Protein AF-A0A7C7D179-F1 (afdb_monomer_lite)

Secondary structure (DSSP, 8-state):
----------------HHHHHHHHHHHHHHHHHHHHHHHHHHHHHHHHHHHHHTTT-HHHHHHHHHTTTHHHHHHHHHHHH-TTS---HHHHHHHHHHHHHHHHHHHHTS-SSPPEEE--GGGS--TTS-S-------EEEHHHHHHHTT-HHHHHHHHHHHHHHHHHHHHHHHHHHHHHHHHHHHHHHHTT-S-HHHHHHHHHHHHHHHHHHHHHHHHHHHHHTHHHHHHHHHTTS-S-HHHHHHHHHHHHHHHHHHHHHHHHHHHHHHHHHHHHHHHSPPTT---------THHHHHHHHHHHHHHHHHHHHHHHHHHHHHHS-HHHHHHHHHTTTTSS------SSS-EEEEEEEEETTT--B-TTEEEEEEEGGGHHHHHHHHHS-SS------------S---EEEEE--TTSEEEEE--SSEEEEEEEESSS---BPPPPPEEEE---SEEEEEEEEEPBP-

Radius of gyration: 38.55 Å; chains: 1; bounding box: 82×62×126 Å

Foldseek 3Di:
DPPPPPDPPPPPPVPPPVVVVCVVVVLVVVLLVLLLLLLVLVLLLLLVVLCCVFVLDLVNLLVLCVVLCVLVVVVVVCCVVPVQWPDDSVLSSVQVSQQSNQLSCCLQLVDVFHGKRADDPVRPPCVVPDPDDPPDCRTDGVCNVCVVVVNCVVVVVSLVSSLVVVVSLVVSLVSLVVSVVSVVVSVVSVPDDPQNLVSVLSSLLSSLVVLLVVLVVLLCCLPPPLLVVLLVVLVPDPDDPVSSVVVSVSVSVSVSVSSNSSSVSSNVSSVVSNVVSVPRDDPPPDDDPDDPPPVVVVVVVVVVVVVSVVSVVVVVVCVVVCVSCVVVVSVVCVVCVVPPDPPVPPPDDFWEKEKEFEAAPVPRAADFQKKKKKAAPVCPVVVVVVVVPPPDDDDDDDDDDDPPDDPRMDIFTQHNRNITMDGDDQGKIWIFIDGNDPDDQWDGDDIDIDGRDDTDYHYHYHYIYGND

Sequence (468 aa):
MNLWLGQLKPFYTKWSKNMQMNVPRIKRTMLLFVSILAGLCLFYIVTNLIVYVTLLNADFHEKLLAGEEMFSYINSITQKIANNLSISPNMVQSNLRSIIRGLINYIKGTENLLPDIRLDNDILNLTALGSSMNNYVDKVNLSTVLLFSKRTYVSDSLTVLRMLFECLKTAFNIITLFFILLIIIMIIIIKKNRNMTKYWQLLICFPGFLCLISALIIFLYSKNRLPEMIYALFLQIDISQDIKVNLAHMLTSYVRKCLNYAAFYIILSGAVLILVSILMPTSSISQINKKPSLSKSSTFLFITVLVTVLLIQKVGNFKEDYKINDFIALTSRIREYGSAAPVILAEDENIYSLQVRVIDENSGQPIQGMKVILIHNSIYEDYIDYNNCTNASSVDSDNSVNNDNPVMIKESITDSNGIANFFIDNEFFYLKTVPSNSNNSHYLPVSFPFNMKTTVNNTITVYMSHIP

pLDDT: mean 70.85, std 18.01, range [27.5, 96.25]

Structure (mmCIF, N/CA/C/O backbone):
data_AF-A0A7C7D179-F1
#
_entry.id   AF-A0A7C7D179-F1
#
loop_
_atom_site.group_PDB
_atom_site.id
_atom_site.type_symbol
_atom_site.label_atom_id
_atom_site.label_alt_id
_atom_site.label_comp_id
_atom_site.label_asym_id
_atom_site.label_entity_id
_atom_site.label_seq_id
_atom_site.pdbx_PDB_ins_code
_atom_site.Cartn_x
_atom_site.Cartn_y
_atom_site.Cartn_z
_atom_site.occupancy
_atom_site.B_iso_or_equiv
_atom_site.auth_seq_id
_atom_site.auth_comp_id
_atom_site.auth_asym_id
_atom_site.auth_atom_id
_atom_site.pdbx_PDB_model_num
ATOM 1 N N . MET A 1 1 ? -46.191 -35.540 26.779 1.00 43.12 1 MET A N 1
ATOM 2 C CA . MET A 1 1 ? -44.723 -35.450 26.599 1.00 43.12 1 MET A CA 1
ATOM 3 C C . MET A 1 1 ? -44.147 -34.260 27.387 1.00 43.12 1 MET A C 1
ATOM 5 O O . MET A 1 1 ? -43.421 -33.454 26.835 1.00 43.12 1 MET A O 1
ATOM 9 N N . ASN A 1 2 ? -44.499 -34.140 28.679 1.00 38.75 2 ASN A N 1
ATOM 10 C CA . ASN A 1 2 ? -44.191 -32.999 29.568 1.00 38.75 2 ASN A CA 1
ATOM 11 C C . ASN A 1 2 ? -43.748 -33.479 30.971 1.00 38.75 2 ASN A C 1
ATOM 13 O O . ASN A 1 2 ? -44.085 -32.877 31.983 1.00 38.75 2 ASN A O 1
ATOM 17 N N . LEU A 1 3 ? -43.035 -34.606 31.054 1.00 41.50 3 LEU A N 1
ATOM 18 C CA . LEU A 1 3 ? -42.747 -35.279 32.334 1.00 41.50 3 LEU A CA 1
ATOM 19 C C . LEU A 1 3 ? -41.265 -35.642 32.547 1.00 41.50 3 LEU A C 1
ATOM 21 O O . LEU A 1 3 ? -40.956 -36.433 33.427 1.00 41.50 3 LEU A O 1
ATOM 25 N N . TRP A 1 4 ? -40.338 -35.050 31.782 1.00 44.25 4 TRP A N 1
ATOM 26 C CA . TRP A 1 4 ? -38.911 -35.424 31.825 1.00 44.25 4 TRP A CA 1
ATOM 27 C C . TRP A 1 4 ? -37.919 -34.253 31.948 1.00 44.25 4 TRP A C 1
ATOM 29 O O . TRP A 1 4 ? -36.752 -34.375 31.599 1.00 44.25 4 TRP A O 1
ATOM 39 N N . LEU A 1 5 ? -38.365 -33.112 32.480 1.00 42.09 5 LEU A N 1
ATOM 40 C CA . LEU A 1 5 ? -37.492 -32.000 32.895 1.00 42.09 5 LEU A CA 1
ATOM 41 C C . LEU A 1 5 ? -37.590 -31.797 34.413 1.00 42.09 5 LEU A C 1
ATOM 43 O O . LEU A 1 5 ? -37.867 -30.714 34.926 1.00 42.09 5 LEU A O 1
ATOM 47 N N . GLY A 1 6 ? -37.385 -32.897 35.138 1.00 41.62 6 GLY A N 1
ATOM 48 C CA . GLY A 1 6 ? -37.211 -32.895 36.581 1.00 41.62 6 GLY A CA 1
ATOM 49 C C . GLY A 1 6 ? -35.917 -32.180 36.966 1.00 41.62 6 GLY A C 1
ATOM 50 O O . GLY A 1 6 ? -34.828 -32.700 36.771 1.00 41.62 6 GLY A O 1
ATOM 51 N N . GLN A 1 7 ? -36.069 -30.981 37.525 1.00 43.28 7 GLN A N 1
ATOM 52 C CA . GLN A 1 7 ? -35.244 -30.442 38.609 1.00 43.28 7 GLN A CA 1
ATOM 53 C C . GLN A 1 7 ? -33.722 -30.657 38.504 1.00 43.28 7 GLN A C 1
ATOM 55 O O . GLN A 1 7 ? -33.104 -31.275 39.372 1.00 43.28 7 GLN A O 1
ATOM 60 N N . LEU A 1 8 ? -33.073 -29.999 37.543 1.00 40.44 8 LEU A N 1
ATOM 61 C CA . LEU A 1 8 ? -31.698 -29.554 37.774 1.00 40.44 8 LEU A CA 1
ATOM 62 C C . LEU A 1 8 ? -31.752 -28.420 38.806 1.00 40.44 8 LEU A C 1
ATOM 64 O O . LEU A 1 8 ? -31.927 -27.251 38.464 1.00 40.44 8 LEU A O 1
ATOM 68 N N . LYS A 1 9 ? -31.655 -28.773 40.096 1.00 42.53 9 LYS A N 1
ATOM 69 C CA . LYS A 1 9 ? -31.364 -27.801 41.158 1.00 42.53 9 LYS A CA 1
ATOM 70 C C . LYS A 1 9 ? -30.107 -27.036 40.728 1.00 42.53 9 LYS A C 1
ATOM 72 O O . LYS A 1 9 ? -29.088 -27.683 40.476 1.00 42.53 9 LYS A O 1
ATOM 77 N N . PRO A 1 10 ? -30.139 -25.696 40.618 1.00 49.72 10 PRO A N 1
ATOM 78 C CA . PRO A 1 10 ? -28.932 -24.952 40.312 1.00 49.72 10 PRO A CA 1
ATOM 79 C C . PRO A 1 10 ? -27.922 -25.258 41.415 1.00 49.72 10 PRO A C 1
ATOM 81 O O . PRO A 1 10 ? -28.232 -25.100 42.598 1.00 49.72 10 PRO A O 1
ATOM 84 N N . PHE A 1 11 ? -26.735 -25.725 41.029 1.00 39.50 11 PHE A N 1
ATOM 85 C CA . PHE A 1 11 ? -25.580 -25.826 41.911 1.00 39.50 11 PHE A CA 1
ATOM 86 C C . PHE A 1 11 ? -25.280 -24.424 42.459 1.00 39.50 11 PHE A C 1
ATOM 88 O O . PHE A 1 11 ? -24.502 -23.656 41.899 1.00 39.50 11 PHE A O 1
ATOM 95 N N . TYR A 1 12 ? -25.928 -24.068 43.567 1.00 43.91 12 TYR A N 1
ATOM 96 C CA . TYR A 1 12 ? -25.587 -22.919 44.389 1.00 43.91 12 TYR A CA 1
ATOM 97 C C . TYR A 1 12 ? -24.336 -23.299 45.181 1.00 43.91 12 TYR A C 1
ATOM 99 O O . TYR A 1 12 ? -24.362 -23.514 46.391 1.00 43.91 12 TYR A O 1
ATOM 107 N N . THR A 1 13 ? -23.205 -23.419 44.484 1.00 53.19 13 THR A N 1
ATOM 108 C CA . THR A 1 13 ? -21.904 -23.405 45.144 1.00 53.19 13 THR A CA 1
ATOM 109 C C . THR A 1 13 ? -21.807 -22.059 45.845 1.00 53.19 13 THR A C 1
ATOM 111 O O . THR A 1 13 ? -21.780 -21.011 45.199 1.00 53.19 13 THR A O 1
ATOM 114 N N . LYS A 1 14 ? -21.844 -22.070 47.177 1.00 49.75 14 LYS A N 1
ATOM 115 C CA . LYS A 1 14 ? -21.707 -20.884 48.020 1.00 49.75 14 LYS A CA 1
ATOM 116 C C . LYS A 1 14 ? -20.302 -20.319 47.799 1.00 49.75 14 LYS A C 1
ATOM 118 O O . LYS A 1 14 ? -19.349 -20.744 48.441 1.00 49.75 14 LYS A O 1
ATOM 123 N N . TRP A 1 15 ? -20.176 -19.409 46.832 1.00 57.19 15 TRP A N 1
ATOM 124 C CA . TRP A 1 15 ? -18.931 -18.709 46.524 1.00 57.19 15 TRP A CA 1
ATOM 125 C C . TRP A 1 15 ? -18.374 -18.107 47.816 1.00 57.19 15 TRP A C 1
ATOM 127 O O . TRP A 1 15 ? -19.120 -17.489 48.582 1.00 57.19 15 TRP A O 1
ATOM 137 N N . SER A 1 16 ? -17.080 -18.307 48.081 1.00 66.94 16 SER A N 1
ATOM 138 C CA . SER A 1 16 ? -16.463 -17.798 49.306 1.00 66.94 16 SER A CA 1
ATOM 139 C C . SER A 1 16 ? -16.640 -16.274 49.384 1.00 66.94 16 SER A C 1
ATOM 141 O O . SER A 1 16 ? -16.626 -15.581 48.360 1.00 66.94 16 SER A O 1
ATOM 143 N N . LYS A 1 17 ? -16.811 -15.726 50.596 1.00 66.06 17 LYS A N 1
ATOM 144 C CA . LYS A 1 17 ? -16.951 -14.269 50.814 1.00 66.06 17 LYS A CA 1
ATOM 145 C C . LYS A 1 17 ? -15.827 -13.469 50.131 1.00 66.06 17 LYS A C 1
ATOM 147 O O . LYS A 1 17 ? -16.077 -12.375 49.629 1.00 66.06 17 LYS A O 1
ATOM 152 N N . ASN A 1 18 ? -14.630 -14.052 50.023 1.00 66.19 18 ASN A N 1
ATOM 153 C CA . ASN A 1 18 ? -13.486 -13.458 49.327 1.00 66.19 18 ASN A CA 1
ATOM 154 C C . ASN A 1 18 ? -13.714 -13.328 47.813 1.00 66.19 18 ASN A C 1
ATOM 156 O O . ASN A 1 18 ? -13.354 -12.311 47.224 1.00 66.19 18 ASN A O 1
ATOM 160 N N . MET A 1 19 ? -14.361 -14.305 47.170 1.00 59.06 19 MET A N 1
ATOM 161 C CA . MET A 1 19 ? -14.705 -14.190 45.751 1.00 59.06 19 MET A CA 1
ATOM 162 C C . MET A 1 19 ? -15.793 -13.140 45.508 1.00 59.06 19 MET A C 1
ATOM 164 O O . MET A 1 19 ? -15.676 -12.376 44.552 1.00 59.06 19 MET A O 1
ATOM 168 N N . GLN A 1 20 ? -16.796 -13.028 46.386 1.00 64.00 20 GLN A N 1
ATOM 169 C CA . GLN A 1 20 ? -17.858 -12.019 46.254 1.00 64.00 20 GLN A CA 1
ATOM 170 C C . GLN A 1 20 ? -17.331 -10.575 46.358 1.00 64.00 20 GLN A C 1
ATOM 172 O O . GLN A 1 20 ? -17.799 -9.709 45.617 1.00 64.00 20 GLN A O 1
ATOM 177 N N . MET A 1 21 ? -16.315 -10.316 47.194 1.00 66.75 21 MET A N 1
ATOM 178 C CA . MET A 1 21 ? -15.668 -8.995 47.276 1.00 66.75 21 MET A CA 1
ATOM 179 C C . MET A 1 21 ? -14.809 -8.648 46.045 1.00 66.75 21 MET A C 1
ATOM 181 O O . MET A 1 21 ? -14.647 -7.469 45.724 1.00 66.75 21 MET A O 1
ATOM 185 N N . ASN A 1 22 ? -14.302 -9.646 45.311 1.00 78.00 22 ASN A N 1
ATOM 186 C CA . ASN A 1 22 ? -13.419 -9.431 44.159 1.00 78.00 22 ASN A CA 1
ATOM 187 C C . ASN A 1 22 ? -14.156 -9.266 42.818 1.00 78.00 22 ASN A C 1
ATOM 189 O O . ASN A 1 22 ? -13.619 -8.626 41.911 1.00 78.00 22 ASN A O 1
ATOM 193 N N . VAL A 1 23 ? -15.402 -9.744 42.690 1.00 76.75 23 VAL A N 1
ATOM 194 C CA . VAL A 1 23 ? -16.225 -9.597 41.468 1.00 76.75 23 VAL A CA 1
ATOM 195 C C . VAL A 1 23 ? -16.256 -8.164 40.898 1.00 76.75 23 VAL A C 1
ATOM 197 O O . VAL A 1 23 ? -16.043 -8.009 39.692 1.00 76.75 23 VAL A O 1
ATOM 200 N N . PRO A 1 24 ? -16.497 -7.088 41.679 1.00 79.38 24 PRO A N 1
ATOM 201 C CA . PRO A 1 24 ? -16.526 -5.733 41.125 1.00 79.38 24 PRO A CA 1
ATOM 202 C C . PRO A 1 24 ? -15.151 -5.245 40.651 1.00 79.38 24 PRO A C 1
ATOM 204 O O . PRO A 1 24 ? -15.090 -4.459 39.705 1.00 79.38 24 PRO A O 1
ATOM 207 N N . ARG A 1 25 ? -14.052 -5.707 41.265 1.00 81.62 25 ARG A N 1
ATOM 208 C CA . ARG A 1 25 ? -12.687 -5.377 40.827 1.00 81.62 25 ARG A CA 1
ATOM 209 C C . ARG A 1 25 ? -12.363 -6.061 39.500 1.00 81.62 25 ARG A C 1
ATOM 211 O O . ARG A 1 25 ? -11.949 -5.377 38.572 1.00 81.62 25 ARG A O 1
ATOM 218 N N . ILE A 1 26 ? -12.667 -7.355 39.381 1.00 83.62 26 ILE A N 1
ATOM 219 C CA . ILE A 1 26 ? -12.459 -8.144 38.154 1.00 83.62 26 ILE A CA 1
ATOM 220 C C . ILE A 1 26 ? -13.262 -7.566 36.981 1.00 83.62 26 ILE A C 1
ATOM 222 O O . ILE A 1 26 ? -12.751 -7.420 35.876 1.00 83.62 26 ILE A O 1
ATOM 226 N N . LYS A 1 27 ? -14.515 -7.154 37.212 1.00 83.50 27 LYS A N 1
ATOM 227 C CA . LYS A 1 27 ? -15.321 -6.509 36.164 1.00 83.50 27 LYS A CA 1
ATOM 228 C C . LYS A 1 27 ? -14.712 -5.193 35.681 1.00 83.50 27 LYS A C 1
ATOM 230 O O . LYS A 1 27 ? -14.757 -4.907 34.490 1.00 83.50 27 LYS A O 1
ATOM 235 N N . ARG A 1 28 ? -14.150 -4.384 36.587 1.00 85.38 28 ARG A N 1
ATOM 236 C CA . ARG A 1 28 ? -13.497 -3.115 36.223 1.00 85.38 28 ARG A CA 1
ATOM 237 C C . ARG A 1 28 ? -12.223 -3.342 35.415 1.00 85.38 28 ARG A C 1
ATOM 239 O O . ARG A 1 28 ? -12.009 -2.605 34.459 1.00 85.38 28 ARG A O 1
ATOM 246 N N . THR A 1 29 ? -11.408 -4.332 35.780 1.00 87.12 29 THR A N 1
ATOM 247 C CA . THR A 1 29 ? -10.177 -4.656 35.043 1.00 87.12 29 THR A CA 1
ATOM 248 C C . THR A 1 29 ? -10.488 -5.244 33.671 1.00 87.12 29 THR A C 1
ATOM 250 O O . THR A 1 29 ? -9.907 -4.794 32.689 1.00 87.12 29 THR A O 1
ATOM 253 N N . MET A 1 30 ? -11.463 -6.154 33.572 1.00 88.38 30 MET A N 1
ATOM 254 C CA . MET A 1 30 ? -11.931 -6.680 32.284 1.00 88.38 30 MET A CA 1
ATOM 255 C C . MET A 1 30 ? -12.435 -5.567 31.367 1.00 88.38 30 MET A C 1
ATOM 257 O O . MET A 1 30 ? -12.082 -5.528 30.196 1.00 88.38 30 MET A O 1
ATOM 261 N N . LEU A 1 31 ? -13.234 -4.639 31.894 1.00 87.56 31 LEU A N 1
ATOM 262 C CA . LEU A 1 31 ? -13.811 -3.578 31.076 1.00 87.56 31 LEU A CA 1
ATOM 263 C C . LEU A 1 31 ? -12.754 -2.548 30.642 1.00 87.56 31 LEU A C 1
ATOM 265 O O . LEU A 1 31 ? -12.792 -2.095 29.505 1.00 87.56 31 LEU A O 1
ATOM 269 N N . LEU A 1 32 ? -11.762 -2.255 31.491 1.00 90.69 32 LEU A N 1
ATOM 270 C CA . LEU A 1 32 ? -10.588 -1.462 31.108 1.00 90.69 32 LEU A CA 1
ATOM 271 C C . LEU A 1 32 ? -9.794 -2.145 29.986 1.00 90.69 32 LEU A C 1
ATOM 273 O O . LEU A 1 32 ? -9.466 -1.500 28.995 1.00 90.69 32 LEU A O 1
ATOM 277 N N . PHE A 1 33 ? -9.527 -3.446 30.116 1.00 91.88 33 PHE A N 1
ATOM 278 C CA . PHE A 1 33 ? -8.806 -4.218 29.106 1.00 91.88 33 PHE A CA 1
ATOM 279 C C . PHE A 1 33 ? -9.549 -4.237 27.762 1.00 91.88 33 PHE A C 1
ATOM 281 O O . PHE A 1 33 ? -8.962 -3.920 26.730 1.00 91.88 33 PHE A O 1
ATOM 288 N N . VAL A 1 34 ? -10.856 -4.521 27.781 1.00 92.12 34 VAL A N 1
ATOM 289 C CA . VAL A 1 34 ? -11.706 -4.516 26.579 1.00 92.12 34 VAL A CA 1
ATOM 290 C C . VAL A 1 34 ? -11.756 -3.124 25.940 1.00 92.12 34 VAL A C 1
ATOM 292 O O . VAL A 1 34 ? -11.646 -3.027 24.721 1.00 92.12 34 VAL A O 1
ATOM 295 N N . SER A 1 35 ? -11.853 -2.043 26.727 1.00 90.69 35 SER A N 1
ATOM 296 C CA . SER A 1 35 ? -11.792 -0.664 26.215 1.00 90.69 35 SER A CA 1
ATOM 297 C C . SER A 1 35 ? -10.481 -0.361 25.489 1.00 90.69 35 SER A C 1
ATOM 299 O O . SER A 1 35 ? -10.516 0.215 24.406 1.00 90.69 35 SER A O 1
ATOM 301 N N . ILE A 1 36 ? -9.335 -0.729 26.074 1.00 93.00 36 ILE A N 1
ATOM 302 C CA . ILE A 1 36 ? -8.017 -0.481 25.468 1.00 93.00 36 ILE A CA 1
ATOM 303 C C . ILE A 1 36 ? -7.869 -1.288 24.179 1.00 93.00 36 ILE A C 1
ATOM 305 O O . ILE A 1 36 ? -7.465 -0.741 23.156 1.00 93.00 36 ILE A O 1
ATOM 309 N N . LEU A 1 37 ? -8.243 -2.568 24.207 1.00 93.81 37 LEU A N 1
ATOM 310 C CA . LEU A 1 37 ? -8.135 -3.444 23.045 1.00 93.81 37 LEU A CA 1
ATOM 311 C C . LEU A 1 37 ? -9.047 -2.985 21.898 1.00 93.81 37 LEU A C 1
ATOM 313 O O . LEU A 1 37 ? -8.618 -2.944 20.746 1.00 93.81 37 LEU A O 1
ATOM 317 N N . ALA A 1 38 ? -10.278 -2.567 22.208 1.00 90.81 38 ALA A N 1
ATOM 318 C CA . ALA A 1 38 ? -11.183 -1.980 21.224 1.00 90.81 38 ALA A CA 1
ATOM 319 C C . ALA A 1 38 ? -10.636 -0.651 20.677 1.00 90.81 38 ALA A C 1
ATOM 321 O O . ALA A 1 38 ? -10.721 -0.404 19.476 1.00 90.81 38 ALA A O 1
ATOM 322 N N . GLY A 1 39 ? -10.015 0.169 21.531 1.00 91.56 39 GLY A N 1
ATOM 323 C CA . GLY A 1 39 ? -9.316 1.385 21.120 1.00 91.56 39 GLY A CA 1
ATOM 324 C C . GLY A 1 39 ? -8.164 1.107 20.147 1.00 91.56 39 GLY A C 1
ATOM 325 O O . GLY A 1 39 ? -8.065 1.779 19.126 1.00 91.56 39 GLY A O 1
ATOM 326 N N . LEU A 1 40 ? -7.339 0.081 20.393 1.00 93.81 40 LEU A N 1
ATOM 327 C CA . LEU A 1 40 ? -6.285 -0.345 19.456 1.00 93.81 40 LEU A CA 1
ATOM 328 C C . LEU A 1 40 ? -6.857 -0.776 18.101 1.00 93.81 40 LEU A C 1
ATOM 330 O O . LEU A 1 40 ? -6.324 -0.397 17.058 1.00 93.81 40 LEU A O 1
ATOM 334 N N . CYS A 1 41 ? -7.962 -1.525 18.106 1.00 92.44 41 CYS A N 1
ATOM 335 C CA . CYS A 1 41 ? -8.630 -1.928 16.870 1.00 92.44 41 CYS A CA 1
ATOM 336 C C . CYS A 1 41 ? -9.155 -0.709 16.101 1.00 92.44 41 CYS A C 1
ATOM 338 O O . CYS A 1 41 ? -8.955 -0.613 14.893 1.00 92.44 41 CYS A O 1
ATOM 340 N N . LEU A 1 42 ? -9.770 0.255 16.797 1.00 88.81 42 LEU A N 1
ATOM 341 C CA . LEU A 1 42 ? -10.254 1.492 16.185 1.00 88.81 42 LEU A CA 1
ATOM 342 C C . LEU A 1 42 ? -9.107 2.316 15.580 1.00 88.81 42 LEU A C 1
ATOM 344 O O . LEU A 1 42 ? -9.234 2.789 14.454 1.00 88.81 42 LEU A O 1
ATOM 348 N N . PHE A 1 43 ? -7.977 2.440 16.284 1.00 93.06 43 PHE A N 1
ATOM 349 C CA . PHE A 1 43 ? -6.769 3.088 15.762 1.00 93.06 43 PHE A CA 1
ATOM 350 C C . PHE A 1 43 ? -6.284 2.425 14.463 1.00 93.06 43 PHE A C 1
ATOM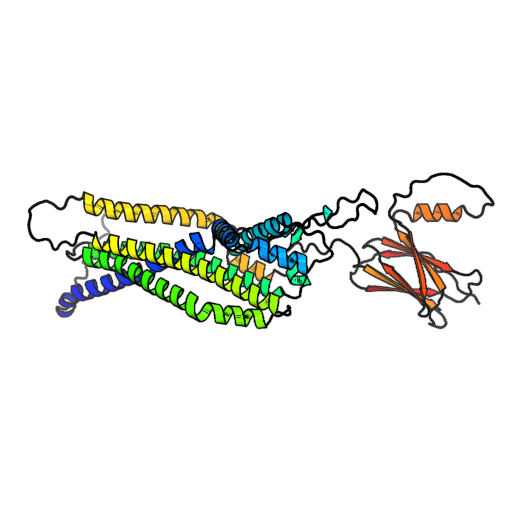 352 O O . PHE A 1 43 ? -6.005 3.114 13.478 1.00 93.06 43 PHE A O 1
ATOM 359 N N . TYR A 1 44 ? -6.236 1.090 14.433 1.00 92.44 44 TYR A N 1
ATOM 360 C CA . TYR A 1 44 ? -5.830 0.341 13.245 1.00 92.44 44 TYR A CA 1
ATOM 361 C C . TYR A 1 44 ? -6.795 0.555 12.070 1.00 92.44 44 TYR A C 1
ATOM 363 O O . TYR A 1 44 ? -6.351 0.804 10.949 1.00 92.44 44 TYR A O 1
ATOM 371 N N . ILE A 1 45 ? -8.108 0.513 12.320 1.00 87.88 45 ILE A N 1
ATOM 372 C CA . ILE A 1 45 ? -9.147 0.742 11.302 1.00 87.88 45 ILE A CA 1
ATOM 373 C C . ILE A 1 45 ? -9.008 2.147 10.700 1.00 87.88 45 ILE A C 1
ATOM 375 O O . ILE A 1 45 ? -8.964 2.294 9.479 1.00 87.88 45 ILE A O 1
ATOM 379 N N . VAL A 1 46 ? -8.885 3.174 11.545 1.00 86.81 46 VAL A N 1
ATOM 380 C CA . VAL A 1 46 ? -8.716 4.570 11.112 1.00 86.81 46 VAL A CA 1
ATOM 381 C C . VAL A 1 46 ? -7.444 4.741 10.281 1.00 86.81 46 VAL A C 1
ATOM 383 O O . VAL A 1 46 ? -7.494 5.316 9.195 1.00 86.81 46 VAL A O 1
ATOM 386 N N . THR A 1 47 ? -6.316 4.200 10.746 1.00 87.50 47 THR A N 1
ATOM 387 C CA . THR A 1 47 ? -5.030 4.319 10.043 1.00 87.50 47 THR A CA 1
ATOM 388 C C . THR A 1 47 ? -5.081 3.656 8.666 1.00 87.50 47 THR A C 1
ATOM 390 O O . THR A 1 47 ? -4.661 4.260 7.681 1.00 87.50 47 THR A O 1
ATOM 393 N N . ASN A 1 48 ? -5.661 2.456 8.558 1.00 87.19 48 ASN A N 1
ATOM 394 C CA . ASN A 1 48 ? -5.824 1.777 7.269 1.00 87.19 48 ASN A CA 1
ATOM 395 C C . ASN A 1 48 ? -6.737 2.544 6.314 1.00 87.19 48 ASN A C 1
ATOM 397 O O . ASN A 1 48 ? -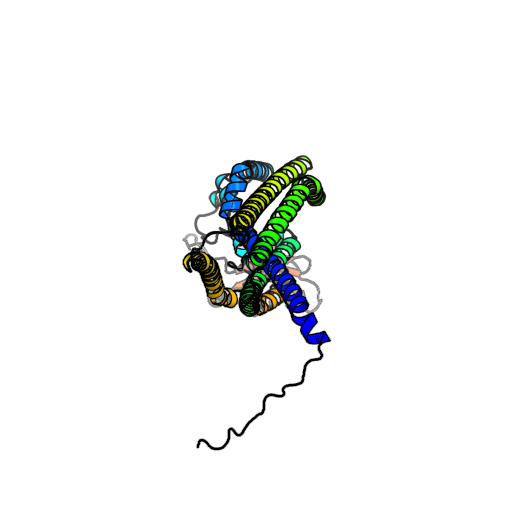6.451 2.617 5.120 1.00 87.19 48 ASN A O 1
ATOM 401 N N . LEU A 1 49 ? -7.819 3.140 6.822 1.00 83.44 49 LEU A N 1
ATOM 402 C CA . LEU A 1 49 ? -8.705 3.962 6.004 1.00 83.44 49 LEU A CA 1
ATOM 403 C C . LEU A 1 49 ? -7.967 5.188 5.450 1.00 83.44 49 LEU A C 1
ATOM 405 O O . LEU A 1 49 ? -8.110 5.500 4.270 1.00 83.44 49 LEU A O 1
ATOM 409 N N . ILE A 1 50 ? -7.132 5.840 6.264 1.00 82.69 50 ILE A N 1
ATOM 410 C CA . ILE A 1 50 ? -6.310 6.971 5.819 1.00 82.69 50 ILE A CA 1
ATOM 411 C C . ILE A 1 50 ? -5.316 6.526 4.744 1.00 82.69 50 ILE A C 1
ATOM 413 O O . ILE A 1 50 ? -5.257 7.155 3.688 1.00 82.69 50 ILE A O 1
ATOM 417 N N . VAL A 1 51 ? -4.581 5.431 4.963 1.00 84.69 51 VAL A N 1
ATOM 418 C CA . VAL A 1 51 ? -3.652 4.863 3.967 1.00 84.69 51 VAL A CA 1
ATOM 419 C C . VAL A 1 51 ? -4.380 4.563 2.654 1.00 84.69 51 VAL A C 1
ATOM 421 O O . VAL A 1 51 ? -3.899 4.931 1.586 1.00 84.69 51 VAL A O 1
ATOM 424 N N . TYR A 1 52 ? -5.574 3.973 2.726 1.00 81.69 52 TYR A N 1
ATOM 425 C CA . TYR A 1 52 ? -6.377 3.641 1.550 1.00 81.69 52 TYR A CA 1
ATOM 426 C C . TYR A 1 52 ? -6.833 4.882 0.766 1.00 81.69 52 TYR A C 1
ATOM 428 O O . TYR A 1 52 ? -6.779 4.893 -0.461 1.00 81.69 52 TYR A O 1
ATOM 436 N N . VAL A 1 53 ? -7.282 5.932 1.463 1.00 74.75 53 VAL A N 1
ATOM 437 C CA . VAL A 1 53 ? -7.776 7.176 0.842 1.00 74.75 53 VAL A CA 1
ATOM 438 C C . VAL A 1 53 ? -6.640 8.055 0.306 1.00 74.75 53 VAL A C 1
ATOM 440 O O . VAL A 1 53 ? -6.850 8.795 -0.655 1.00 74.75 53 VAL A O 1
ATOM 443 N N . THR A 1 54 ? -5.451 7.982 0.910 1.00 79.00 54 THR A N 1
ATOM 444 C CA . THR A 1 54 ? -4.303 8.839 0.570 1.00 79.00 54 THR A CA 1
ATOM 445 C C . THR A 1 54 ? -3.270 8.094 -0.278 1.00 79.00 54 THR A C 1
ATOM 447 O O . THR A 1 54 ? -3.244 8.267 -1.492 1.00 79.00 54 THR A O 1
ATOM 450 N N . LEU A 1 55 ? -2.462 7.228 0.340 1.00 81.81 55 LEU A N 1
ATOM 451 C CA . LEU A 1 55 ? -1.310 6.538 -0.262 1.00 81.81 55 LEU A CA 1
ATOM 452 C C . LEU A 1 55 ? -1.667 5.538 -1.366 1.00 81.81 55 LEU A C 1
ATOM 454 O O . LEU A 1 55 ? -0.794 5.084 -2.095 1.00 81.81 55 LEU A O 1
ATOM 458 N N . LEU A 1 56 ? -2.931 5.138 -1.464 1.00 81.94 56 LEU A N 1
ATOM 459 C CA . LEU A 1 56 ? -3.406 4.210 -2.489 1.00 81.94 56 LEU A CA 1
ATOM 460 C C . LEU A 1 56 ? -4.418 4.870 -3.415 1.00 81.94 56 LEU A C 1
ATOM 462 O O . LEU A 1 56 ? -5.228 4.198 -4.047 1.00 81.94 56 LEU A O 1
ATOM 466 N N . ASN A 1 57 ? -4.402 6.192 -3.523 1.00 80.56 57 ASN A N 1
ATOM 467 C CA . ASN A 1 57 ? -5.267 6.906 -4.443 1.00 80.56 57 ASN A CA 1
ATOM 468 C C . ASN A 1 57 ? -4.447 7.478 -5.601 1.00 80.56 57 ASN A C 1
ATOM 470 O O . ASN A 1 57 ? -3.668 8.409 -5.420 1.00 80.56 57 ASN A O 1
ATOM 474 N N . ALA A 1 58 ? -4.638 6.938 -6.806 1.00 83.88 58 ALA A N 1
ATOM 475 C CA . ALA A 1 58 ? -3.895 7.384 -7.980 1.00 83.88 58 ALA A CA 1
ATOM 476 C C . ALA A 1 58 ? -4.104 8.870 -8.274 1.00 83.88 58 ALA A C 1
ATOM 478 O O . ALA A 1 58 ? -3.134 9.576 -8.536 1.00 83.88 58 ALA A O 1
ATOM 479 N N . ASP A 1 59 ? -5.324 9.379 -8.097 1.00 78.31 59 ASP A N 1
ATOM 480 C CA . ASP A 1 59 ? -5.625 10.793 -8.319 1.00 78.31 59 ASP A CA 1
ATOM 481 C C . ASP A 1 59 ? -4.900 11.695 -7.306 1.00 78.31 59 ASP A C 1
ATOM 483 O O . ASP A 1 59 ? -4.546 12.834 -7.617 1.00 78.31 59 ASP A O 1
ATOM 487 N N . PHE A 1 60 ? -4.655 11.197 -6.087 1.00 81.94 60 PHE A N 1
ATOM 488 C CA . PHE A 1 60 ? -3.848 11.903 -5.091 1.00 81.94 60 PHE A CA 1
ATOM 489 C C . PHE A 1 60 ? -2.387 12.007 -5.546 1.00 81.94 60 PHE A C 1
ATOM 491 O O . PHE A 1 60 ? -1.822 13.102 -5.528 1.00 81.94 60 PHE A O 1
ATOM 498 N N . HIS A 1 61 ? -1.792 10.905 -6.013 1.00 85.50 61 HIS A N 1
ATOM 499 C CA . HIS A 1 61 ? -0.412 10.905 -6.505 1.00 85.50 61 HIS A CA 1
ATOM 500 C C . HIS A 1 61 ? -0.251 11.731 -7.786 1.00 85.50 61 HIS A C 1
ATOM 502 O O . HIS A 1 61 ? 0.706 12.495 -7.883 1.00 85.50 61 HIS A O 1
ATOM 508 N N . GLU A 1 62 ? -1.195 11.657 -8.728 1.00 83.00 62 GLU A N 1
ATOM 509 C CA . GLU A 1 62 ? -1.188 12.474 -9.948 1.00 83.00 62 GLU A CA 1
ATOM 510 C C . GLU A 1 62 ? -1.203 13.977 -9.624 1.00 83.00 62 GLU A C 1
ATOM 512 O O . GLU A 1 62 ? -0.382 14.730 -10.151 1.00 83.00 62 GLU A O 1
ATOM 517 N N . LYS A 1 63 ? -2.082 14.418 -8.711 1.00 83.06 63 LYS A N 1
ATOM 518 C CA . LYS A 1 63 ? -2.145 15.823 -8.267 1.00 83.06 63 LYS A CA 1
ATOM 519 C C . LYS A 1 63 ? -0.869 16.260 -7.555 1.00 83.06 63 LYS A C 1
ATOM 521 O O . LYS A 1 63 ? -0.397 17.375 -7.772 1.00 83.06 63 LYS A O 1
ATOM 526 N N . LEU A 1 64 ? -0.307 15.390 -6.717 1.00 81.81 64 LEU A N 1
ATOM 527 C CA . LEU A 1 64 ? 0.911 15.693 -5.972 1.00 81.81 64 LEU A CA 1
ATOM 528 C C . LEU A 1 64 ? 2.120 15.858 -6.902 1.00 81.81 64 LEU A C 1
ATOM 530 O O . LEU A 1 64 ? 2.921 16.768 -6.712 1.00 81.81 64 LEU A O 1
ATOM 534 N N . LEU A 1 65 ? 2.218 15.007 -7.923 1.00 80.88 65 LEU A N 1
ATOM 535 C CA . LEU A 1 65 ? 3.282 15.044 -8.927 1.00 80.88 65 LEU A CA 1
ATOM 536 C C . LEU A 1 65 ? 3.136 16.227 -9.885 1.00 80.88 65 LEU A C 1
ATOM 538 O O . LEU A 1 65 ? 4.139 16.814 -10.290 1.00 80.88 65 LEU A O 1
ATOM 542 N N . ALA A 1 66 ? 1.898 16.616 -10.204 1.00 76.50 66 ALA A N 1
ATOM 543 C CA . ALA A 1 66 ? 1.622 17.801 -11.010 1.00 76.50 66 ALA A CA 1
ATOM 544 C C . ALA A 1 66 ? 2.077 19.088 -10.306 1.00 76.50 66 ALA A C 1
ATOM 546 O O . ALA A 1 66 ? 2.606 19.982 -10.958 1.00 76.50 66 ALA A O 1
ATOM 547 N N . GLY A 1 67 ? 1.923 19.160 -8.980 1.00 69.69 67 GLY A N 1
ATOM 548 C CA . GLY A 1 67 ? 2.333 20.316 -8.178 1.00 69.69 67 GLY A CA 1
ATOM 549 C C . GLY A 1 67 ? 3.833 20.418 -7.869 1.00 69.69 67 GLY A C 1
ATOM 550 O O . GLY A 1 67 ? 4.235 21.406 -7.266 1.00 69.69 67 GLY A O 1
ATOM 551 N N . GLU A 1 68 ? 4.650 19.420 -8.223 1.00 66.19 68 GLU A N 1
ATOM 552 C CA . GLU A 1 68 ? 6.107 19.400 -7.966 1.00 66.19 68 GLU A CA 1
ATOM 553 C C . GLU A 1 68 ? 6.947 19.654 -9.224 1.00 66.19 68 GLU A C 1
ATOM 555 O O . GLU A 1 68 ? 8.145 19.380 -9.218 1.00 66.19 68 GLU A O 1
ATOM 560 N N . GLU A 1 69 ? 6.327 20.085 -10.331 1.00 70.62 69 GLU A N 1
ATOM 561 C CA . GLU A 1 69 ? 6.995 20.190 -11.640 1.00 70.62 69 GLU A CA 1
ATOM 562 C C . GLU A 1 69 ? 7.699 18.877 -12.051 1.00 70.62 69 GLU A C 1
ATOM 564 O O . GLU A 1 69 ? 8.577 18.842 -12.910 1.00 70.62 69 GLU A O 1
ATOM 569 N N . MET A 1 70 ? 7.290 17.745 -11.462 1.00 74.12 70 MET A N 1
ATOM 570 C CA . MET A 1 70 ? 8.000 16.482 -11.644 1.00 74.12 70 MET A CA 1
ATOM 571 C C . MET A 1 70 ? 7.946 16.039 -13.105 1.00 74.12 70 MET A C 1
ATOM 573 O O . MET A 1 70 ? 8.921 15.535 -13.657 1.00 74.12 70 MET A O 1
ATOM 577 N N . PHE A 1 71 ? 6.812 16.313 -13.748 1.00 75.06 71 PHE A N 1
ATOM 578 C CA . PHE A 1 71 ? 6.606 16.067 -15.166 1.00 75.06 71 PHE A CA 1
ATOM 579 C C . PHE A 1 71 ? 7.550 16.888 -16.053 1.00 75.06 71 PHE A C 1
ATOM 581 O O . PHE A 1 71 ? 8.083 16.333 -17.009 1.00 75.06 71 PHE A O 1
ATOM 588 N N . SER A 1 72 ? 7.795 18.171 -15.752 1.00 76.38 72 SER A N 1
ATOM 589 C CA . SER A 1 72 ? 8.680 19.009 -16.577 1.00 76.38 72 SER A CA 1
ATOM 590 C C . SER A 1 72 ? 10.141 18.599 -16.408 1.00 76.38 72 SER A C 1
ATOM 592 O O . SER A 1 72 ? 10.883 18.530 -17.387 1.00 76.38 72 SER A O 1
ATOM 594 N N . TYR A 1 73 ? 10.545 18.242 -15.190 1.00 78.56 73 TYR A N 1
ATOM 595 C CA . TYR A 1 73 ? 11.907 17.807 -14.919 1.00 78.56 73 TYR A CA 1
ATOM 596 C C . TYR A 1 73 ? 12.205 16.412 -15.479 1.00 78.56 73 TYR A C 1
ATOM 598 O O . TYR A 1 73 ? 13.235 16.247 -16.134 1.00 78.56 73 TYR A O 1
ATOM 606 N N . ILE A 1 74 ? 11.310 15.429 -15.298 1.00 80.12 74 ILE A N 1
ATOM 607 C CA . ILE A 1 74 ? 11.465 14.110 -15.936 1.00 80.12 74 ILE A CA 1
ATOM 608 C C . ILE A 1 74 ? 11.517 14.290 -17.450 1.00 80.12 74 ILE A C 1
ATOM 610 O O . ILE A 1 74 ? 12.421 13.755 -18.078 1.00 80.12 74 ILE A O 1
ATOM 614 N N . ASN A 1 75 ? 10.647 15.127 -18.022 1.00 78.00 75 ASN A N 1
ATOM 615 C CA . ASN A 1 75 ? 10.710 15.456 -19.441 1.00 78.00 75 ASN A CA 1
ATOM 616 C C . ASN A 1 75 ? 12.068 16.063 -19.846 1.00 78.00 75 ASN A C 1
ATOM 618 O O . ASN A 1 75 ? 12.640 15.651 -20.849 1.00 78.00 75 ASN A O 1
ATOM 622 N N . SER A 1 76 ? 12.638 16.973 -19.049 1.00 78.69 76 SER A N 1
ATOM 623 C CA . SER A 1 76 ? 13.962 17.552 -19.324 1.00 78.69 76 SER A CA 1
ATOM 624 C C . SER A 1 76 ? 15.094 16.517 -19.275 1.00 78.69 76 SER A C 1
ATOM 626 O O . SER A 1 76 ? 16.022 16.584 -20.079 1.00 78.69 76 SER A O 1
ATOM 628 N N . ILE A 1 77 ? 15.023 15.539 -18.364 1.00 77.12 77 ILE A N 1
ATOM 629 C CA . ILE A 1 77 ? 15.973 14.422 -18.314 1.00 77.12 77 ILE A CA 1
ATOM 630 C C . ILE A 1 77 ? 15.782 13.532 -19.533 1.00 77.12 77 ILE A C 1
ATOM 632 O O . ILE A 1 77 ? 16.760 13.194 -20.192 1.00 77.12 77 ILE A O 1
ATOM 636 N N . THR A 1 78 ? 14.540 13.156 -19.835 1.00 76.56 78 THR A N 1
ATOM 637 C CA . THR A 1 78 ? 14.217 12.302 -20.975 1.00 76.56 78 THR A CA 1
ATOM 638 C C . THR A 1 78 ? 14.729 12.926 -22.265 1.00 76.56 78 THR A C 1
ATOM 640 O O . THR A 1 78 ? 15.407 12.240 -23.016 1.00 76.56 78 THR A O 1
ATOM 643 N N . GLN A 1 79 ? 14.523 14.228 -22.473 1.00 74.44 79 GLN A N 1
ATOM 644 C CA . GLN A 1 79 ? 15.060 14.952 -23.627 1.00 74.44 79 GLN A CA 1
ATOM 645 C C . GLN A 1 79 ? 16.594 14.956 -23.658 1.00 74.44 79 GLN A C 1
ATOM 647 O O . GLN A 1 79 ? 17.169 14.695 -24.706 1.00 74.44 79 GLN A O 1
ATOM 652 N N . LYS A 1 80 ? 17.262 15.179 -22.515 1.00 74.25 80 LYS A N 1
ATOM 653 C CA . LYS A 1 80 ? 18.737 15.164 -22.413 1.00 74.25 80 LYS A CA 1
ATOM 654 C C . LYS A 1 80 ? 19.366 13.789 -22.646 1.00 74.25 80 LYS A C 1
ATOM 656 O O . LYS A 1 80 ? 20.505 13.713 -23.097 1.00 74.25 80 LYS A O 1
ATOM 661 N N . ILE A 1 81 ? 18.684 12.714 -22.252 1.00 71.00 81 ILE A N 1
ATOM 662 C CA . ILE A 1 81 ? 19.168 11.336 -22.425 1.00 71.00 81 ILE A CA 1
ATOM 663 C C . ILE A 1 81 ? 18.862 10.856 -23.842 1.00 71.00 81 ILE A C 1
ATOM 665 O O . ILE A 1 81 ? 19.701 10.241 -24.493 1.00 71.00 81 ILE A O 1
ATOM 669 N N . ALA A 1 82 ? 17.668 11.163 -24.333 1.00 68.31 82 ALA A N 1
ATOM 670 C CA . ALA A 1 82 ? 17.160 10.709 -25.611 1.00 68.31 82 ALA A CA 1
ATOM 671 C C . ALA A 1 82 ? 17.405 11.741 -26.719 1.00 68.31 82 ALA A C 1
ATOM 673 O O . ALA A 1 82 ? 16.531 11.935 -27.553 1.00 68.31 82 ALA A O 1
ATOM 674 N N . ASN A 1 83 ? 18.585 12.379 -26.749 1.00 57.22 83 ASN A N 1
ATOM 675 C CA . ASN A 1 83 ? 18.941 13.485 -27.660 1.00 57.22 83 ASN A CA 1
ATOM 676 C C . ASN A 1 83 ? 18.669 13.222 -29.166 1.00 57.22 83 ASN A C 1
ATOM 678 O O . ASN A 1 83 ? 18.724 14.162 -29.951 1.00 57.22 83 ASN A O 1
ATOM 682 N N . ASN A 1 84 ? 18.350 11.981 -29.564 1.00 52.50 84 ASN A N 1
ATOM 683 C CA . ASN A 1 84 ? 18.050 11.555 -30.936 1.00 52.50 84 ASN A CA 1
ATOM 684 C C . ASN A 1 84 ? 16.623 10.993 -31.144 1.00 52.50 84 ASN A C 1
ATOM 686 O O . ASN A 1 84 ? 16.310 10.549 -32.244 1.00 52.50 84 ASN A O 1
ATOM 690 N N . LEU A 1 85 ? 15.763 10.973 -30.120 1.00 59.53 85 LEU A N 1
ATOM 691 C CA . LEU A 1 85 ? 14.380 10.488 -30.205 1.00 59.53 85 LEU A CA 1
ATOM 692 C C . LEU A 1 85 ? 13.429 11.666 -29.963 1.00 59.53 85 LEU A C 1
ATOM 694 O O . LEU A 1 85 ? 13.539 12.357 -28.951 1.00 59.53 85 LEU A O 1
ATOM 698 N N . SER A 1 86 ? 12.472 11.889 -30.865 1.00 60.09 86 SER A N 1
ATOM 699 C CA . SER A 1 86 ? 11.420 12.917 -30.776 1.00 60.09 86 SER A CA 1
ATOM 700 C C . SER A 1 86 ? 10.371 12.609 -29.693 1.00 60.09 86 SER A C 1
ATOM 702 O O . SER A 1 86 ? 9.168 12.597 -29.928 1.00 60.09 86 SER A O 1
ATOM 704 N N . ILE A 1 87 ? 10.813 12.384 -28.455 1.00 68.81 87 ILE A N 1
ATOM 705 C CA . ILE A 1 87 ? 9.939 12.144 -27.307 1.00 68.81 87 ILE A CA 1
ATOM 706 C C . ILE A 1 87 ? 9.169 13.428 -26.972 1.00 68.81 87 ILE A C 1
ATOM 708 O O . ILE A 1 87 ? 9.734 14.403 -26.470 1.00 68.81 87 ILE A O 1
ATOM 712 N N . SER A 1 88 ? 7.857 13.423 -27.233 1.00 73.00 88 SER A N 1
ATOM 713 C CA . SER A 1 88 ? 6.992 14.562 -26.925 1.00 73.00 88 SER A CA 1
ATOM 714 C C . SER A 1 88 ? 6.758 14.702 -25.404 1.00 73.00 88 SER A C 1
ATOM 716 O O . SER A 1 88 ? 6.585 13.698 -24.703 1.00 73.00 88 SER A O 1
ATOM 718 N N . PRO A 1 89 ? 6.673 15.934 -24.857 1.00 74.38 89 PRO A N 1
ATOM 719 C CA . PRO A 1 89 ? 6.348 16.148 -23.441 1.00 74.38 89 PRO A CA 1
ATOM 720 C C . PRO A 1 89 ? 5.003 15.539 -23.027 1.00 74.38 89 PRO A C 1
ATOM 722 O O . PRO A 1 89 ? 4.845 15.042 -21.908 1.00 74.38 89 PRO A O 1
ATOM 725 N N . ASN A 1 90 ? 4.041 15.533 -23.953 1.00 77.25 90 ASN A N 1
ATOM 726 C CA . ASN A 1 90 ? 2.725 14.937 -23.749 1.00 77.25 90 ASN A CA 1
ATOM 727 C C . ASN A 1 90 ? 2.818 13.411 -23.595 1.00 77.25 90 ASN A C 1
ATOM 729 O O . ASN A 1 90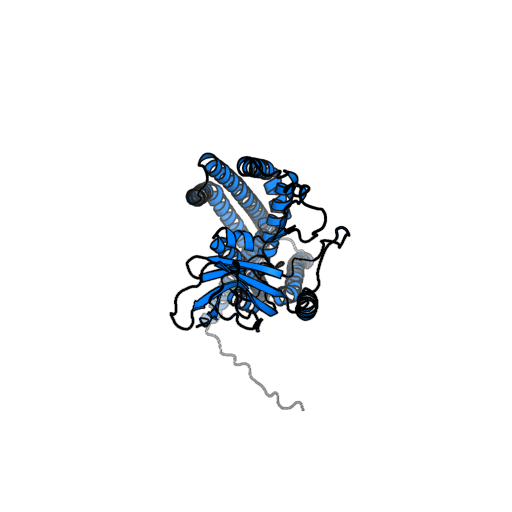 ? 2.128 12.846 -22.744 1.00 77.25 90 ASN A O 1
ATOM 733 N N . MET A 1 91 ? 3.711 12.750 -24.343 1.00 76.44 91 MET A N 1
ATOM 734 C CA . MET A 1 91 ? 3.967 11.315 -24.200 1.00 76.44 91 MET A CA 1
ATOM 735 C C . MET A 1 91 ? 4.554 10.993 -22.824 1.00 76.44 91 MET A C 1
ATOM 737 O O . MET A 1 91 ? 4.049 10.104 -22.137 1.00 76.44 91 MET A O 1
ATOM 741 N N . VAL A 1 92 ? 5.566 11.744 -22.375 1.00 78.94 92 VAL A N 1
ATOM 742 C CA . VAL A 1 92 ? 6.166 11.558 -21.040 1.00 78.94 92 VAL A CA 1
ATOM 743 C C . VAL A 1 92 ? 5.107 11.708 -19.949 1.00 78.94 92 VAL A C 1
ATOM 745 O O . VAL A 1 92 ? 5.009 10.871 -19.051 1.00 78.94 92 VAL A O 1
ATOM 748 N N . GLN A 1 93 ? 4.258 12.732 -20.046 1.00 81.56 93 GLN A N 1
ATOM 749 C CA . GLN A 1 93 ? 3.195 12.964 -19.073 1.00 81.56 93 GLN A CA 1
ATOM 750 C C . GLN A 1 93 ? 2.133 11.855 -19.076 1.00 81.56 93 GLN A C 1
ATOM 752 O O . GLN A 1 93 ? 1.737 11.388 -18.005 1.00 81.56 93 GLN A O 1
ATOM 757 N N . SER A 1 94 ? 1.673 11.425 -20.254 1.00 82.12 94 SER A N 1
ATOM 758 C CA . SER A 1 94 ? 0.685 10.350 -20.392 1.00 82.12 94 SER A CA 1
ATOM 759 C C . SER A 1 94 ? 1.225 9.019 -19.862 1.00 82.12 94 SER A C 1
ATOM 761 O O . SER A 1 94 ? 0.540 8.340 -19.096 1.00 82.12 94 SER A O 1
ATOM 763 N N . ASN A 1 95 ? 2.475 8.678 -20.189 1.00 83.62 95 ASN A N 1
ATOM 764 C CA . ASN A 1 95 ? 3.127 7.465 -19.700 1.00 83.62 95 ASN A CA 1
ATOM 765 C C . ASN A 1 95 ? 3.324 7.490 -18.190 1.00 83.62 95 ASN A C 1
ATOM 767 O O . ASN A 1 95 ? 2.989 6.517 -17.524 1.00 83.62 95 ASN A O 1
ATOM 771 N N . LEU A 1 96 ? 3.781 8.606 -17.620 1.00 83.50 96 LEU A N 1
ATOM 772 C CA . LEU A 1 96 ? 3.912 8.728 -16.169 1.00 83.50 96 LEU A CA 1
ATOM 773 C C . LEU A 1 96 ? 2.564 8.542 -15.463 1.00 83.50 96 LEU A C 1
ATOM 775 O O . LEU A 1 96 ? 2.493 7.787 -14.498 1.00 83.50 96 LEU A O 1
ATOM 779 N N . ARG A 1 97 ? 1.483 9.159 -15.960 1.00 85.69 97 ARG A N 1
ATOM 780 C CA . ARG A 1 97 ? 0.130 8.953 -15.409 1.00 85.69 97 ARG A CA 1
ATOM 781 C C . ARG A 1 97 ? -0.315 7.494 -15.513 1.00 85.69 97 ARG A C 1
ATOM 783 O O . ARG A 1 97 ? -0.780 6.939 -14.521 1.00 85.69 97 ARG A O 1
ATOM 790 N N . SER A 1 98 ? -0.124 6.869 -16.677 1.00 85.88 98 SER A N 1
ATOM 791 C CA . SER A 1 98 ? -0.421 5.446 -16.901 1.00 85.88 98 SER A CA 1
ATOM 792 C C . SER A 1 98 ? 0.331 4.552 -15.910 1.00 85.88 98 SER A C 1
ATOM 794 O O . SER A 1 98 ? -0.276 3.712 -15.251 1.00 85.88 98 SER A O 1
ATOM 796 N N . ILE A 1 99 ? 1.631 4.801 -15.719 1.00 88.25 99 ILE A N 1
ATOM 797 C CA . ILE A 1 99 ? 2.480 4.066 -14.777 1.00 88.25 99 ILE A CA 1
ATOM 798 C C . ILE A 1 99 ? 1.990 4.249 -13.339 1.00 88.25 99 ILE A C 1
ATOM 800 O O . ILE A 1 99 ? 1.856 3.266 -12.619 1.00 88.25 99 ILE A O 1
ATOM 804 N N . ILE A 1 100 ? 1.687 5.478 -12.907 1.00 87.12 100 ILE A N 1
ATOM 805 C CA . ILE A 1 100 ? 1.192 5.746 -11.546 1.00 87.12 100 ILE A CA 1
ATOM 806 C C . ILE A 1 100 ? -0.119 4.998 -11.297 1.00 87.12 100 ILE A C 1
ATOM 808 O O . ILE A 1 100 ? -0.253 4.312 -10.281 1.00 87.12 100 ILE A O 1
ATOM 812 N N . ARG A 1 101 ? -1.082 5.111 -12.222 1.00 87.69 101 ARG A N 1
ATOM 813 C CA . ARG A 1 101 ? -2.381 4.441 -12.095 1.00 87.69 101 ARG A CA 1
ATOM 814 C C . ARG A 1 101 ? -2.227 2.928 -12.086 1.00 87.69 101 ARG A C 1
ATOM 816 O O . ARG A 1 101 ? -2.725 2.293 -11.161 1.00 87.69 101 ARG A O 1
ATOM 823 N N . GLY A 1 102 ? -1.513 2.372 -13.061 1.00 85.69 102 GLY A N 1
ATOM 824 C CA . GLY A 1 102 ? -1.341 0.928 -13.176 1.00 85.69 102 GLY A CA 1
ATOM 825 C C . GLY A 1 102 ? -0.519 0.339 -12.031 1.00 85.69 102 GLY A C 1
ATOM 826 O O . GLY A 1 102 ? -0.878 -0.713 -11.522 1.00 85.69 102 GLY A O 1
ATOM 827 N N . LEU A 1 103 ? 0.503 1.032 -11.508 1.00 89.19 103 LEU A N 1
ATOM 828 C CA . LEU A 1 103 ? 1.215 0.577 -10.304 1.00 89.19 103 LEU A CA 1
ATOM 829 C C . LEU A 1 103 ? 0.298 0.542 -9.078 1.00 89.19 103 LEU A C 1
ATOM 831 O O . LEU A 1 103 ? 0.334 -0.417 -8.312 1.00 89.19 103 LEU A O 1
ATOM 835 N N . ILE A 1 104 ? -0.542 1.560 -8.883 1.00 87.12 104 ILE A N 1
ATOM 836 C CA . ILE A 1 104 ? -1.483 1.589 -7.754 1.00 87.12 104 ILE A CA 1
ATOM 837 C C . ILE A 1 104 ? -2.559 0.513 -7.913 1.00 87.12 104 ILE A C 1
ATOM 839 O O . ILE A 1 104 ? -2.914 -0.142 -6.932 1.00 87.12 104 ILE A O 1
ATOM 843 N N . ASN A 1 105 ? -3.056 0.298 -9.129 1.00 84.06 105 ASN A N 1
ATOM 844 C CA . ASN A 1 105 ? -4.016 -0.757 -9.439 1.00 84.06 105 ASN A CA 1
ATOM 845 C C . ASN A 1 105 ? -3.406 -2.155 -9.246 1.00 84.06 105 ASN A C 1
ATOM 847 O O . ASN A 1 105 ? -4.033 -3.024 -8.638 1.00 84.06 105 ASN A O 1
ATOM 851 N N . TYR A 1 106 ? -2.157 -2.348 -9.664 1.00 85.44 106 TYR A N 1
ATOM 852 C CA . TYR A 1 106 ? -1.392 -3.567 -9.422 1.00 85.44 106 TYR A CA 1
ATOM 853 C C . TYR A 1 106 ? -1.207 -3.832 -7.922 1.00 85.44 106 TYR A C 1
ATOM 855 O O . TYR A 1 106 ? -1.527 -4.917 -7.443 1.00 85.44 106 TYR A O 1
ATOM 863 N N . ILE A 1 107 ? -0.773 -2.829 -7.144 1.00 85.06 107 ILE A N 1
ATOM 864 C CA . ILE A 1 107 ? -0.592 -2.956 -5.685 1.00 85.06 107 ILE A CA 1
ATOM 865 C C . ILE A 1 107 ? -1.920 -3.266 -4.984 1.00 85.06 107 ILE A C 1
ATOM 867 O O . ILE A 1 107 ? -1.945 -4.044 -4.034 1.00 85.06 107 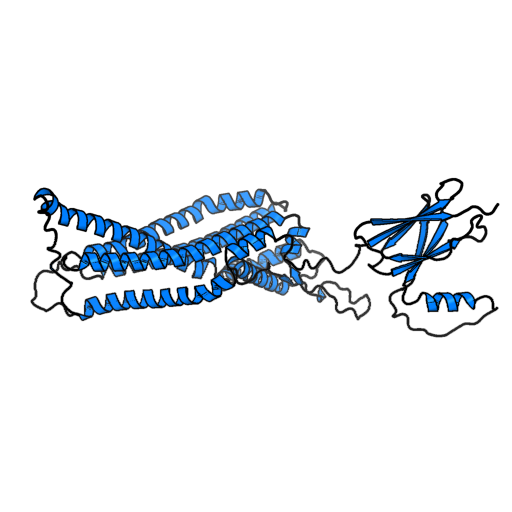ILE A O 1
ATOM 871 N N . LYS A 1 108 ? -3.037 -2.694 -5.451 1.00 79.19 108 LYS A N 1
ATOM 872 C CA . LYS A 1 108 ? -4.381 -3.004 -4.936 1.00 79.19 108 LYS A CA 1
ATOM 873 C C . LYS A 1 108 ? -4.880 -4.403 -5.299 1.00 79.19 108 LYS A C 1
ATOM 875 O O . LYS A 1 108 ? -5.891 -4.828 -4.734 1.00 79.19 108 LYS A O 1
ATOM 880 N N . GLY A 1 109 ? -4.231 -5.066 -6.254 1.00 71.94 109 GLY A N 1
ATOM 881 C CA . GLY A 1 109 ? -4.690 -6.313 -6.850 1.00 71.94 109 GLY A CA 1
ATOM 882 C C . GLY A 1 109 ? -5.907 -6.143 -7.762 1.00 71.94 109 GLY A C 1
ATOM 883 O O . GLY A 1 109 ? -6.638 -7.102 -7.975 1.00 71.94 109 GLY A O 1
ATOM 884 N N . THR A 1 110 ? -6.189 -4.939 -8.274 1.00 73.75 110 THR A N 1
ATOM 885 C CA . THR A 1 110 ? -7.245 -4.763 -9.290 1.00 73.75 110 THR A CA 1
ATOM 886 C C . THR A 1 110 ? -6.755 -5.148 -10.683 1.00 73.75 110 THR A C 1
ATOM 888 O O . THR A 1 110 ? -7.554 -5.545 -11.523 1.00 73.75 110 THR A O 1
ATOM 891 N N . GLU A 1 111 ? -5.446 -5.051 -10.920 1.00 74.31 111 GLU A N 1
ATOM 892 C CA . GLU A 1 111 ? -4.784 -5.475 -12.154 1.00 74.31 111 GLU A CA 1
ATOM 893 C C . GLU A 1 111 ? -3.720 -6.535 -11.840 1.00 74.31 111 GLU A C 1
ATOM 895 O O . GLU A 1 111 ? -3.047 -6.487 -10.808 1.00 74.31 111 GLU A O 1
ATOM 900 N N . ASN A 1 112 ? -3.576 -7.520 -12.729 1.00 68.69 112 ASN A N 1
ATOM 901 C CA . ASN A 1 112 ? -2.622 -8.619 -12.547 1.00 68.69 112 ASN A CA 1
ATOM 902 C C . ASN A 1 112 ? -1.255 -8.351 -13.172 1.00 68.69 112 ASN A C 1
ATOM 904 O O . ASN A 1 112 ? -0.292 -9.017 -12.810 1.00 68.69 112 ASN A O 1
ATOM 908 N N . LEU A 1 113 ? -1.178 -7.387 -14.085 1.00 74.69 113 LEU A N 1
ATOM 909 C CA . LEU A 1 113 ? 0.026 -7.057 -14.831 1.00 74.69 113 LEU A CA 1
ATOM 910 C C . LEU A 1 113 ? 0.554 -5.693 -14.391 1.00 74.69 113 LEU A C 1
ATOM 912 O O . LEU A 1 113 ? -0.201 -4.841 -13.920 1.00 74.69 113 LEU A O 1
ATOM 916 N N . LEU A 1 114 ? 1.862 -5.498 -14.545 1.00 81.56 114 LEU A N 1
ATOM 917 C CA . LEU A 1 114 ? 2.465 -4.176 -14.416 1.00 81.56 114 LEU A CA 1
ATOM 918 C C . LEU A 1 114 ? 1.992 -3.271 -15.570 1.00 81.56 114 LEU A C 1
ATOM 920 O O . LEU A 1 114 ? 1.654 -3.788 -16.636 1.00 81.56 114 LEU A O 1
ATOM 924 N N . PRO A 1 115 ? 1.961 -1.940 -15.374 1.00 84.50 115 PRO A N 1
ATOM 925 C CA . PRO A 1 115 ? 1.468 -1.008 -16.384 1.00 84.50 115 PRO A CA 1
ATOM 926 C C . PRO A 1 115 ? 2.236 -1.080 -17.698 1.00 84.50 115 PRO A C 1
ATOM 928 O O . PRO A 1 115 ? 3.449 -1.298 -17.718 1.00 84.50 115 PRO A O 1
ATOM 931 N N . ASP A 1 116 ? 1.535 -0.769 -18.782 1.00 80.12 116 ASP A N 1
ATOM 932 C CA . ASP A 1 116 ? 2.139 -0.588 -20.094 1.00 80.12 116 ASP A CA 1
ATOM 933 C C . ASP A 1 116 ? 2.671 0.841 -20.281 1.00 80.12 116 ASP A C 1
ATOM 935 O O . ASP A 1 116 ? 2.063 1.830 -19.848 1.00 80.12 116 ASP A O 1
ATOM 939 N N . ILE A 1 117 ? 3.797 0.938 -20.983 1.00 78.75 117 ILE A N 1
ATOM 940 C CA . ILE A 1 117 ? 4.418 2.173 -21.456 1.00 78.75 117 ILE A CA 1
ATOM 941 C C . ILE A 1 117 ? 4.073 2.314 -22.935 1.00 78.75 117 ILE A C 1
ATOM 943 O O . ILE A 1 117 ? 4.386 1.428 -23.725 1.00 78.75 117 ILE A O 1
ATOM 947 N N . ARG A 1 118 ? 3.423 3.417 -23.315 1.00 73.62 118 ARG A N 1
ATOM 948 C CA . ARG A 1 118 ? 3.072 3.695 -24.711 1.00 73.62 118 ARG A CA 1
ATOM 949 C C . ARG A 1 118 ? 4.272 4.263 -25.455 1.00 73.62 118 ARG A C 1
ATOM 951 O O . ARG A 1 118 ? 4.944 5.156 -24.932 1.00 73.62 118 ARG A O 1
ATOM 958 N N . LEU A 1 119 ? 4.501 3.778 -26.665 1.00 68.38 119 LEU A N 1
ATOM 959 C CA . LEU A 1 119 ? 5.462 4.344 -27.604 1.00 68.38 119 LEU A CA 1
ATOM 960 C C . LEU A 1 119 ? 4.655 5.022 -28.713 1.00 68.38 119 LEU A C 1
ATOM 962 O O . LEU A 1 119 ? 3.711 4.432 -29.225 1.00 68.38 119 LEU A O 1
ATOM 966 N N . ASP A 1 120 ? 4.955 6.286 -29.005 1.00 59.38 120 ASP A N 1
ATOM 967 C CA . ASP A 1 120 ? 4.282 7.014 -30.083 1.00 59.38 120 ASP A CA 1
ATOM 968 C C . ASP A 1 120 ? 4.988 6.702 -31.408 1.00 59.38 120 ASP A C 1
ATOM 970 O O . ASP A 1 120 ? 6.214 6.829 -31.507 1.00 59.38 120 ASP A O 1
ATOM 974 N N . ASN A 1 121 ? 4.225 6.282 -32.416 1.00 52.34 121 ASN A N 1
ATOM 975 C CA . ASN A 1 121 ? 4.767 5.769 -33.680 1.00 52.34 121 ASN A CA 1
ATOM 976 C C . ASN A 1 121 ? 5.356 6.870 -34.576 1.00 52.34 121 ASN A C 1
ATOM 978 O O . ASN A 1 121 ? 6.196 6.578 -35.422 1.00 52.34 121 ASN A O 1
ATOM 982 N N . ASP A 1 122 ? 5.015 8.138 -34.329 1.00 50.03 122 ASP A N 1
ATOM 983 C CA . ASP A 1 122 ? 5.561 9.293 -35.061 1.00 50.03 122 ASP A CA 1
ATOM 984 C C . ASP A 1 122 ? 7.058 9.554 -34.766 1.00 50.03 122 ASP A C 1
ATOM 986 O O . ASP A 1 122 ? 7.681 10.429 -35.370 1.00 50.03 122 ASP A O 1
ATOM 990 N N . ILE A 1 123 ? 7.652 8.824 -33.812 1.00 46.84 123 ILE A N 1
ATOM 991 C CA . ILE A 1 123 ? 9.022 9.043 -33.318 1.00 46.84 123 ILE A CA 1
ATOM 992 C C . ILE A 1 123 ? 10.062 8.235 -34.097 1.00 46.84 123 ILE A C 1
ATOM 994 O O . ILE A 1 123 ? 11.203 8.671 -34.274 1.00 46.84 123 ILE A O 1
ATOM 998 N N . LEU A 1 124 ? 9.671 7.068 -34.599 1.00 44.47 124 LEU A N 1
ATOM 999 C CA . LEU A 1 124 ? 10.457 6.326 -35.569 1.00 44.47 124 LEU A CA 1
ATOM 1000 C C . LEU A 1 124 ? 10.044 6.861 -36.938 1.00 44.47 124 LEU A C 1
ATOM 1002 O O . LEU A 1 124 ? 9.010 6.461 -37.456 1.00 44.47 124 LEU A O 1
ATOM 1006 N N . ASN A 1 125 ? 10.833 7.758 -37.534 1.00 37.91 125 ASN A N 1
ATOM 1007 C CA . ASN A 1 125 ? 10.734 8.110 -38.959 1.00 37.91 125 ASN A CA 1
ATOM 1008 C C . ASN A 1 125 ? 11.021 6.867 -39.839 1.00 37.91 125 ASN A C 1
ATOM 1010 O O . ASN A 1 125 ? 11.994 6.818 -40.585 1.00 37.91 125 ASN A O 1
ATOM 1014 N N . LEU A 1 126 ? 10.186 5.834 -39.741 1.00 42.34 126 LEU A N 1
ATOM 1015 C CA . LEU A 1 126 ? 10.137 4.676 -40.624 1.00 42.34 126 LEU A CA 1
ATOM 1016 C C . LEU A 1 126 ? 9.125 4.889 -41.755 1.00 42.34 126 LEU A C 1
ATOM 1018 O O . LEU A 1 126 ? 8.857 3.985 -42.534 1.00 42.34 126 LEU A O 1
ATOM 1022 N N . THR A 1 127 ? 8.627 6.113 -41.926 1.00 37.75 127 THR A N 1
ATOM 1023 C CA . THR A 1 127 ? 7.875 6.543 -43.112 1.00 37.75 127 THR A CA 1
ATOM 1024 C C . THR A 1 127 ? 8.723 6.561 -44.394 1.00 37.75 127 THR A C 1
ATOM 1026 O O . THR A 1 127 ? 8.182 6.779 -45.473 1.00 37.75 127 THR A O 1
ATOM 1029 N N . ALA A 1 128 ? 10.032 6.284 -44.309 1.00 40.84 128 ALA A N 1
ATOM 1030 C CA . ALA A 1 128 ? 10.912 6.083 -45.463 1.00 40.84 128 ALA A CA 1
ATOM 1031 C C . ALA A 1 128 ? 10.970 4.626 -45.975 1.00 40.84 128 ALA A C 1
ATOM 1033 O O . ALA A 1 128 ? 11.526 4.397 -47.047 1.00 40.84 128 ALA A O 1
ATOM 1034 N N . LEU A 1 129 ? 10.396 3.650 -45.258 1.00 35.94 129 LEU A N 1
ATOM 1035 C CA . LEU A 1 129 ? 10.310 2.254 -45.701 1.00 35.94 129 LEU A CA 1
ATOM 1036 C C . LEU A 1 129 ? 8.838 1.830 -45.759 1.00 35.94 129 LEU A C 1
ATOM 1038 O O . LEU A 1 129 ? 8.280 1.381 -44.769 1.00 35.94 129 LEU A O 1
ATOM 1042 N N . GLY A 1 130 ? 8.224 2.008 -46.930 1.00 34.25 130 GLY A N 1
ATOM 1043 C CA . GLY A 1 130 ? 7.065 1.235 -47.392 1.00 34.25 130 GLY A CA 1
ATOM 1044 C C . GLY A 1 130 ? 5.888 1.096 -46.422 1.00 34.25 130 GLY A C 1
ATOM 1045 O O . GLY A 1 130 ? 5.834 0.210 -45.577 1.00 34.25 130 GLY A O 1
ATOM 1046 N N . SER A 1 131 ? 4.874 1.924 -46.630 1.00 41.19 131 SER A N 1
ATOM 1047 C CA . SER A 1 131 ? 3.540 1.779 -46.054 1.00 41.19 131 SER A CA 1
ATOM 1048 C C . SER A 1 131 ? 2.926 0.387 -46.302 1.00 41.19 131 SER A C 1
ATOM 1050 O O . SER A 1 131 ? 2.421 0.166 -47.397 1.00 41.19 131 SER A O 1
ATOM 1052 N N . SER A 1 132 ? 2.925 -0.500 -45.295 1.00 38.53 132 SER A N 1
ATOM 1053 C CA . SER A 1 132 ? 1.800 -1.386 -44.903 1.00 38.53 132 SER A CA 1
ATOM 1054 C C . SER A 1 132 ? 2.237 -2.563 -44.007 1.00 38.53 132 SER A C 1
ATOM 1056 O O . SER A 1 132 ? 2.175 -3.721 -44.415 1.00 38.53 132 SER A O 1
ATOM 1058 N N . MET A 1 133 ? 2.617 -2.319 -42.751 1.00 35.34 133 MET A N 1
ATOM 1059 C CA . MET A 1 133 ? 2.678 -3.407 -41.763 1.00 35.34 133 MET A CA 1
ATOM 1060 C C . MET A 1 133 ? 2.165 -2.929 -40.405 1.00 35.34 133 MET A C 1
ATOM 1062 O O . MET A 1 133 ? 2.901 -2.394 -39.593 1.00 35.34 133 MET A O 1
ATOM 1066 N N . ASN A 1 134 ? 0.867 -3.124 -40.163 1.00 34.78 134 ASN A N 1
ATOM 1067 C CA . ASN A 1 134 ? 0.151 -2.766 -38.931 1.00 34.78 134 ASN A CA 1
ATOM 1068 C C . ASN A 1 134 ? 0.460 -3.694 -37.732 1.00 34.78 134 ASN A C 1
ATOM 1070 O O . ASN A 1 134 ? -0.433 -3.988 -36.944 1.00 34.78 134 ASN A O 1
ATOM 1074 N N . ASN A 1 135 ? 1.709 -4.125 -37.561 1.00 38.91 135 ASN A N 1
ATOM 1075 C CA . ASN A 1 135 ? 2.168 -4.793 -36.339 1.00 38.91 135 ASN A CA 1
ATOM 1076 C C . ASN A 1 135 ? 3.217 -3.908 -35.655 1.00 38.91 135 ASN A C 1
ATOM 1078 O O . ASN A 1 135 ? 4.385 -4.267 -35.538 1.00 38.91 135 ASN A O 1
ATOM 1082 N N . TYR A 1 136 ? 2.804 -2.711 -35.237 1.00 45.50 136 TYR A N 1
ATOM 1083 C CA . TYR A 1 136 ? 3.657 -1.813 -34.463 1.00 45.50 136 TYR A CA 1
ATOM 1084 C C . TYR A 1 136 ? 3.411 -2.033 -32.967 1.00 45.50 136 TYR A C 1
ATOM 1086 O O . TYR A 1 136 ? 2.272 -2.110 -32.505 1.00 45.50 136 TYR A O 1
ATOM 1094 N N . VAL A 1 137 ? 4.493 -2.181 -32.197 1.00 50.06 137 VAL A N 1
ATOM 1095 C CA . VAL A 1 137 ? 4.445 -2.363 -30.740 1.00 50.06 137 VAL A CA 1
ATOM 1096 C C . VAL A 1 137 ? 4.085 -1.025 -30.087 1.00 50.06 137 VAL A C 1
ATOM 1098 O O . VAL A 1 137 ? 4.942 -0.298 -29.591 1.00 50.06 137 VAL A O 1
ATOM 1101 N N . ASP A 1 138 ? 2.793 -0.702 -30.065 1.00 59.47 138 ASP A N 1
ATOM 1102 C CA . ASP A 1 138 ? 2.270 0.549 -29.490 1.00 59.47 138 ASP A CA 1
ATOM 1103 C C . ASP A 1 138 ? 2.493 0.645 -27.969 1.00 59.47 138 ASP A C 1
ATOM 1105 O O . ASP A 1 138 ? 2.367 1.711 -27.351 1.00 59.47 138 ASP A O 1
ATOM 1109 N N . LYS A 1 139 ? 2.757 -0.495 -27.320 1.00 68.12 139 LYS A N 1
ATOM 1110 C CA . LYS A 1 139 ? 2.846 -0.633 -25.868 1.00 68.12 139 LYS A CA 1
ATOM 1111 C C . LYS A 1 139 ? 3.889 -1.665 -25.482 1.00 68.12 139 LYS A C 1
ATOM 1113 O O . LYS A 1 139 ? 3.856 -2.793 -25.960 1.00 68.12 139 LYS A O 1
ATOM 1118 N N . VAL A 1 140 ? 4.748 -1.303 -24.537 1.00 75.12 140 VAL A N 1
ATOM 1119 C CA . VAL A 1 140 ? 5.690 -2.228 -23.904 1.00 75.12 140 VAL A CA 1
ATOM 1120 C C . VAL A 1 140 ? 5.331 -2.362 -22.436 1.00 75.12 140 VAL A C 1
ATOM 1122 O O . VAL A 1 140 ? 5.236 -1.365 -21.717 1.00 75.12 140 VAL A O 1
ATOM 1125 N N . ASN A 1 141 ? 5.149 -3.594 -21.971 1.00 80.75 141 ASN A N 1
ATOM 1126 C CA . ASN A 1 141 ? 4.845 -3.830 -20.569 1.00 80.75 141 ASN A CA 1
ATOM 1127 C C . ASN A 1 141 ? 6.053 -3.486 -19.675 1.00 80.75 141 ASN A C 1
ATOM 1129 O O . ASN A 1 141 ? 7.193 -3.853 -19.975 1.00 80.75 141 ASN A O 1
ATOM 1133 N N . LEU A 1 142 ? 5.821 -2.822 -18.537 1.00 81.56 142 LEU A N 1
ATOM 1134 C CA . LEU A 1 142 ? 6.892 -2.456 -17.603 1.00 81.56 142 LEU A CA 1
ATOM 1135 C C . LEU A 1 142 ? 7.665 -3.679 -17.077 1.00 81.56 142 LEU A C 1
ATOM 1137 O O . LEU A 1 142 ? 8.871 -3.581 -16.859 1.00 81.56 142 LEU A O 1
ATOM 1141 N N . SER A 1 143 ? 7.015 -4.836 -16.912 1.00 75.75 143 SER A N 1
ATOM 1142 C CA . SER A 1 143 ? 7.693 -6.094 -16.551 1.00 75.75 143 SER A CA 1
ATOM 1143 C C . SER A 1 143 ? 8.774 -6.488 -17.561 1.00 75.75 143 SER A C 1
ATOM 1145 O O . SER A 1 143 ? 9.872 -6.883 -17.169 1.00 75.75 143 SER A O 1
ATOM 1147 N N . THR A 1 144 ? 8.501 -6.299 -18.851 1.00 74.75 144 THR A N 1
ATOM 1148 C CA . THR A 1 144 ? 9.427 -6.576 -19.953 1.00 74.75 144 THR A CA 1
ATOM 1149 C C . THR A 1 144 ? 10.601 -5.606 -19.930 1.00 74.75 144 THR A C 1
ATOM 1151 O O . THR A 1 144 ? 11.750 -6.027 -20.051 1.00 74.75 144 THR A O 1
ATOM 1154 N N . VAL A 1 145 ? 10.340 -4.319 -19.673 1.00 78.50 145 VAL A N 1
ATOM 1155 C CA . VAL A 1 145 ? 11.399 -3.308 -19.512 1.00 78.50 145 VAL A CA 1
ATOM 1156 C C . VAL A 1 145 ? 12.305 -3.639 -18.324 1.00 78.50 145 VAL A C 1
ATOM 1158 O O . VAL A 1 145 ? 13.529 -3.567 -18.435 1.00 78.50 145 VAL A O 1
ATOM 1161 N N . LEU A 1 146 ? 11.728 -4.037 -17.186 1.00 79.44 146 LEU A N 1
ATOM 1162 C CA . LEU A 1 146 ? 12.493 -4.422 -15.998 1.00 79.44 146 LEU A CA 1
ATOM 1163 C C . LEU A 1 146 ? 13.329 -5.685 -16.234 1.00 79.44 146 LEU A C 1
ATOM 1165 O O . LEU A 1 146 ? 14.475 -5.742 -15.781 1.00 79.44 146 LEU A O 1
ATOM 1169 N N . LEU A 1 147 ? 12.785 -6.667 -16.957 1.00 76.81 147 LEU A N 1
ATOM 1170 C CA . LEU A 1 147 ? 13.503 -7.877 -17.353 1.00 76.81 147 LEU A CA 1
ATOM 1171 C C . LEU A 1 147 ? 14.692 -7.535 -18.258 1.00 76.81 147 LEU A C 1
ATOM 1173 O O . LEU A 1 147 ? 15.822 -7.917 -17.955 1.00 76.81 147 LEU A O 1
ATOM 1177 N N . PHE A 1 148 ? 14.456 -6.747 -19.310 1.00 75.12 148 PHE A N 1
ATOM 1178 C CA . PHE A 1 148 ? 15.491 -6.327 -20.255 1.00 75.12 148 PHE A CA 1
ATOM 1179 C C . PHE A 1 148 ? 16.586 -5.493 -19.575 1.00 75.12 148 PHE A C 1
ATOM 1181 O O . PHE A 1 148 ? 17.776 -5.683 -19.820 1.00 75.12 148 PHE A O 1
ATOM 1188 N N . SER A 1 149 ? 16.202 -4.626 -18.635 1.00 74.75 149 SER A N 1
ATOM 1189 C CA . SER A 1 149 ? 17.137 -3.820 -17.847 1.00 74.75 149 SER A CA 1
ATOM 1190 C C . SER A 1 149 ? 17.885 -4.620 -16.764 1.00 74.75 149 SER A C 1
ATOM 1192 O O . SER A 1 149 ? 18.669 -4.024 -16.020 1.00 74.75 149 SER A O 1
ATOM 1194 N N . LYS A 1 150 ? 17.650 -5.934 -16.621 1.00 74.75 150 LYS A N 1
ATOM 1195 C CA . LYS A 1 150 ? 18.178 -6.779 -15.528 1.00 74.75 150 LYS A CA 1
ATOM 1196 C C . LYS A 1 150 ? 17.831 -6.240 -14.127 1.00 74.75 150 LYS A C 1
ATOM 1198 O O . LYS A 1 150 ? 18.592 -6.392 -13.175 1.00 74.75 150 LYS A O 1
ATOM 1203 N N . ARG A 1 151 ? 16.668 -5.593 -13.989 1.00 75.38 151 ARG A N 1
ATOM 1204 C CA . ARG A 1 151 ? 16.133 -5.005 -12.744 1.00 75.38 151 ARG A CA 1
ATOM 1205 C C . ARG A 1 151 ? 14.932 -5.802 -12.217 1.00 75.38 151 ARG A C 1
ATOM 1207 O O . ARG A 1 151 ? 14.003 -5.233 -11.648 1.00 75.38 151 ARG A O 1
ATOM 1214 N N . THR A 1 152 ? 14.950 -7.124 -12.380 1.00 74.25 152 THR A N 1
ATOM 1215 C CA . THR A 1 152 ? 13.866 -8.030 -11.953 1.00 74.25 152 THR A CA 1
ATOM 1216 C C . THR A 1 152 ? 13.556 -7.932 -10.458 1.00 74.25 152 THR A C 1
ATOM 1218 O O . THR A 1 152 ? 12.389 -7.997 -10.083 1.00 74.25 152 THR A O 1
ATOM 1221 N N . TYR A 1 153 ? 14.550 -7.609 -9.620 1.00 78.56 153 TYR A N 1
ATOM 1222 C CA . TYR A 1 153 ? 14.353 -7.366 -8.184 1.00 78.56 153 TYR A CA 1
ATOM 1223 C C . TYR A 1 153 ? 13.315 -6.267 -7.874 1.00 78.56 153 TYR A C 1
ATOM 1225 O O . TYR A 1 153 ? 12.713 -6.266 -6.799 1.00 78.56 153 TYR A O 1
ATOM 1233 N N . VAL A 1 154 ? 13.095 -5.311 -8.789 1.00 80.38 154 VAL A N 1
ATOM 1234 C CA . VAL A 1 154 ? 12.065 -4.269 -8.639 1.00 80.38 154 VAL A CA 1
ATOM 1235 C C . VAL A 1 154 ? 10.676 -4.880 -8.793 1.00 80.38 154 VAL A C 1
ATOM 1237 O O . VAL A 1 154 ? 9.785 -4.573 -8.005 1.00 80.38 154 VAL A O 1
ATOM 1240 N N . SER A 1 155 ? 10.503 -5.781 -9.764 1.00 78.06 155 SER A N 1
ATOM 1241 C CA . SER A 1 155 ? 9.262 -6.539 -9.949 1.00 78.06 155 SER A CA 1
ATOM 1242 C C . SER A 1 155 ? 8.973 -7.420 -8.731 1.00 78.06 155 SER A C 1
ATOM 1244 O O . SER A 1 155 ? 7.848 -7.433 -8.225 1.00 78.06 155 SER A O 1
ATOM 1246 N N . ASP A 1 156 ? 9.999 -8.079 -8.188 1.00 78.00 156 ASP A N 1
ATOM 1247 C CA . ASP A 1 156 ? 9.872 -8.877 -6.964 1.00 78.00 156 ASP A CA 1
ATOM 1248 C C . ASP A 1 156 ? 9.461 -8.000 -5.774 1.00 78.00 156 ASP A C 1
ATOM 1250 O O . ASP A 1 156 ? 8.524 -8.324 -5.046 1.00 78.00 156 ASP A O 1
ATOM 1254 N N . SER A 1 157 ? 10.089 -6.829 -5.623 1.00 82.81 157 SER A N 1
ATOM 1255 C CA . SER A 1 157 ? 9.759 -5.859 -4.570 1.00 82.81 157 SER A CA 1
ATOM 1256 C C . SER A 1 157 ? 8.320 -5.343 -4.682 1.00 82.81 157 SER A C 1
ATOM 1258 O O . SER A 1 157 ? 7.629 -5.224 -3.671 1.00 82.81 157 SER A O 1
ATOM 1260 N N . LEU A 1 158 ? 7.837 -5.071 -5.899 1.00 83.94 158 LEU A N 1
ATOM 1261 C CA . LEU A 1 158 ? 6.445 -4.678 -6.147 1.00 83.94 158 LEU A CA 1
ATOM 1262 C C . LEU A 1 158 ? 5.466 -5.809 -5.814 1.00 83.94 158 LEU A C 1
ATOM 1264 O O . LEU A 1 158 ? 4.387 -5.556 -5.282 1.00 83.94 158 LEU A O 1
ATOM 1268 N N . THR A 1 159 ? 5.850 -7.055 -6.077 1.00 80.50 159 THR A N 1
ATOM 1269 C CA . THR A 1 159 ? 5.039 -8.236 -5.754 1.00 80.50 159 THR A CA 1
ATOM 1270 C C . THR A 1 159 ? 4.971 -8.465 -4.243 1.00 80.50 159 THR A C 1
ATOM 1272 O O . THR A 1 159 ? 3.893 -8.709 -3.703 1.00 80.50 159 THR A O 1
ATOM 1275 N N . VAL A 1 160 ? 6.085 -8.285 -3.525 1.00 83.56 160 VAL A N 1
ATOM 1276 C CA . VAL A 1 160 ? 6.109 -8.279 -2.052 1.00 83.56 160 VAL A CA 1
ATOM 1277 C C . VAL A 1 160 ? 5.242 -7.151 -1.494 1.00 83.56 160 VAL A C 1
ATOM 1279 O O . VAL A 1 160 ? 4.477 -7.372 -0.555 1.00 83.56 160 VAL A O 1
ATOM 1282 N N . LEU A 1 161 ? 5.309 -5.954 -2.085 1.00 84.31 161 LEU A N 1
ATOM 1283 C CA . LEU A 1 161 ? 4.479 -4.821 -1.680 1.00 84.31 161 LEU A CA 1
ATOM 1284 C C . LEU A 1 161 ? 2.982 -5.110 -1.875 1.00 84.31 161 LEU A C 1
ATOM 1286 O O . LEU A 1 161 ? 2.188 -4.824 -0.978 1.00 84.31 161 LEU A O 1
ATOM 1290 N N . ARG A 1 162 ? 2.603 -5.723 -3.004 1.00 84.50 162 ARG A N 1
ATOM 1291 C CA . ARG A 1 162 ? 1.234 -6.195 -3.260 1.00 84.50 162 ARG A CA 1
ATOM 1292 C C . ARG A 1 162 ? 0.789 -7.213 -2.209 1.00 84.50 162 ARG A C 1
ATOM 1294 O O . ARG A 1 162 ? -0.261 -7.027 -1.601 1.00 84.50 162 ARG A O 1
ATOM 1301 N N . MET A 1 163 ? 1.602 -8.235 -1.927 1.00 81.12 163 MET A N 1
ATOM 1302 C CA . MET A 1 163 ? 1.299 -9.236 -0.892 1.00 81.12 163 MET A CA 1
ATOM 1303 C C . MET A 1 163 ? 1.092 -8.604 0.487 1.00 81.12 163 MET A C 1
ATOM 1305 O O . MET A 1 163 ? 0.155 -8.949 1.209 1.00 81.12 163 MET A O 1
ATOM 1309 N N . LEU A 1 164 ? 1.949 -7.649 0.857 1.00 83.50 164 LEU A N 1
ATOM 1310 C CA . LEU A 1 164 ? 1.834 -6.927 2.120 1.00 83.50 164 LEU A CA 1
ATOM 1311 C C . LEU A 1 164 ? 0.516 -6.148 2.179 1.00 83.50 164 LEU A C 1
ATOM 1313 O O . LEU A 1 164 ? -0.168 -6.171 3.204 1.00 83.50 164 LEU A O 1
ATOM 1317 N N . PHE A 1 165 ? 0.120 -5.507 1.079 1.00 83.25 165 PHE A N 1
ATOM 1318 C CA . PHE A 1 165 ? -1.143 -4.786 1.013 1.00 83.25 165 PHE A CA 1
ATOM 1319 C C . PHE A 1 165 ? -2.369 -5.708 1.080 1.00 83.25 165 PHE A C 1
ATOM 1321 O O . PHE A 1 165 ? -3.311 -5.416 1.816 1.00 83.25 165 PHE A O 1
ATOM 1328 N N . GLU A 1 166 ? -2.364 -6.840 0.381 1.00 80.12 166 GLU A N 1
ATOM 1329 C CA . GLU A 1 166 ? -3.451 -7.823 0.458 1.00 80.12 166 GLU A CA 1
ATOM 1330 C C . GLU A 1 166 ? -3.584 -8.419 1.872 1.00 80.12 166 GLU A C 1
ATOM 1332 O O . GLU A 1 166 ? -4.698 -8.588 2.386 1.00 80.12 166 GLU A O 1
ATOM 1337 N N . CYS A 1 167 ? -2.456 -8.634 2.559 1.00 79.44 167 CYS A N 1
ATOM 1338 C CA . CYS A 1 167 ? -2.430 -9.012 3.970 1.00 79.44 167 CYS A CA 1
ATOM 1339 C C . CYS A 1 167 ? -3.039 -7.917 4.861 1.00 79.44 167 CYS A C 1
ATOM 1341 O O . CYS A 1 167 ? -3.915 -8.209 5.677 1.00 79.44 167 CYS A O 1
ATOM 1343 N N . LEU A 1 168 ? -2.664 -6.645 4.665 1.00 80.12 168 LEU A N 1
ATOM 1344 C CA . LEU A 1 168 ? -3.253 -5.507 5.386 1.00 80.12 168 LEU A CA 1
ATOM 1345 C C . LEU A 1 168 ? -4.761 -5.379 5.136 1.00 80.12 168 LEU A C 1
ATOM 1347 O O . LEU A 1 168 ? -5.526 -5.173 6.079 1.00 80.12 168 LEU A O 1
ATOM 1351 N N . LYS A 1 169 ? -5.213 -5.550 3.889 1.00 80.12 169 LYS A N 1
ATOM 1352 C CA . LYS A 1 169 ? -6.635 -5.528 3.515 1.00 80.12 169 LYS A CA 1
ATOM 1353 C C . LYS A 1 169 ? -7.414 -6.631 4.233 1.00 80.12 169 LYS A C 1
ATOM 1355 O O . LYS A 1 169 ? -8.496 -6.384 4.765 1.00 80.12 169 LYS A O 1
ATOM 1360 N N . THR A 1 170 ? -6.857 -7.837 4.286 1.00 79.00 170 THR A N 1
ATOM 1361 C CA . THR A 1 170 ? -7.470 -8.975 4.983 1.00 79.00 170 THR A CA 1
ATOM 1362 C C . THR A 1 170 ? -7.489 -8.752 6.497 1.00 79.00 170 THR A C 1
ATOM 1364 O O . THR A 1 170 ? -8.529 -8.918 7.139 1.00 79.00 170 THR A O 1
ATOM 1367 N N . ALA A 1 171 ? -6.373 -8.290 7.066 1.00 79.44 171 ALA A N 1
ATOM 1368 C CA . ALA A 1 171 ? -6.258 -7.953 8.480 1.00 79.44 171 ALA A CA 1
ATOM 1369 C C . ALA A 1 171 ? -7.259 -6.864 8.891 1.00 79.44 171 ALA A C 1
ATOM 1371 O O . ALA A 1 171 ? -7.906 -6.998 9.927 1.00 79.44 171 ALA A O 1
ATOM 1372 N N . PHE A 1 172 ? -7.463 -5.835 8.063 1.00 84.00 172 PHE A N 1
ATOM 1373 C CA . PHE A 1 172 ? -8.478 -4.801 8.277 1.00 84.00 172 PHE A CA 1
ATOM 1374 C C . PHE A 1 172 ? -9.879 -5.388 8.467 1.00 84.00 172 PHE A C 1
ATOM 1376 O O . PHE A 1 172 ? -10.575 -5.017 9.415 1.00 84.00 172 PHE A O 1
ATOM 1383 N N . ASN A 1 173 ? -10.281 -6.347 7.633 1.00 79.88 173 ASN A N 1
ATOM 1384 C CA . ASN A 1 173 ? -11.597 -6.978 7.745 1.00 79.88 173 ASN A CA 1
ATOM 1385 C C . ASN A 1 173 ? -11.725 -7.833 9.014 1.00 79.88 173 ASN A C 1
ATOM 1387 O O . ASN A 1 173 ? -12.721 -7.726 9.732 1.00 79.88 173 ASN A O 1
ATOM 1391 N N . ILE A 1 174 ? -10.701 -8.630 9.335 1.00 80.19 174 ILE A N 1
ATOM 1392 C CA . ILE A 1 174 ? -10.682 -9.466 10.547 1.00 80.19 174 ILE A CA 1
ATOM 1393 C C . ILE A 1 174 ? -10.723 -8.592 11.807 1.00 80.19 174 ILE A C 1
ATOM 1395 O O . ILE A 1 174 ? -11.523 -8.836 12.712 1.00 80.19 174 ILE A O 1
ATOM 1399 N N . ILE A 1 175 ? -9.904 -7.540 11.856 1.00 86.00 175 ILE A N 1
ATOM 1400 C CA . ILE A 1 175 ? -9.842 -6.601 12.983 1.00 86.00 175 ILE A CA 1
ATOM 1401 C C . ILE A 1 175 ? -11.162 -5.844 13.131 1.00 86.00 175 ILE A C 1
ATOM 1403 O O . ILE A 1 175 ? -11.602 -5.600 14.252 1.00 86.00 175 ILE A O 1
ATOM 1407 N N . THR A 1 176 ? -11.840 -5.534 12.026 1.00 82.62 176 THR A N 1
ATOM 1408 C CA . THR A 1 176 ? -13.178 -4.930 12.056 1.00 82.62 176 THR A CA 1
ATOM 1409 C C . THR A 1 176 ? -14.203 -5.858 12.710 1.00 82.62 176 THR A C 1
ATOM 1411 O O . THR A 1 176 ? -14.951 -5.426 13.589 1.00 82.62 176 THR A O 1
ATOM 1414 N N . LEU A 1 177 ? -14.215 -7.146 12.355 1.00 82.44 177 LEU A N 1
ATOM 1415 C CA . LEU A 1 177 ? -15.096 -8.133 12.988 1.00 82.44 177 LEU A CA 1
ATOM 1416 C C . LEU A 1 177 ? -14.776 -8.291 14.481 1.00 82.44 177 LEU A C 1
ATOM 1418 O O . LEU A 1 177 ? -15.680 -8.306 15.322 1.00 82.44 177 LEU A O 1
ATOM 1422 N N . PHE A 1 178 ? -13.489 -8.340 14.823 1.00 85.00 178 PHE A N 1
ATOM 1423 C CA . PHE A 1 178 ? -13.032 -8.417 16.206 1.00 85.00 178 PHE A CA 1
ATOM 1424 C C . PHE A 1 178 ? -13.427 -7.175 17.023 1.00 85.00 178 PHE A C 1
ATOM 1426 O O . PHE A 1 178 ? -13.889 -7.299 18.156 1.00 85.00 178 PHE A O 1
ATOM 1433 N N . PHE A 1 179 ? -13.345 -5.978 16.439 1.00 87.88 179 PHE A N 1
ATOM 1434 C CA . PHE A 1 179 ? -13.793 -4.734 17.065 1.00 87.88 179 PHE A CA 1
ATOM 1435 C C . PHE A 1 179 ? -15.290 -4.759 17.407 1.00 87.88 179 PHE A C 1
ATOM 1437 O O . PHE A 1 179 ? -15.674 -4.400 18.521 1.00 87.88 179 PHE A O 1
ATOM 1444 N N . ILE A 1 180 ? -16.135 -5.244 16.490 1.00 84.06 180 ILE A N 1
ATOM 1445 C CA . ILE A 1 180 ? -17.581 -5.389 16.726 1.00 84.06 180 ILE A CA 1
ATOM 1446 C C . ILE A 1 180 ? -17.843 -6.360 17.885 1.00 84.06 180 ILE A C 1
ATOM 1448 O O . ILE A 1 180 ? -18.644 -6.061 18.775 1.00 84.06 180 ILE A O 1
ATOM 1452 N N . LEU A 1 181 ? -17.133 -7.491 17.922 1.00 84.81 181 LEU A N 1
ATOM 1453 C CA . LEU A 1 181 ? -17.234 -8.456 19.017 1.00 84.81 181 LEU A CA 1
ATOM 1454 C C . LEU A 1 181 ? -16.870 -7.820 20.369 1.00 84.81 181 LEU A C 1
ATOM 1456 O O . LEU A 1 181 ? -17.591 -8.009 21.352 1.00 84.81 181 LEU A O 1
ATOM 1460 N N . LEU A 1 182 ? -15.797 -7.025 20.424 1.00 88.31 182 LEU A N 1
ATOM 1461 C CA . LEU A 1 182 ? -15.391 -6.316 21.641 1.00 88.31 182 LEU A CA 1
ATOM 1462 C C . LEU A 1 182 ? -16.448 -5.310 22.104 1.00 88.31 182 LEU A C 1
ATOM 1464 O O . LEU A 1 182 ? -16.713 -5.234 23.305 1.00 88.31 182 LEU A O 1
ATOM 1468 N N . ILE A 1 183 ? -17.101 -4.593 21.183 1.00 85.62 183 ILE A N 1
ATOM 1469 C CA . ILE A 1 183 ? -18.223 -3.701 21.514 1.00 85.62 183 ILE A CA 1
ATOM 1470 C C . ILE A 1 183 ? -19.383 -4.492 22.132 1.00 85.62 183 ILE A C 1
ATOM 1472 O O . ILE A 1 183 ? -19.928 -4.075 23.155 1.00 85.62 183 ILE A O 1
ATOM 1476 N N . ILE A 1 184 ? -19.747 -5.646 21.565 1.00 83.69 184 ILE A N 1
ATOM 1477 C CA . ILE A 1 184 ? -20.828 -6.494 22.095 1.00 83.69 184 ILE A CA 1
ATOM 1478 C C . ILE A 1 184 ? -20.488 -6.983 23.509 1.00 83.69 184 ILE A C 1
ATOM 1480 O O . ILE A 1 184 ? -21.311 -6.857 24.420 1.00 83.69 184 ILE A O 1
ATOM 1484 N N . ILE A 1 185 ? -19.265 -7.483 23.720 1.00 84.25 185 ILE A N 1
ATOM 1485 C CA . ILE A 1 185 ? -18.778 -7.907 25.042 1.00 84.25 185 ILE A CA 1
ATOM 1486 C C . ILE A 1 185 ? -18.858 -6.743 26.029 1.00 84.25 185 ILE A C 1
ATOM 1488 O O . ILE A 1 185 ? -19.342 -6.913 27.152 1.00 84.25 185 ILE A O 1
ATOM 1492 N N . MET A 1 186 ? -18.442 -5.549 25.601 1.00 84.38 186 MET A N 1
ATOM 1493 C CA . MET A 1 186 ? -18.549 -4.340 26.403 1.00 84.38 186 MET A CA 1
ATOM 1494 C C . MET A 1 186 ? -20.010 -4.118 26.818 1.00 84.38 186 MET A C 1
ATOM 1496 O O . MET A 1 186 ? -20.295 -4.098 28.011 1.00 84.38 186 MET A O 1
ATOM 1500 N N . ILE A 1 187 ? -20.957 -4.067 25.874 1.00 82.06 187 ILE A N 1
ATOM 1501 C CA . ILE A 1 187 ? -22.393 -3.849 26.140 1.00 82.06 187 ILE A CA 1
ATOM 1502 C C . ILE A 1 187 ? -22.968 -4.884 27.128 1.00 82.06 187 ILE A C 1
ATOM 1504 O O . ILE A 1 187 ? -23.740 -4.522 28.021 1.00 82.06 187 ILE A O 1
ATOM 1508 N N . ILE A 1 188 ? -22.567 -6.156 27.030 1.00 81.56 188 ILE A N 1
ATOM 1509 C CA . ILE A 1 188 ? -23.024 -7.223 27.937 1.00 81.56 188 ILE A CA 1
ATOM 1510 C C . ILE A 1 188 ? -22.535 -6.981 29.373 1.00 81.56 188 ILE A C 1
ATOM 1512 O O . ILE A 1 188 ? -23.326 -7.056 30.319 1.00 81.56 188 ILE A O 1
ATOM 1516 N N . ILE A 1 189 ? -21.252 -6.652 29.557 1.00 80.31 189 ILE A N 1
ATOM 1517 C CA . ILE A 1 189 ? -20.668 -6.390 30.887 1.00 80.31 189 ILE A CA 1
ATOM 1518 C C . ILE A 1 189 ? -21.267 -5.108 31.503 1.00 80.31 189 ILE A C 1
ATOM 1520 O O . ILE A 1 189 ? -21.420 -4.995 32.724 1.00 80.31 189 ILE A O 1
ATOM 1524 N N . ILE A 1 190 ? -21.648 -4.156 30.649 1.00 71.25 190 ILE A N 1
ATOM 1525 C CA . ILE A 1 190 ? -22.117 -2.803 30.974 1.00 71.25 190 ILE A CA 1
ATOM 1526 C C . ILE A 1 190 ? -23.487 -2.769 31.674 1.00 71.25 190 ILE A C 1
ATOM 1528 O O . ILE A 1 190 ? -23.735 -1.824 32.417 1.00 71.25 190 ILE A O 1
ATOM 1532 N N . LYS A 1 191 ? -24.349 -3.790 31.538 1.00 64.44 191 LYS A N 1
ATOM 1533 C CA . LYS A 1 191 ? -25.802 -3.774 31.860 1.00 64.44 191 LYS A CA 1
ATOM 1534 C C . LYS A 1 191 ? -26.242 -3.250 33.255 1.00 64.44 191 LYS A C 1
ATOM 1536 O O . LYS A 1 191 ? -27.439 -3.142 33.502 1.00 64.44 191 LYS A O 1
ATOM 1541 N N . LYS A 1 192 ? -25.338 -2.930 34.192 1.00 58.59 192 LYS A N 1
ATOM 1542 C CA . LYS A 1 192 ? -25.670 -2.482 35.562 1.00 58.59 192 LYS A CA 1
ATOM 1543 C C . LYS A 1 192 ? -24.760 -1.393 36.166 1.00 58.59 192 LYS A C 1
ATOM 1545 O O . LYS A 1 192 ? -24.906 -1.088 37.347 1.00 58.59 192 LYS A O 1
ATOM 1550 N N . ASN A 1 193 ? -23.799 -0.820 35.436 1.00 60.97 193 ASN A N 1
ATOM 1551 C CA . ASN A 1 193 ? -22.798 0.076 36.041 1.00 60.97 193 ASN A CA 1
ATOM 1552 C C . ASN A 1 193 ? -23.129 1.569 35.805 1.00 60.97 193 ASN A C 1
ATOM 1554 O O . ASN A 1 193 ? -23.604 1.943 34.748 1.00 60.97 193 ASN A O 1
ATOM 1558 N N . ARG A 1 194 ? -22.894 2.453 36.783 1.00 60.28 194 ARG A N 1
ATOM 1559 C CA . ARG A 1 194 ? -23.120 3.912 36.633 1.00 60.28 194 ARG A CA 1
ATOM 1560 C C . ARG A 1 194 ? -21.938 4.633 35.971 1.00 60.28 194 ARG A C 1
ATOM 1562 O O . ARG A 1 194 ? -22.112 5.707 35.416 1.00 60.28 194 ARG A O 1
ATOM 1569 N N . ASN A 1 195 ? -20.750 4.024 35.967 1.00 66.44 195 ASN A N 1
ATOM 1570 C CA . ASN A 1 195 ? -19.516 4.620 35.435 1.00 66.44 195 ASN A CA 1
ATOM 1571 C C . ASN A 1 195 ? -19.292 4.371 33.928 1.00 66.44 195 ASN A C 1
ATOM 1573 O O . ASN A 1 195 ? -18.149 4.310 33.483 1.00 66.44 195 ASN A O 1
ATOM 1577 N N . MET A 1 196 ? -20.355 4.195 33.136 1.00 71.12 196 MET A N 1
ATOM 1578 C CA . MET A 1 196 ? -20.259 3.747 31.733 1.00 71.12 196 MET A CA 1
ATOM 1579 C C . MET A 1 196 ? -19.520 4.725 30.833 1.00 71.12 196 MET A C 1
ATOM 1581 O O . MET A 1 196 ? -18.719 4.316 29.997 1.00 71.12 196 MET A O 1
ATOM 1585 N N . THR A 1 197 ? -19.775 6.016 31.025 1.00 75.00 197 THR A N 1
ATOM 1586 C CA . THR A 1 197 ? -19.272 7.078 30.152 1.00 75.00 197 THR A CA 1
ATOM 1587 C C . THR A 1 197 ? -17.747 7.123 30.156 1.00 75.00 197 THR A C 1
ATOM 1589 O O . THR A 1 197 ? -17.153 7.299 29.103 1.00 75.00 197 THR A O 1
ATOM 1592 N N . LYS A 1 198 ? -17.105 6.841 31.299 1.00 83.44 198 LYS A N 1
ATOM 1593 C CA . LYS A 1 198 ? -15.639 6.840 31.439 1.00 83.44 198 LYS A CA 1
ATOM 1594 C C . LYS A 1 198 ? -14.953 5.822 30.528 1.00 83.44 198 LYS A C 1
ATOM 1596 O O . LYS A 1 198 ? -13.885 6.093 29.996 1.00 83.44 198 LYS A O 1
ATOM 1601 N N . TYR A 1 199 ? -15.555 4.650 30.348 1.00 85.75 199 TYR A N 1
ATOM 1602 C CA . TYR A 1 199 ? -14.951 3.569 29.565 1.00 85.75 199 TYR A CA 1
ATOM 1603 C C . TYR A 1 199 ? -15.200 3.702 28.063 1.00 85.75 199 TYR A C 1
ATOM 1605 O O . TYR A 1 199 ? -14.356 3.289 27.269 1.00 85.75 199 TYR A O 1
ATOM 1613 N N . TRP A 1 200 ? -16.326 4.308 27.685 1.00 83.75 200 TRP A N 1
ATOM 1614 C CA . TRP A 1 200 ? -16.580 4.741 26.311 1.00 83.75 200 TRP A CA 1
ATOM 1615 C C . TRP A 1 200 ? -15.671 5.903 25.911 1.00 83.75 200 TRP A C 1
ATOM 1617 O O . TRP A 1 200 ? -15.070 5.866 24.844 1.00 83.75 200 TRP A O 1
ATOM 1627 N N . GLN A 1 201 ? -15.491 6.880 26.803 1.00 86.56 201 GLN A N 1
ATOM 1628 C CA . GLN A 1 201 ? -14.508 7.947 26.626 1.00 86.56 201 GLN A CA 1
ATOM 1629 C C . GLN A 1 201 ? -13.101 7.372 26.471 1.00 86.56 201 GLN A C 1
ATOM 1631 O O . GLN A 1 201 ? -12.394 7.748 25.548 1.00 86.56 201 GLN A O 1
ATOM 1636 N N . LEU A 1 202 ? -12.709 6.403 27.305 1.00 88.44 202 LEU A N 1
ATOM 1637 C CA . LEU A 1 202 ? -11.412 5.738 27.168 1.00 88.44 202 LEU A CA 1
ATOM 1638 C C . LEU A 1 202 ? -11.251 5.054 25.799 1.00 88.44 202 LEU A C 1
ATOM 1640 O O . LEU A 1 202 ? -10.216 5.229 25.165 1.00 88.44 202 LEU A O 1
ATOM 1644 N N . LEU A 1 203 ? -12.273 4.324 25.334 1.00 89.50 203 LEU A N 1
ATOM 1645 C CA . LEU A 1 203 ? -12.264 3.625 24.042 1.00 89.50 203 LEU A CA 1
ATOM 1646 C C . LEU A 1 203 ? -12.034 4.573 22.856 1.00 89.50 203 LEU A C 1
ATOM 1648 O O . LEU A 1 203 ? -11.388 4.174 21.895 1.00 89.50 203 LEU A O 1
ATOM 1652 N N . ILE A 1 204 ? -12.544 5.808 22.919 1.00 87.69 204 ILE A N 1
ATOM 1653 C CA . ILE A 1 204 ? -12.452 6.798 21.831 1.00 87.69 204 ILE A CA 1
ATOM 1654 C C . ILE A 1 204 ? -11.222 7.704 21.990 1.00 87.69 204 ILE A C 1
ATOM 1656 O O . ILE A 1 204 ? -10.547 8.028 21.016 1.00 87.69 204 ILE A O 1
ATOM 1660 N N . CYS A 1 205 ? -10.898 8.103 23.217 1.00 89.94 205 CYS A N 1
ATOM 1661 C CA . CYS A 1 205 ? -9.792 9.010 23.505 1.00 89.94 205 CYS A CA 1
ATOM 1662 C C . CYS A 1 205 ? -8.429 8.338 23.296 1.00 89.94 205 CYS A C 1
ATOM 1664 O O . CYS A 1 205 ? -7.522 8.934 22.719 1.00 89.94 205 CYS A O 1
ATOM 1666 N N . PHE A 1 206 ? -8.295 7.074 23.713 1.00 92.69 206 PHE A N 1
ATOM 1667 C CA . PHE A 1 206 ? -7.062 6.302 23.567 1.00 92.69 206 PHE A CA 1
ATOM 1668 C C . PHE A 1 206 ? -6.556 6.210 22.108 1.00 92.69 206 PHE A C 1
ATOM 1670 O O . PHE A 1 206 ? -5.405 6.582 21.871 1.00 92.69 206 PHE A O 1
ATOM 1677 N N . PRO A 1 207 ? -7.369 5.811 21.106 1.00 92.75 207 PRO A N 1
ATOM 1678 C CA . PRO A 1 207 ? -6.941 5.836 19.707 1.00 92.75 207 PRO A CA 1
ATOM 1679 C C . PRO A 1 207 ? -6.649 7.247 19.197 1.00 92.75 207 PRO A C 1
ATOM 1681 O O . PRO A 1 207 ? -5.736 7.411 18.395 1.00 92.75 207 PRO A O 1
ATOM 1684 N N . GLY A 1 208 ? -7.361 8.271 19.681 1.00 89.81 208 GLY A N 1
ATOM 1685 C CA . GLY A 1 208 ? -7.070 9.665 19.338 1.00 89.81 208 GLY A CA 1
ATOM 1686 C C . GLY A 1 208 ? -5.649 10.085 19.730 1.00 89.81 208 GLY A C 1
ATOM 1687 O O . GLY A 1 208 ? -4.929 10.664 18.917 1.00 89.81 208 GLY A O 1
ATOM 1688 N N . PHE A 1 209 ? -5.202 9.719 20.937 1.00 94.88 209 PHE A N 1
ATOM 1689 C CA . PHE A 1 209 ? -3.818 9.937 21.369 1.00 94.88 209 PHE A CA 1
ATOM 1690 C C . PHE A 1 209 ? -2.806 9.138 20.542 1.00 94.88 209 PHE A C 1
ATOM 1692 O O . PHE A 1 209 ? -1.769 9.685 20.166 1.00 94.88 209 PHE A O 1
ATOM 1699 N N . LEU A 1 210 ? -3.101 7.875 20.219 1.00 95.75 210 LEU A N 1
ATOM 1700 C CA . LEU A 1 210 ? -2.232 7.068 19.356 1.00 95.75 210 LEU A CA 1
ATOM 1701 C C . LEU A 1 210 ? -2.085 7.680 17.958 1.00 95.75 210 LEU A C 1
ATOM 1703 O O . LEU A 1 210 ? -0.971 7.720 17.438 1.00 95.75 210 LEU A O 1
ATOM 1707 N N . CYS A 1 211 ? -3.161 8.231 17.385 1.00 92.69 211 CYS A N 1
ATOM 1708 C CA . CYS A 1 211 ? -3.096 8.989 16.136 1.00 92.69 211 CYS A CA 1
ATOM 1709 C C . CYS A 1 211 ? -2.113 10.160 16.254 1.00 92.69 211 CYS A C 1
ATOM 1711 O O . CYS A 1 211 ? -1.198 10.264 15.440 1.00 92.69 211 CYS A O 1
ATOM 1713 N N . LEU A 1 212 ? -2.221 10.992 17.294 1.00 94.50 212 LEU A N 1
ATOM 1714 C CA . LEU A 1 212 ? -1.308 12.127 17.483 1.00 94.50 212 LEU A CA 1
ATOM 1715 C C . LEU A 1 212 ? 0.157 11.691 17.639 1.00 94.50 212 LEU A C 1
ATOM 1717 O O . LEU A 1 212 ? 1.038 12.283 17.015 1.00 94.50 212 LEU A O 1
ATOM 1721 N N . ILE A 1 213 ? 0.417 10.631 18.411 1.00 96.25 213 ILE A N 1
ATOM 1722 C CA . ILE A 1 213 ? 1.766 10.066 18.567 1.00 96.25 213 ILE A CA 1
ATOM 1723 C C . ILE A 1 213 ? 2.289 9.561 17.217 1.00 96.25 213 ILE A C 1
ATOM 1725 O O . ILE A 1 213 ? 3.410 9.884 16.831 1.00 96.25 213 ILE A O 1
ATOM 1729 N N . SER A 1 214 ? 1.476 8.813 16.466 1.00 95.06 214 SER A N 1
ATOM 1730 C CA . SER A 1 214 ? 1.870 8.282 15.157 1.00 95.06 214 SER A CA 1
ATOM 1731 C C . SER A 1 214 ? 2.148 9.388 14.135 1.00 95.06 214 SER A C 1
ATOM 1733 O O . SER A 1 214 ? 3.139 9.314 13.413 1.00 95.06 214 SER A O 1
ATOM 1735 N N . ALA A 1 215 ? 1.352 10.461 14.123 1.00 93.81 215 ALA A N 1
ATOM 1736 C CA . ALA A 1 215 ? 1.584 11.605 13.252 1.00 93.81 215 ALA A CA 1
ATOM 1737 C C . ALA A 1 215 ? 2.889 12.333 13.592 1.00 93.81 215 ALA A C 1
ATOM 1739 O O . ALA A 1 215 ? 3.629 12.721 12.690 1.00 93.81 215 ALA A O 1
ATOM 1740 N N . LEU A 1 216 ? 3.202 12.476 14.883 1.00 94.31 216 LEU A N 1
ATOM 1741 C CA . LEU A 1 216 ? 4.466 13.053 15.333 1.00 94.31 216 LEU A CA 1
ATOM 1742 C C . LEU A 1 216 ? 5.657 12.188 14.896 1.00 94.31 216 LEU A C 1
ATOM 1744 O O . LEU A 1 216 ? 6.647 12.725 14.402 1.00 94.31 216 LEU A O 1
ATOM 1748 N N . ILE A 1 217 ? 5.546 10.860 15.004 1.00 95.31 217 ILE A N 1
ATOM 1749 C CA . ILE A 1 217 ? 6.570 9.923 14.513 1.00 95.31 217 ILE A CA 1
ATOM 1750 C C . ILE A 1 217 ? 6.765 10.075 12.999 1.00 95.31 217 ILE A C 1
ATOM 1752 O O . ILE A 1 217 ? 7.902 10.207 12.548 1.00 95.31 217 ILE A O 1
ATOM 1756 N N . ILE A 1 218 ? 5.679 10.112 12.218 1.00 93.31 218 ILE A N 1
ATOM 1757 C CA . ILE A 1 218 ? 5.736 10.293 10.758 1.00 93.31 218 ILE A CA 1
ATOM 1758 C C . ILE A 1 218 ? 6.403 11.625 10.404 1.00 93.31 218 ILE A C 1
ATOM 1760 O O . ILE A 1 218 ? 7.268 11.670 9.531 1.00 93.31 218 ILE A O 1
ATOM 1764 N N . PHE A 1 219 ? 6.049 12.703 11.104 1.00 91.62 219 PHE A N 1
ATOM 1765 C CA . PHE A 1 219 ? 6.630 14.024 10.885 1.00 91.62 219 PHE A CA 1
ATOM 1766 C C . PHE A 1 219 ? 8.137 14.054 11.185 1.00 91.62 219 PHE A C 1
ATOM 1768 O O . PHE A 1 219 ? 8.923 14.543 10.371 1.00 91.62 219 PHE A O 1
ATOM 1775 N N . LEU A 1 220 ? 8.562 13.486 12.320 1.00 92.31 220 LEU A N 1
ATOM 1776 C CA . LEU A 1 220 ? 9.980 13.390 12.679 1.00 92.31 220 LEU A CA 1
ATOM 1777 C C . LEU A 1 220 ? 10.765 12.521 11.691 1.00 92.31 220 LEU A C 1
ATOM 1779 O O . LEU A 1 220 ? 11.871 12.888 11.295 1.00 92.31 220 LEU A O 1
ATOM 1783 N N . TYR A 1 221 ? 10.190 11.398 11.260 1.00 93.38 221 TYR A N 1
ATOM 1784 C CA . TYR A 1 221 ? 10.794 10.521 10.261 1.00 93.38 221 TYR A CA 1
ATOM 1785 C C . TYR A 1 221 ? 10.986 11.241 8.919 1.00 93.38 221 TYR A C 1
ATOM 1787 O O . TYR A 1 221 ? 12.088 11.247 8.366 1.00 93.38 221 TYR A O 1
ATOM 1795 N N . SER A 1 222 ? 9.930 11.907 8.442 1.00 91.75 222 SER A N 1
ATOM 1796 C CA . SER A 1 222 ? 9.897 12.669 7.190 1.00 91.75 222 SER A CA 1
ATOM 1797 C C . SER A 1 222 ? 10.945 13.789 7.159 1.00 91.75 222 SER A C 1
ATOM 1799 O O . SER A 1 222 ? 11.565 14.041 6.126 1.00 91.75 222 SER A O 1
ATOM 1801 N N . LYS A 1 223 ? 11.192 14.441 8.304 1.00 89.12 223 LYS A N 1
ATOM 1802 C CA . LYS A 1 223 ? 12.180 15.520 8.415 1.00 89.12 223 LYS A CA 1
ATOM 1803 C C . LYS A 1 223 ? 13.616 15.011 8.549 1.00 89.12 223 LYS A C 1
ATOM 1805 O O . LYS A 1 223 ? 14.504 15.575 7.918 1.00 89.12 223 LYS A O 1
ATOM 1810 N N . ASN A 1 224 ? 13.843 13.986 9.372 1.00 89.81 224 ASN A N 1
ATOM 1811 C CA . ASN A 1 224 ? 15.195 13.637 9.814 1.00 89.81 224 ASN A CA 1
ATOM 1812 C C . ASN A 1 224 ? 15.797 12.439 9.069 1.00 89.81 224 ASN A C 1
ATOM 1814 O O . ASN A 1 224 ? 16.988 12.442 8.797 1.00 89.81 224 ASN A O 1
ATOM 1818 N N . ARG A 1 225 ? 15.007 11.400 8.764 1.00 89.12 225 ARG A N 1
ATOM 1819 C CA . ARG A 1 225 ? 15.525 10.121 8.235 1.00 89.12 225 ARG A CA 1
ATOM 1820 C C . ARG A 1 225 ? 15.292 9.928 6.746 1.00 89.12 225 ARG A C 1
ATOM 1822 O O . ARG A 1 225 ? 16.101 9.286 6.082 1.00 89.12 225 ARG A O 1
ATOM 1829 N N . LEU A 1 226 ? 14.201 10.480 6.223 1.00 89.44 226 LEU A N 1
ATOM 1830 C CA . LEU A 1 226 ? 13.828 10.318 4.822 1.00 89.44 226 LEU A CA 1
ATOM 1831 C C . LEU A 1 226 ? 14.911 10.815 3.835 1.00 89.44 226 LEU A C 1
ATOM 1833 O O . LEU A 1 226 ? 15.228 10.059 2.915 1.00 89.44 226 LEU A O 1
ATOM 1837 N N . PRO A 1 227 ? 15.514 12.014 4.004 1.00 85.94 227 PRO A N 1
ATOM 1838 C CA . PRO A 1 227 ? 16.514 12.504 3.052 1.00 85.94 227 PRO A CA 1
ATOM 1839 C C . PRO A 1 227 ? 17.765 11.617 3.004 1.00 85.94 227 PRO A C 1
ATOM 1841 O O . PRO A 1 227 ? 18.274 11.336 1.922 1.00 85.94 227 PRO A O 1
ATOM 1844 N N . GLU A 1 228 ? 18.225 11.132 4.165 1.00 84.81 228 GLU A N 1
ATOM 1845 C CA . GLU A 1 228 ? 19.388 10.240 4.275 1.00 84.81 228 GLU A CA 1
ATOM 1846 C C . GLU A 1 228 ? 19.156 8.923 3.523 1.00 84.81 228 GLU A C 1
ATOM 1848 O O . GLU A 1 228 ? 20.012 8.491 2.751 1.00 84.81 228 GLU A O 1
ATOM 1853 N N . MET A 1 229 ? 17.985 8.297 3.702 1.00 85.12 229 MET A N 1
ATOM 1854 C CA . MET A 1 229 ? 17.667 7.031 3.030 1.00 85.12 229 MET A CA 1
ATOM 1855 C C . MET A 1 229 ? 17.553 7.188 1.517 1.00 85.12 229 MET A C 1
ATOM 1857 O O . MET A 1 229 ? 18.068 6.354 0.775 1.00 85.12 229 MET A O 1
ATOM 1861 N N . ILE A 1 230 ? 16.886 8.245 1.049 1.00 84.19 230 ILE A N 1
ATOM 1862 C CA . ILE A 1 230 ? 16.726 8.476 -0.389 1.00 84.19 230 ILE A CA 1
ATOM 1863 C C . ILE A 1 230 ? 18.087 8.743 -1.029 1.00 84.19 230 ILE A C 1
ATOM 1865 O O . ILE A 1 230 ? 18.403 8.150 -2.057 1.00 84.19 230 ILE A O 1
ATOM 1869 N N . TYR A 1 231 ? 18.929 9.562 -0.398 1.00 80.06 231 TYR A N 1
ATOM 1870 C CA . TYR A 1 231 ? 20.284 9.797 -0.885 1.00 80.06 231 TYR A CA 1
ATOM 1871 C C . TYR A 1 231 ? 21.105 8.499 -0.964 1.00 80.06 231 TYR A C 1
ATOM 1873 O O . TYR A 1 231 ? 21.750 8.237 -1.980 1.00 80.06 231 TYR A O 1
ATOM 1881 N N . ALA A 1 232 ? 21.015 7.640 0.057 1.00 81.69 232 ALA A N 1
ATOM 1882 C CA . ALA A 1 232 ? 21.680 6.338 0.064 1.00 81.69 232 ALA A CA 1
ATOM 1883 C C . ALA A 1 232 ? 21.212 5.411 -1.074 1.00 81.69 232 ALA A C 1
ATOM 1885 O O . ALA A 1 232 ? 22.032 4.707 -1.661 1.00 81.69 232 ALA A O 1
ATOM 1886 N N . LEU A 1 233 ? 19.921 5.438 -1.428 1.00 77.69 233 LEU A N 1
ATOM 1887 C CA . LEU A 1 233 ? 19.384 4.679 -2.564 1.00 77.69 233 LEU A CA 1
ATOM 1888 C C . LEU A 1 233 ? 19.934 5.185 -3.907 1.00 77.69 233 LEU A C 1
ATOM 1890 O O . LEU A 1 233 ? 20.261 4.383 -4.780 1.00 77.69 233 LEU A O 1
ATOM 1894 N N . PHE A 1 234 ? 20.083 6.502 -4.072 1.00 75.44 234 PHE A N 1
ATOM 1895 C CA . PHE A 1 234 ? 20.583 7.091 -5.321 1.00 75.44 234 PHE A CA 1
ATOM 1896 C C . PHE A 1 234 ? 22.091 6.946 -5.532 1.00 75.44 234 PHE A C 1
ATOM 1898 O O . PHE A 1 234 ? 22.543 6.975 -6.679 1.00 75.44 234 PHE A O 1
ATOM 1905 N N . LEU A 1 235 ? 22.865 6.715 -4.468 1.00 71.50 235 LEU A N 1
ATOM 1906 C CA . LEU A 1 235 ? 24.292 6.395 -4.583 1.00 71.50 235 LEU A CA 1
ATOM 1907 C C . LEU A 1 235 ? 24.551 5.102 -5.375 1.00 71.50 235 LEU A C 1
ATOM 1909 O O . LEU A 1 235 ? 25.616 4.969 -5.969 1.00 71.50 235 LEU A O 1
ATOM 1913 N N . GLN A 1 236 ? 23.586 4.178 -5.422 1.00 69.88 236 GLN A N 1
ATOM 1914 C CA . GLN A 1 236 ? 23.728 2.862 -6.062 1.00 69.88 236 GLN A CA 1
ATOM 1915 C C . GLN A 1 236 ? 23.362 2.840 -7.556 1.00 69.88 236 GLN A C 1
ATOM 1917 O O . GLN A 1 236 ? 23.464 1.801 -8.205 1.00 69.88 236 GLN A O 1
ATOM 1922 N N . ILE A 1 237 ? 22.872 3.952 -8.105 1.00 70.75 237 ILE A N 1
ATOM 1923 C CA . ILE A 1 237 ? 22.420 4.028 -9.498 1.00 70.75 237 ILE A CA 1
ATOM 1924 C C . ILE A 1 237 ? 23.575 4.530 -10.374 1.00 70.75 237 ILE A C 1
ATOM 1926 O O . ILE A 1 237 ? 24.228 5.494 -10.008 1.00 70.75 237 ILE A O 1
ATOM 1930 N N . ASP A 1 238 ? 23.828 3.948 -11.546 1.00 67.44 238 ASP A N 1
ATOM 1931 C CA . ASP A 1 238 ? 24.875 4.419 -12.472 1.00 67.44 238 ASP A CA 1
ATOM 1932 C C . ASP A 1 238 ? 24.351 5.519 -13.408 1.00 67.44 238 ASP A C 1
ATOM 1934 O O . ASP A 1 238 ? 24.055 5.298 -14.577 1.00 67.44 238 ASP A O 1
ATOM 1938 N N . ILE A 1 239 ? 24.187 6.726 -12.864 1.00 70.38 239 ILE A N 1
ATOM 1939 C CA . ILE A 1 239 ? 23.806 7.947 -13.600 1.00 70.38 239 ILE A CA 1
ATOM 1940 C C . ILE A 1 239 ? 24.804 9.078 -13.270 1.00 70.38 239 ILE A C 1
ATOM 1942 O O . ILE A 1 239 ? 25.515 9.011 -12.261 1.00 70.38 239 ILE A O 1
ATOM 1946 N N . SER A 1 240 ? 24.882 10.117 -14.109 1.00 76.06 240 SER A N 1
ATOM 1947 C CA . SER A 1 240 ? 25.680 11.319 -13.832 1.00 76.06 240 SER A CA 1
ATOM 1948 C C . SER A 1 240 ? 25.306 11.966 -12.488 1.00 76.06 240 SER A C 1
ATOM 1950 O O . SER A 1 240 ? 24.142 11.979 -12.078 1.00 76.06 240 SER A O 1
ATOM 1952 N N . GLN A 1 241 ? 26.308 12.499 -11.781 1.00 77.50 241 GLN A N 1
ATOM 1953 C CA . GLN A 1 241 ? 26.149 13.036 -10.421 1.00 77.50 241 GLN A CA 1
ATOM 1954 C C . GLN A 1 241 ? 25.124 14.178 -10.350 1.00 77.50 241 GLN A C 1
ATOM 1956 O O . GLN A 1 241 ? 24.295 14.207 -9.441 1.00 77.50 241 GLN A O 1
ATOM 1961 N N . ASP A 1 242 ? 25.090 15.049 -11.357 1.00 76.31 242 ASP A N 1
ATOM 1962 C CA . ASP A 1 242 ? 24.153 16.177 -11.394 1.00 76.31 242 ASP A CA 1
ATOM 1963 C C . ASP A 1 242 ? 22.692 15.727 -11.541 1.00 76.31 242 ASP A C 1
ATOM 1965 O O . ASP A 1 242 ? 21.782 16.334 -10.973 1.00 76.31 242 ASP A O 1
ATOM 1969 N N . ILE A 1 243 ? 22.441 14.638 -12.274 1.00 75.31 243 ILE A N 1
ATOM 1970 C CA . ILE A 1 243 ? 21.093 14.073 -12.411 1.00 75.31 243 ILE A CA 1
ATOM 1971 C C . ILE A 1 243 ? 20.703 13.341 -11.120 1.00 75.31 243 ILE A C 1
ATOM 1973 O O . ILE A 1 243 ? 19.570 13.475 -10.658 1.00 75.31 243 ILE A O 1
ATOM 1977 N N . LYS A 1 244 ? 21.646 12.632 -10.485 1.00 79.06 244 LYS A N 1
ATOM 1978 C CA . LYS A 1 244 ? 21.420 11.921 -9.215 1.00 79.06 244 LYS A CA 1
ATOM 1979 C C . LYS A 1 244 ? 20.954 12.840 -8.095 1.00 79.06 244 LYS A C 1
ATOM 1981 O O . LYS A 1 244 ? 19.936 12.561 -7.467 1.00 79.06 244 LYS A O 1
ATOM 1986 N N . VAL A 1 245 ? 21.688 13.925 -7.841 1.00 80.50 245 VAL A N 1
ATOM 1987 C CA . VAL A 1 245 ? 21.400 14.839 -6.723 1.00 80.50 245 VAL A CA 1
ATOM 1988 C C . VAL A 1 245 ? 20.026 15.483 -6.890 1.00 80.50 245 VAL A C 1
ATOM 1990 O O . VAL A 1 245 ? 19.226 15.514 -5.953 1.00 80.50 245 VAL A O 1
ATOM 1993 N N . ASN A 1 246 ? 19.720 15.940 -8.101 1.00 80.56 246 ASN A N 1
ATOM 1994 C CA . ASN A 1 246 ? 18.455 16.597 -8.398 1.00 80.56 246 ASN A CA 1
ATOM 1995 C C . ASN A 1 246 ? 17.260 15.630 -8.316 1.00 80.56 246 ASN A C 1
ATOM 1997 O O . ASN A 1 246 ? 16.226 15.976 -7.741 1.00 80.56 246 ASN A O 1
ATOM 2001 N N . LEU A 1 247 ? 17.406 14.398 -8.814 1.00 80.12 247 LEU A N 1
ATOM 2002 C CA . LEU A 1 247 ? 16.346 13.392 -8.748 1.00 80.12 247 LEU A CA 1
ATOM 2003 C C . LEU A 1 247 ? 16.131 12.878 -7.311 1.00 80.12 247 LEU A C 1
ATOM 2005 O O . LEU A 1 247 ? 14.989 12.684 -6.890 1.00 80.12 247 LEU A O 1
ATOM 2009 N N . ALA A 1 248 ? 17.198 12.769 -6.512 1.00 83.81 248 ALA A N 1
ATOM 2010 C CA . ALA A 1 248 ? 17.107 12.470 -5.083 1.00 83.81 248 ALA A CA 1
ATOM 2011 C C . ALA A 1 248 ? 16.384 13.582 -4.304 1.00 83.81 248 ALA A C 1
ATOM 2013 O O . ALA A 1 248 ? 15.500 13.294 -3.491 1.00 83.81 248 ALA A O 1
ATOM 2014 N N . HIS A 1 249 ? 16.714 14.852 -4.563 1.00 84.62 249 HIS A N 1
ATOM 2015 C CA . HIS A 1 249 ? 16.048 15.998 -3.936 1.00 84.62 249 HIS A CA 1
ATOM 2016 C C . HIS A 1 249 ? 14.551 16.028 -4.269 1.00 84.62 249 HIS A C 1
ATOM 2018 O O . HIS A 1 249 ? 13.705 16.179 -3.384 1.00 84.62 249 HIS A O 1
ATOM 2024 N N . MET A 1 250 ? 14.216 15.814 -5.538 1.00 83.12 250 MET A N 1
ATOM 2025 C CA . MET A 1 250 ? 12.841 15.744 -6.008 1.00 83.12 250 MET A CA 1
ATOM 2026 C C . MET A 1 250 ? 12.061 14.602 -5.346 1.00 83.12 250 MET A C 1
ATOM 2028 O O . MET A 1 250 ? 10.978 14.838 -4.807 1.00 83.12 250 MET A O 1
ATOM 2032 N N . LEU A 1 251 ? 12.596 13.375 -5.362 1.00 84.69 251 LEU A N 1
ATOM 2033 C CA . LEU A 1 251 ? 11.928 12.231 -4.742 1.00 84.69 251 LEU A CA 1
ATOM 2034 C C . LEU A 1 251 ? 11.737 12.472 -3.241 1.00 84.69 251 LEU A C 1
ATOM 2036 O O . LEU A 1 251 ? 10.671 12.186 -2.697 1.00 84.69 251 LEU A O 1
ATOM 2040 N N . THR A 1 252 ? 12.730 13.076 -2.585 1.00 88.06 252 THR A N 1
ATOM 2041 C CA . THR A 1 252 ? 12.631 13.477 -1.178 1.00 88.06 252 THR A CA 1
ATOM 2042 C C . THR A 1 252 ? 11.498 14.469 -0.957 1.00 88.06 252 THR A C 1
ATOM 2044 O O . THR A 1 252 ? 10.713 14.285 -0.028 1.00 88.06 252 THR A O 1
ATOM 2047 N N . SER A 1 253 ? 11.357 15.491 -1.807 1.00 87.06 253 SER A N 1
ATOM 2048 C CA . SER A 1 253 ? 10.254 16.452 -1.699 1.00 87.06 253 SER A CA 1
ATOM 2049 C C . SER A 1 253 ? 8.893 15.778 -1.879 1.00 87.06 253 SER A C 1
ATOM 2051 O O . SER A 1 253 ? 8.002 15.959 -1.045 1.00 87.06 253 SER A O 1
ATOM 2053 N N . TYR A 1 254 ? 8.768 14.926 -2.896 1.00 87.31 254 TYR A N 1
ATOM 2054 C CA . TYR A 1 254 ? 7.552 14.175 -3.182 1.00 87.31 254 TYR A CA 1
ATOM 2055 C C . TYR A 1 254 ? 7.132 13.270 -2.018 1.00 87.31 254 TYR A C 1
ATOM 2057 O O . TYR A 1 254 ? 6.013 13.389 -1.509 1.00 87.31 254 TYR A O 1
ATOM 2065 N N . VAL A 1 255 ? 8.033 12.398 -1.548 1.00 88.50 255 VAL A N 1
ATOM 2066 C CA . VAL A 1 255 ? 7.732 11.466 -0.452 1.00 88.50 255 VAL A CA 1
ATOM 2067 C C . VAL A 1 255 ? 7.451 12.236 0.839 1.00 88.50 255 VAL A C 1
ATOM 2069 O O . VAL A 1 255 ? 6.510 11.905 1.560 1.00 88.50 255 VAL A O 1
ATOM 2072 N N . ARG A 1 256 ? 8.182 13.325 1.104 1.00 89.12 256 ARG A N 1
ATOM 2073 C CA . ARG A 1 256 ? 7.934 14.201 2.257 1.00 89.12 256 ARG A CA 1
ATOM 2074 C C . ARG A 1 256 ? 6.540 14.816 2.219 1.00 89.12 256 ARG A C 1
ATOM 2076 O O . ARG A 1 256 ? 5.848 14.782 3.234 1.00 89.12 256 ARG A O 1
ATOM 2083 N N . LYS A 1 257 ? 6.097 15.362 1.079 1.00 87.50 257 LYS A N 1
ATOM 2084 C CA . LYS A 1 257 ? 4.731 15.896 0.957 1.00 87.50 257 LYS A CA 1
ATOM 2085 C C . LYS A 1 257 ? 3.696 14.789 1.162 1.00 87.50 257 LYS A C 1
ATOM 2087 O O . LYS A 1 257 ? 2.746 14.998 1.910 1.00 87.50 257 LYS A O 1
ATOM 2092 N N . CYS A 1 258 ? 3.910 13.613 0.576 1.00 87.31 258 CYS A N 1
ATOM 2093 C CA . CYS A 1 258 ? 3.040 12.449 0.741 1.00 87.31 258 CYS A CA 1
ATOM 2094 C C . CYS A 1 258 ? 2.859 12.070 2.226 1.00 87.31 258 CYS A C 1
ATOM 2096 O O . CYS A 1 258 ? 1.733 11.999 2.726 1.00 87.31 258 CYS A O 1
ATOM 2098 N N . LEU A 1 259 ? 3.967 11.946 2.965 1.00 89.38 259 LEU A N 1
ATOM 2099 C CA . LEU A 1 259 ? 3.963 11.669 4.404 1.00 89.38 259 LEU A CA 1
ATOM 2100 C C . LEU A 1 259 ? 3.327 12.799 5.222 1.00 89.38 259 LEU A C 1
ATOM 2102 O O . LEU A 1 259 ? 2.599 12.524 6.173 1.00 89.38 259 LEU A O 1
ATOM 2106 N N . ASN A 1 260 ? 3.554 14.061 4.853 1.00 87.31 260 ASN A N 1
ATOM 2107 C CA . ASN A 1 260 ? 2.959 15.206 5.542 1.00 87.31 260 ASN A CA 1
ATOM 2108 C C . ASN A 1 260 ? 1.434 15.254 5.368 1.00 87.31 260 ASN A C 1
ATOM 2110 O O . ASN A 1 260 ? 0.725 15.539 6.331 1.00 87.31 260 ASN A O 1
ATOM 2114 N N . TYR A 1 261 ? 0.916 14.934 4.177 1.00 87.44 261 TYR A N 1
ATOM 2115 C CA . TYR A 1 261 ? -0.526 14.796 3.957 1.00 87.44 261 TYR A CA 1
ATOM 2116 C C . TYR A 1 261 ? -1.108 13.654 4.792 1.00 87.44 261 TYR A C 1
ATOM 2118 O O . TYR A 1 261 ? -2.117 13.853 5.469 1.00 87.44 261 TYR A O 1
ATOM 2126 N N . ALA A 1 262 ? -0.461 12.485 4.810 1.00 83.88 262 ALA A N 1
ATOM 2127 C CA . ALA A 1 262 ? -0.888 11.372 5.657 1.00 83.88 262 ALA A CA 1
ATOM 2128 C C . ALA A 1 262 ? -0.900 11.770 7.147 1.00 83.88 262 ALA A C 1
ATOM 2130 O O . ALA A 1 262 ? -1.898 11.557 7.835 1.00 83.88 262 ALA A O 1
ATOM 2131 N N . ALA A 1 263 ? 0.159 12.430 7.629 1.00 88.88 263 ALA A N 1
ATOM 2132 C CA . ALA A 1 263 ? 0.241 12.939 8.996 1.00 88.88 263 ALA A CA 1
ATOM 2133 C C . ALA A 1 263 ? -0.874 13.951 9.306 1.00 88.88 263 ALA A C 1
ATOM 2135 O O . ALA A 1 263 ? -1.482 13.873 10.371 1.00 88.88 263 ALA A O 1
ATOM 2136 N N . PHE A 1 264 ? -1.197 14.855 8.377 1.00 86.25 264 PHE A N 1
ATOM 2137 C CA . PHE A 1 264 ? -2.292 15.813 8.537 1.00 86.25 264 PHE A CA 1
ATOM 2138 C C . PHE A 1 264 ? -3.648 15.117 8.720 1.00 86.25 264 PHE A C 1
ATOM 2140 O O . PHE A 1 264 ? -4.372 15.432 9.665 1.00 86.25 264 PHE A O 1
ATOM 2147 N N . TYR A 1 265 ? -3.977 14.130 7.879 1.00 85.19 265 TYR A N 1
ATOM 2148 C CA . TYR A 1 265 ? -5.219 13.361 8.025 1.00 85.19 265 TYR A CA 1
ATOM 2149 C C . TYR A 1 265 ? -5.264 12.566 9.337 1.00 85.19 265 TYR A C 1
ATOM 2151 O O . TYR A 1 265 ? -6.320 12.483 9.967 1.00 85.19 265 TYR A O 1
ATOM 2159 N N . ILE A 1 266 ? -4.126 12.030 9.790 1.00 86.56 266 ILE A N 1
ATOM 2160 C CA . ILE A 1 266 ? -4.022 11.340 11.083 1.00 86.56 266 ILE A CA 1
ATOM 2161 C C . ILE A 1 266 ? -4.252 12.316 12.246 1.00 86.56 266 ILE A C 1
ATOM 2163 O O . ILE A 1 266 ? -5.007 11.991 13.165 1.00 86.56 266 ILE A O 1
ATOM 2167 N N . ILE A 1 267 ? -3.667 13.520 12.204 1.00 87.81 267 ILE A N 1
ATOM 2168 C CA . ILE A 1 267 ? -3.888 14.569 13.216 1.00 87.81 267 ILE A CA 1
ATOM 2169 C C . ILE A 1 267 ? -5.360 14.968 13.248 1.00 87.81 267 ILE A C 1
ATOM 2171 O O . ILE A 1 267 ? -5.955 14.998 14.324 1.00 87.81 267 ILE A O 1
ATOM 2175 N N . LEU A 1 268 ? -5.955 15.231 12.082 1.00 83.50 268 LEU A N 1
ATOM 2176 C CA . LEU A 1 268 ? -7.360 15.611 11.971 1.00 83.50 268 LEU A CA 1
ATOM 2177 C C . LEU A 1 268 ? -8.267 14.523 12.556 1.00 83.50 268 LEU A C 1
ATOM 2179 O O . LEU A 1 268 ? -9.129 14.818 13.383 1.00 83.50 268 LEU A O 1
ATOM 2183 N N . SER A 1 269 ? -8.037 13.257 12.198 1.00 84.50 269 SER A N 1
ATOM 2184 C CA . SER A 1 269 ? -8.804 12.141 12.750 1.00 84.50 269 SER A CA 1
ATOM 2185 C C . SER A 1 269 ? -8.605 11.989 14.260 1.00 84.50 269 SER A C 1
ATOM 2187 O O . SER A 1 269 ? -9.571 11.722 14.974 1.00 84.50 269 SER A O 1
ATOM 2189 N N . GLY A 1 270 ? -7.380 12.157 14.764 1.00 85.44 270 GLY A N 1
ATOM 2190 C CA . GLY A 1 270 ? -7.085 12.106 16.195 1.00 85.44 270 GLY A CA 1
ATOM 2191 C C . GLY A 1 270 ? -7.790 13.219 16.973 1.00 85.44 270 GLY A C 1
ATOM 2192 O O . GLY A 1 270 ? -8.424 12.954 17.994 1.00 85.44 270 GLY A O 1
ATOM 2193 N N . ALA A 1 271 ? -7.757 14.447 16.450 1.00 85.44 271 ALA A N 1
ATOM 2194 C CA . ALA A 1 271 ? -8.434 15.602 17.030 1.00 85.44 271 ALA A CA 1
ATOM 2195 C C . ALA A 1 271 ? -9.957 15.413 17.071 1.00 85.44 271 ALA A C 1
ATOM 2197 O O . ALA A 1 271 ? -10.577 15.681 18.100 1.00 85.44 271 ALA A O 1
ATOM 2198 N N . VAL A 1 272 ? -10.557 14.890 15.994 1.00 83.75 272 VAL A N 1
ATOM 2199 C CA . VAL A 1 272 ? -11.994 14.574 15.948 1.00 83.75 272 VAL A CA 1
ATOM 2200 C C . VAL A 1 272 ? -12.359 13.516 16.992 1.00 83.75 272 VAL A C 1
ATOM 2202 O O . VAL A 1 272 ? -13.334 13.701 17.716 1.00 83.75 272 VAL A O 1
ATOM 2205 N N . LEU A 1 273 ? -11.573 12.443 17.136 1.00 86.38 273 LEU A N 1
ATOM 2206 C CA . LEU A 1 273 ? -11.819 11.416 18.158 1.00 86.38 273 LEU A CA 1
ATOM 2207 C C . LEU A 1 273 ? -11.752 11.996 19.579 1.00 86.38 273 LEU A C 1
ATOM 2209 O O . LEU A 1 273 ? -12.644 11.751 20.394 1.00 86.38 273 LEU A O 1
ATOM 2213 N N . ILE A 1 274 ? -10.740 12.815 19.875 1.00 88.44 274 ILE A N 1
ATOM 2214 C CA . ILE A 1 274 ? -10.604 13.473 21.183 1.00 88.44 274 ILE A CA 1
ATOM 2215 C C . ILE A 1 274 ? -11.783 14.420 21.436 1.00 88.44 274 ILE A C 1
ATOM 2217 O O . ILE A 1 274 ? -12.378 14.380 22.515 1.00 88.44 274 ILE A O 1
ATOM 2221 N N . LEU A 1 275 ? -12.178 15.218 20.440 1.00 83.00 275 LEU A N 1
ATOM 2222 C CA . LEU A 1 275 ? -13.323 16.123 20.536 1.00 83.00 275 LEU A CA 1
ATOM 2223 C C . LEU A 1 275 ? -14.623 15.358 20.818 1.00 83.00 275 LEU A C 1
ATOM 2225 O O . LEU A 1 275 ? -15.362 15.717 21.735 1.00 83.00 275 LEU A O 1
ATOM 2229 N N . VAL A 1 276 ? -14.877 14.266 20.089 1.00 82.25 276 VAL A N 1
ATOM 2230 C CA . VAL A 1 276 ? -16.034 13.385 20.317 1.00 82.25 276 VAL A CA 1
ATOM 2231 C C . VAL A 1 276 ? -16.009 12.812 21.735 1.00 82.25 276 VAL A C 1
ATOM 2233 O O . VAL A 1 276 ? -17.045 12.782 22.397 1.00 82.25 276 VAL A O 1
ATOM 2236 N N . SER A 1 277 ? -14.838 12.416 22.240 1.00 85.31 277 SER A N 1
ATOM 2237 C CA . SER A 1 277 ? -14.697 11.924 23.613 1.00 85.31 277 SER A CA 1
ATOM 2238 C C . SER A 1 277 ? -15.014 12.997 24.664 1.00 85.31 277 SER A C 1
ATOM 2240 O O . SER A 1 277 ? -15.642 12.685 25.677 1.00 85.31 277 SER A O 1
ATOM 2242 N N . ILE A 1 278 ? -14.599 14.250 24.453 1.00 83.06 278 ILE A N 1
ATOM 2243 C CA . ILE A 1 278 ? -14.881 15.366 25.376 1.00 83.06 278 ILE A CA 1
ATOM 2244 C C . ILE A 1 278 ? -16.377 15.699 25.383 1.00 83.06 278 ILE A C 1
ATOM 2246 O O . ILE A 1 278 ? -16.952 15.936 26.443 1.00 83.06 278 ILE A O 1
ATOM 2250 N N . LEU A 1 279 ? -17.019 15.674 24.211 1.00 79.62 279 LEU A N 1
ATOM 2251 C CA . LEU A 1 279 ? -18.446 15.963 24.057 1.00 79.62 279 LEU A CA 1
ATOM 2252 C C . LEU A 1 279 ? -19.357 14.862 24.624 1.00 79.62 279 LEU A C 1
ATOM 2254 O O . LEU A 1 279 ? -20.553 15.101 24.816 1.00 79.62 279 LEU A O 1
ATOM 2258 N N . MET A 1 280 ? -18.831 13.664 24.916 1.00 75.56 280 MET A N 1
ATOM 2259 C CA . MET A 1 280 ? -19.621 12.631 25.585 1.00 75.56 280 MET A CA 1
ATOM 2260 C C . MET A 1 280 ? -20.024 13.102 26.991 1.00 75.56 280 MET A C 1
ATOM 2262 O O . MET A 1 280 ? -19.153 13.417 27.805 1.00 75.56 280 MET A O 1
ATOM 2266 N N . PRO A 1 281 ? -21.329 13.105 27.324 1.00 65.62 281 PRO A N 1
ATOM 2267 C CA . PRO A 1 281 ? -21.805 13.613 28.602 1.00 65.62 281 PRO A CA 1
ATOM 2268 C C . PRO A 1 281 ? -21.220 12.790 29.750 1.00 65.62 281 PRO A C 1
ATOM 2270 O O . PRO A 1 281 ? -21.496 11.598 29.889 1.00 65.62 281 PRO A O 1
ATOM 2273 N N . THR A 1 282 ? -20.424 13.432 30.602 1.00 60.12 282 THR A N 1
ATOM 2274 C CA . THR A 1 282 ? -19.988 12.855 31.869 1.00 60.12 282 THR A CA 1
ATOM 2275 C C . THR A 1 282 ? -21.157 12.943 32.840 1.00 60.12 282 THR A C 1
ATOM 2277 O O . THR A 1 282 ? -21.687 14.012 33.133 1.00 60.12 282 THR A O 1
ATOM 2280 N N . SER A 1 283 ? -21.617 11.802 33.346 1.00 52.38 283 SER A N 1
ATOM 2281 C CA . SER A 1 283 ? -22.766 11.714 34.256 1.00 52.38 283 SER A CA 1
ATOM 2282 C C . SER A 1 283 ? -22.493 12.283 35.662 1.00 52.38 283 SER A C 1
ATOM 2284 O O . SER A 1 283 ? -23.084 11.820 36.634 1.00 52.38 283 SER A O 1
ATOM 2286 N N . SER A 1 284 ? -21.564 13.232 35.797 1.00 43.09 284 SER A N 1
ATOM 2287 C CA . SER A 1 284 ? -21.143 13.840 37.061 1.00 43.09 284 SER A CA 1
ATOM 2288 C C . SER A 1 284 ? -21.704 15.240 37.299 1.00 43.09 284 SER A C 1
ATOM 2290 O O . SER A 1 284 ? -21.420 15.806 38.348 1.00 43.09 284 SER A O 1
ATOM 2292 N N . ILE A 1 285 ? -22.518 15.797 36.395 1.00 41.22 285 ILE A N 1
ATOM 2293 C CA . ILE A 1 285 ? -23.256 17.028 36.703 1.00 41.22 285 ILE A CA 1
ATOM 2294 C C . ILE A 1 285 ? -24.416 16.655 37.629 1.00 41.22 285 ILE A C 1
ATOM 2296 O O . ILE A 1 285 ? -25.443 16.108 37.224 1.00 41.22 285 ILE A O 1
ATOM 2300 N N . SER A 1 286 ? -24.166 16.878 38.912 1.00 43.72 286 SER A N 1
ATOM 2301 C CA . SER A 1 286 ? -25.115 16.831 40.009 1.00 43.72 286 SER A CA 1
ATOM 2302 C C . SER A 1 286 ? -26.367 17.652 39.703 1.00 43.72 286 SER A C 1
ATOM 2304 O O . SER A 1 286 ? -26.259 18.784 39.249 1.00 43.72 286 SER A O 1
ATOM 2306 N N . GLN A 1 287 ? -27.521 17.085 40.066 1.00 48.53 287 GLN A N 1
ATOM 2307 C CA . GLN A 1 287 ? -28.823 17.745 40.201 1.00 48.53 287 GLN A CA 1
ATOM 2308 C C . GLN A 1 287 ? -29.447 18.273 38.899 1.00 48.53 287 GLN A C 1
ATOM 2310 O O . GLN A 1 287 ? -29.072 19.300 38.360 1.00 48.53 287 GLN A O 1
ATOM 2315 N N . ILE A 1 288 ? -30.480 17.571 38.431 1.00 42.19 288 ILE A N 1
ATOM 2316 C CA . ILE A 1 288 ? -31.856 18.076 38.287 1.00 42.19 288 ILE A CA 1
ATOM 2317 C C . ILE A 1 288 ? -32.692 16.887 37.801 1.00 42.19 288 ILE A C 1
ATOM 2319 O O . ILE A 1 288 ? -32.321 16.189 36.859 1.00 42.19 288 ILE A O 1
ATOM 2323 N N . ASN A 1 289 ? -33.810 16.643 38.481 1.00 41.81 289 ASN A N 1
ATOM 2324 C CA . ASN A 1 289 ? -34.805 15.610 38.200 1.00 41.81 289 ASN A CA 1
ATOM 2325 C C . ASN A 1 289 ? -35.370 15.692 36.770 1.00 41.81 289 ASN A C 1
ATOM 2327 O O . ASN A 1 289 ? -36.495 16.134 36.552 1.00 41.81 289 ASN A O 1
ATOM 2331 N N . LYS A 1 290 ? -34.624 15.219 35.776 1.00 48.56 290 LYS A N 1
ATOM 2332 C CA . LYS A 1 290 ? -35.164 14.880 34.462 1.00 48.56 290 LYS A CA 1
ATOM 2333 C C . LYS A 1 290 ? -34.749 13.453 34.154 1.00 48.56 290 LYS A C 1
ATOM 2335 O O . LYS A 1 290 ? -33.561 13.135 34.159 1.00 48.56 290 LYS A O 1
ATOM 2340 N N . LYS A 1 291 ? -35.748 12.587 33.926 1.00 43.16 291 LYS A N 1
ATOM 2341 C CA . LYS A 1 291 ? -35.554 11.242 33.365 1.00 43.16 291 LYS A CA 1
ATOM 2342 C C . LYS A 1 291 ? -34.498 11.357 32.256 1.00 43.16 291 LYS A C 1
ATOM 2344 O O . LYS A 1 291 ? -34.699 12.194 31.373 1.00 43.16 291 LYS A O 1
ATOM 2349 N N . PRO A 1 292 ? -33.392 10.591 32.289 1.00 44.28 292 PRO A N 1
ATOM 2350 C CA . PRO A 1 292 ? -32.436 10.606 31.193 1.00 44.28 292 PRO A CA 1
ATOM 2351 C C . PRO A 1 292 ? -33.209 10.193 29.943 1.00 44.28 292 PRO A C 1
ATOM 2353 O O . PRO A 1 292 ? -33.683 9.063 29.839 1.00 44.28 292 PRO A O 1
ATOM 2356 N N . SER A 1 293 ? -33.444 11.150 29.046 1.00 42.12 293 SER A N 1
ATOM 2357 C CA . SER A 1 293 ? -34.212 10.906 27.837 1.00 42.12 293 SER A CA 1
ATOM 2358 C C . SER A 1 293 ? -33.436 9.891 27.013 1.00 42.12 293 SER A C 1
ATOM 2360 O O . SER A 1 293 ? -32.292 10.140 26.622 1.00 42.12 293 SER A O 1
ATOM 2362 N N . LEU A 1 294 ? -34.080 8.756 26.754 1.00 43.72 294 LEU A N 1
ATOM 2363 C CA . LEU A 1 294 ? -33.597 7.626 25.963 1.00 43.72 294 LEU A CA 1
ATOM 2364 C C . LEU A 1 294 ? -32.949 8.051 24.619 1.00 43.72 294 LEU A C 1
ATOM 2366 O O . LEU A 1 294 ? -32.126 7.321 24.071 1.00 43.72 294 LEU A O 1
ATOM 2370 N N . SER A 1 295 ? -33.245 9.260 24.118 1.00 43.06 295 SER A N 1
ATOM 2371 C CA . SER A 1 295 ? -32.742 9.788 22.845 1.00 43.06 295 SER A CA 1
ATOM 2372 C C . SER A 1 295 ? -31.229 10.061 22.789 1.00 43.06 295 SER A C 1
ATOM 2374 O O . SER A 1 295 ? -30.645 9.881 21.726 1.00 43.06 295 SER A O 1
ATOM 2376 N N . LYS A 1 296 ? -30.547 10.416 23.893 1.00 50.28 296 LYS A N 1
ATOM 2377 C CA . LYS A 1 296 ? -29.094 10.725 23.852 1.00 50.28 296 LYS A CA 1
ATOM 2378 C C . LYS A 1 296 ? -28.197 9.481 23.809 1.00 50.28 296 LYS A C 1
ATOM 2380 O O . LYS A 1 296 ? -27.100 9.535 23.268 1.00 50.28 296 LYS A O 1
ATOM 2385 N N . SER A 1 297 ? -28.663 8.353 24.351 1.00 51.88 297 SER A N 1
ATOM 2386 C CA . SER A 1 297 ? -27.998 7.049 24.178 1.00 51.88 297 SER A CA 1
ATOM 2387 C C . SER A 1 297 ? -28.344 6.420 22.826 1.00 51.88 297 SER A C 1
ATOM 2389 O O . SER A 1 297 ? -27.538 5.672 22.280 1.00 51.88 297 SER A O 1
ATOM 2391 N N . SER A 1 298 ? -29.528 6.733 22.289 1.00 46.75 298 SER A N 1
ATOM 2392 C CA . SER A 1 298 ? -30.009 6.254 20.993 1.00 46.75 298 SER A CA 1
ATOM 2393 C C . SER A 1 298 ? -29.203 6.813 19.826 1.00 46.75 298 SER A C 1
ATOM 2395 O O . SER A 1 298 ? -28.932 6.071 18.895 1.00 46.75 298 SER A O 1
ATOM 2397 N N . THR A 1 299 ? -28.793 8.084 19.856 1.00 50.38 299 THR A N 1
ATOM 2398 C CA . THR A 1 299 ? -27.969 8.674 18.785 1.00 50.38 299 THR A CA 1
ATOM 2399 C C . THR A 1 299 ? -26.561 8.084 18.751 1.00 50.38 299 THR A C 1
ATOM 2401 O O . THR A 1 299 ? -26.009 7.876 17.678 1.00 50.38 299 THR A O 1
ATOM 2404 N N . PHE A 1 300 ? -25.996 7.734 19.907 1.00 55.00 300 PHE A N 1
ATOM 2405 C CA . PHE A 1 300 ? -24.686 7.086 19.986 1.00 55.00 300 PHE A CA 1
ATOM 2406 C C . PHE A 1 300 ? -24.727 5.628 19.510 1.00 55.00 300 PHE A C 1
ATOM 2408 O O . PHE A 1 300 ? -23.844 5.182 18.776 1.00 55.00 300 PHE A O 1
ATOM 2415 N N . LEU A 1 301 ? -25.793 4.905 19.872 1.00 54.16 301 LEU A N 1
ATOM 2416 C CA . LEU A 1 301 ? -26.110 3.594 19.301 1.00 54.16 301 LEU A CA 1
ATOM 2417 C C . LEU A 1 301 ? -26.346 3.696 17.794 1.00 54.16 301 LEU A C 1
ATOM 2419 O O . LEU A 1 301 ? -25.857 2.865 17.051 1.00 54.16 301 LEU A O 1
ATOM 2423 N N . PHE A 1 302 ? -27.020 4.744 17.326 1.00 49.44 302 PHE A N 1
ATOM 2424 C CA . PHE A 1 302 ? -27.260 4.968 15.906 1.00 49.44 302 PHE A CA 1
ATOM 2425 C C . PHE A 1 302 ? -25.967 5.253 15.137 1.00 49.44 302 PHE A C 1
ATOM 2427 O O . PHE A 1 302 ? -25.779 4.684 14.076 1.00 49.44 302 PHE A O 1
ATOM 2434 N N . ILE A 1 303 ? -25.039 6.054 15.674 1.00 57.47 303 ILE A N 1
ATOM 2435 C CA . ILE A 1 303 ? -23.734 6.313 15.038 1.00 57.47 303 ILE A CA 1
ATOM 2436 C C . ILE A 1 303 ? -22.870 5.047 15.030 1.00 57.47 303 ILE A C 1
ATOM 2438 O O . ILE A 1 303 ? -22.257 4.735 14.016 1.00 57.47 303 ILE A O 1
ATOM 2442 N N . THR A 1 304 ? -22.848 4.278 16.120 1.00 57.59 304 THR A N 1
ATOM 2443 C CA . THR A 1 304 ? -22.126 2.993 16.153 1.00 57.59 304 THR A CA 1
ATOM 2444 C C . THR A 1 304 ? -22.766 1.948 15.236 1.00 57.59 304 THR A C 1
ATOM 2446 O O . THR A 1 304 ? -22.045 1.220 14.559 1.00 57.59 304 THR A O 1
ATOM 2449 N N . VAL A 1 305 ? -24.096 1.916 15.122 1.00 52.62 305 VAL A N 1
ATOM 2450 C CA . VAL A 1 305 ? -24.833 1.086 14.153 1.00 52.62 305 VAL A CA 1
ATOM 2451 C C . VAL A 1 305 ? -24.585 1.554 12.715 1.00 52.62 305 VAL A C 1
ATOM 2453 O O . VAL A 1 305 ? -24.339 0.731 11.848 1.00 52.62 305 VAL A O 1
ATOM 2456 N N . LEU A 1 306 ? -24.552 2.858 12.442 1.00 50.88 306 LEU A N 1
ATOM 2457 C CA . LEU A 1 306 ? -24.270 3.410 11.114 1.00 50.88 306 LEU A CA 1
ATOM 2458 C C . LEU A 1 306 ? -22.831 3.101 10.682 1.00 50.88 306 LEU A C 1
ATOM 2460 O O . LEU A 1 306 ? -22.608 2.638 9.569 1.00 50.88 306 LEU A O 1
ATOM 2464 N N . VAL A 1 307 ? -21.860 3.295 11.580 1.00 59.53 307 VAL A N 1
ATOM 2465 C CA . VAL A 1 307 ? -20.453 2.943 11.345 1.00 59.53 307 VAL A CA 1
ATOM 2466 C C . VAL A 1 307 ? -20.315 1.437 11.133 1.00 59.53 307 VAL A C 1
ATOM 2468 O O . VAL A 1 307 ? -19.629 1.024 10.207 1.00 59.53 307 VAL A O 1
ATOM 2471 N N . THR A 1 308 ? -21.008 0.601 11.911 1.00 55.50 308 THR A N 1
ATOM 2472 C CA . THR A 1 308 ? -20.981 -0.854 11.691 1.00 55.50 308 THR A CA 1
ATOM 2473 C C . THR A 1 308 ? -21.682 -1.276 10.401 1.00 55.50 308 THR A C 1
ATOM 2475 O O . THR A 1 308 ? -21.157 -2.148 9.727 1.00 55.50 308 THR A O 1
ATOM 2478 N N . VAL A 1 309 ? -22.777 -0.637 9.980 1.00 52.16 309 VAL A N 1
ATOM 2479 C CA . VAL A 1 309 ? -23.442 -0.897 8.687 1.00 52.16 309 VAL A CA 1
ATOM 2480 C C . VAL A 1 309 ? -22.555 -0.491 7.504 1.00 52.16 309 VAL A C 1
ATOM 2482 O O . VAL A 1 309 ? -22.415 -1.269 6.562 1.00 52.16 309 VAL A O 1
ATOM 2485 N N . LEU A 1 310 ? -21.892 0.669 7.567 1.00 50.88 310 LEU A N 1
ATOM 2486 C CA . LEU A 1 310 ? -20.927 1.104 6.546 1.00 50.88 310 LEU A CA 1
ATOM 2487 C C . LEU A 1 310 ? -19.699 0.177 6.488 1.00 50.88 310 LEU A C 1
ATOM 2489 O O . LEU A 1 310 ? -19.184 -0.118 5.410 1.00 50.88 310 LEU A O 1
ATOM 2493 N N . LEU A 1 311 ? -19.255 -0.339 7.638 1.00 53.31 311 LEU A N 1
ATOM 2494 C CA . LEU A 1 311 ? -18.187 -1.339 7.713 1.00 53.31 311 LEU A CA 1
ATOM 2495 C C . LEU A 1 311 ? -18.643 -2.708 7.174 1.00 53.31 311 LEU A C 1
ATOM 2497 O O . LEU A 1 311 ? -17.889 -3.352 6.450 1.00 53.31 311 LEU A O 1
ATOM 2501 N N . ILE A 1 312 ? -19.883 -3.128 7.446 1.00 52.69 312 ILE A N 1
ATOM 2502 C CA . ILE A 1 312 ? -20.482 -4.365 6.918 1.00 52.69 312 ILE A CA 1
ATOM 2503 C C . ILE A 1 312 ? -20.646 -4.293 5.394 1.00 52.69 312 ILE A C 1
ATOM 2505 O O . ILE A 1 312 ? -20.396 -5.289 4.724 1.00 52.69 312 ILE A O 1
ATOM 2509 N N . GLN A 1 313 ? -20.983 -3.132 4.819 1.00 49.28 313 GLN A N 1
ATOM 2510 C CA . GLN A 1 313 ? -21.003 -2.952 3.359 1.00 49.28 313 GLN A CA 1
ATOM 2511 C C . GLN A 1 313 ? -19.621 -3.190 2.727 1.00 49.28 313 GLN A C 1
ATOM 2513 O O . GLN A 1 313 ? -19.521 -3.876 1.712 1.00 49.28 313 GLN A O 1
ATOM 2518 N N . LYS A 1 314 ? -18.538 -2.723 3.364 1.00 53.91 314 LYS A N 1
ATOM 2519 C CA . LYS A 1 314 ? -17.159 -3.033 2.939 1.00 53.91 314 LYS A CA 1
ATOM 2520 C C . LYS A 1 314 ? -16.809 -4.522 3.080 1.00 53.91 314 LYS A C 1
ATOM 2522 O O . LYS A 1 314 ? -16.071 -5.040 2.246 1.00 53.91 314 LYS A O 1
ATOM 2527 N N . VAL A 1 315 ? -17.360 -5.219 4.079 1.00 48.41 315 VAL A N 1
ATOM 2528 C CA . VAL A 1 315 ? -17.245 -6.686 4.216 1.00 48.41 315 VAL A CA 1
ATOM 2529 C C . VAL A 1 315 ? -18.083 -7.422 3.159 1.00 48.41 315 VAL A C 1
ATOM 2531 O O . VAL A 1 315 ? -17.684 -8.484 2.706 1.00 48.41 315 VAL A O 1
ATOM 2534 N N . GLY A 1 316 ? -19.204 -6.868 2.693 1.00 45.84 316 GLY A N 1
ATOM 2535 C CA . GLY A 1 316 ? -19.959 -7.415 1.557 1.00 45.84 316 GLY A CA 1
ATOM 2536 C C . GLY A 1 316 ? -19.123 -7.456 0.274 1.00 45.84 316 GLY A C 1
ATOM 2537 O O . GLY A 1 316 ? -19.042 -8.496 -0.381 1.00 45.84 316 GLY A O 1
ATOM 2538 N N . ASN A 1 317 ? -18.392 -6.372 0.000 1.00 49.03 317 ASN A N 1
ATOM 2539 C CA . ASN A 1 317 ? -17.456 -6.287 -1.127 1.00 49.03 317 ASN A CA 1
ATOM 2540 C C . ASN A 1 317 ? -16.256 -7.245 -0.983 1.00 49.03 317 ASN A C 1
ATOM 2542 O O . ASN A 1 317 ? -15.615 -7.585 -1.974 1.00 49.03 317 ASN A O 1
ATOM 2546 N N . PHE A 1 318 ? -15.971 -7.743 0.228 1.00 47.69 318 PHE A N 1
ATOM 2547 C CA . PHE A 1 318 ? -14.921 -8.739 0.455 1.00 47.69 318 PHE A CA 1
ATOM 2548 C C . PHE A 1 318 ? -15.198 -10.054 -0.270 1.00 47.69 318 PHE A C 1
ATOM 2550 O O . PHE A 1 318 ? -14.257 -10.700 -0.706 1.00 47.69 318 PHE A O 1
ATOM 2557 N N . LYS A 1 319 ? -16.461 -10.471 -0.428 1.00 49.69 319 LYS A N 1
ATOM 2558 C CA . LYS A 1 319 ? -16.771 -11.747 -1.093 1.00 49.69 319 LYS A CA 1
ATOM 2559 C C . LYS A 1 319 ? -16.415 -11.724 -2.583 1.00 49.69 319 LYS A C 1
ATOM 2561 O O . LYS A 1 319 ? -16.001 -12.750 -3.118 1.00 49.69 319 LYS A O 1
ATOM 2566 N N . GLU A 1 320 ? -16.582 -10.578 -3.237 1.00 50.59 320 GLU A N 1
ATOM 2567 C CA . GLU A 1 320 ? -16.199 -10.393 -4.640 1.00 50.59 320 GLU A CA 1
ATOM 2568 C C . GLU A 1 320 ? -14.690 -10.159 -4.771 1.00 50.59 320 GLU A C 1
ATOM 2570 O O . GLU A 1 320 ? -14.039 -10.850 -5.550 1.00 50.59 320 GLU A O 1
ATOM 2575 N N . ASP A 1 321 ? -14.106 -9.309 -3.921 1.00 44.94 321 ASP A N 1
ATOM 2576 C CA . ASP A 1 321 ? -12.665 -9.030 -3.921 1.00 44.94 321 ASP A CA 1
ATOM 2577 C C . ASP A 1 321 ? -11.804 -10.256 -3.554 1.00 44.94 321 ASP A C 1
ATOM 2579 O O . ASP A 1 321 ? -10.728 -10.446 -4.117 1.00 44.94 321 ASP A O 1
ATOM 2583 N N . TYR A 1 322 ? -12.258 -11.097 -2.618 1.00 47.62 322 TYR A N 1
ATOM 2584 C CA . TYR A 1 322 ? -11.548 -12.311 -2.191 1.00 47.62 322 TYR A CA 1
ATOM 2585 C C . TYR A 1 322 ? -11.613 -13.414 -3.250 1.00 47.62 322 TYR A C 1
ATOM 2587 O O . TYR A 1 322 ? -10.676 -14.188 -3.385 1.00 47.62 322 TYR A O 1
ATOM 2595 N N . LYS A 1 323 ? -12.688 -13.482 -4.049 1.00 54.25 323 LYS A N 1
ATOM 2596 C CA . LYS A 1 323 ? -12.752 -14.420 -5.183 1.00 54.25 323 LYS A CA 1
ATOM 2597 C C . LYS A 1 323 ? -11.730 -14.087 -6.272 1.00 54.25 323 LYS A C 1
ATOM 2599 O O . LYS A 1 323 ? -11.279 -14.992 -6.965 1.00 54.25 323 LYS A O 1
ATOM 2604 N N . ILE A 1 324 ? -11.393 -12.808 -6.434 1.00 48.47 324 ILE A N 1
ATOM 2605 C CA . ILE A 1 324 ? -10.456 -12.330 -7.459 1.00 48.47 324 ILE A CA 1
ATOM 2606 C C . ILE A 1 324 ? -9.001 -12.400 -6.951 1.00 48.47 324 ILE A C 1
ATOM 2608 O O . ILE A 1 324 ? -8.110 -12.777 -7.717 1.00 48.47 324 ILE A O 1
ATOM 2612 N N . ASN A 1 325 ? -8.784 -12.121 -5.658 1.00 47.72 325 ASN A N 1
ATOM 2613 C CA . ASN A 1 325 ? -7.470 -12.017 -5.005 1.00 47.72 325 ASN A CA 1
ATOM 2614 C C . ASN A 1 325 ? -7.315 -12.976 -3.810 1.00 47.72 325 ASN A C 1
ATOM 2616 O O . ASN A 1 325 ? -6.877 -12.570 -2.734 1.00 47.72 325 ASN A O 1
ATOM 2620 N N . ASP A 1 326 ? -7.717 -14.241 -3.960 1.00 57.62 326 ASP A N 1
ATOM 2621 C CA . ASP A 1 326 ? -7.494 -15.243 -2.913 1.00 57.62 326 ASP A CA 1
ATOM 2622 C C . ASP A 1 326 ? -5.987 -15.368 -2.656 1.00 57.62 326 ASP A C 1
ATOM 2624 O O . ASP A 1 326 ? -5.220 -15.616 -3.585 1.00 57.62 326 ASP A O 1
ATOM 2628 N N . PHE A 1 327 ? -5.559 -15.213 -1.402 1.00 51.44 327 PHE A N 1
ATOM 2629 C CA . PHE A 1 327 ? -4.151 -15.306 -1.019 1.00 51.44 327 PHE A CA 1
ATOM 2630 C C . PHE A 1 327 ? -3.548 -16.649 -1.443 1.00 51.44 327 PHE A C 1
ATOM 2632 O O . PHE A 1 327 ? -2.403 -16.694 -1.880 1.00 51.44 327 PHE A O 1
ATOM 2639 N N . ILE A 1 328 ? -4.318 -17.744 -1.387 1.00 56.75 328 ILE A N 1
ATOM 2640 C CA . ILE A 1 328 ? -3.855 -19.067 -1.833 1.00 56.75 328 ILE A CA 1
ATOM 2641 C C . ILE A 1 328 ? -3.630 -19.072 -3.349 1.00 56.75 328 ILE A C 1
ATOM 2643 O O . ILE A 1 328 ? -2.583 -19.533 -3.803 1.00 56.75 328 ILE A O 1
ATOM 2647 N N . ALA A 1 329 ? -4.562 -18.499 -4.115 1.00 56.72 329 ALA A N 1
ATOM 2648 C CA . ALA A 1 329 ? -4.429 -18.347 -5.561 1.00 56.72 329 ALA A CA 1
ATOM 2649 C C . ALA A 1 329 ? -3.300 -17.373 -5.940 1.00 56.72 329 ALA A C 1
ATOM 2651 O O . ALA A 1 329 ? -2.630 -17.568 -6.946 1.00 56.72 329 ALA A O 1
ATOM 2652 N N . LEU A 1 330 ? -3.050 -16.334 -5.141 1.00 53.56 330 LEU A N 1
ATOM 2653 C CA . LEU A 1 330 ? -1.943 -15.407 -5.350 1.00 53.56 330 LEU A CA 1
ATOM 2654 C C . LEU A 1 330 ? -0.599 -16.078 -5.048 1.00 53.56 330 LEU A C 1
ATOM 2656 O O . LEU A 1 330 ? 0.344 -15.942 -5.816 1.00 53.56 330 LEU A O 1
ATOM 2660 N N . THR A 1 331 ? -0.517 -16.858 -3.969 1.00 52.69 331 THR A N 1
ATOM 2661 C CA . THR A 1 331 ? 0.700 -17.592 -3.593 1.00 52.69 331 THR A CA 1
ATOM 2662 C C . THR A 1 331 ? 1.010 -18.691 -4.612 1.00 52.69 331 THR A C 1
ATOM 2664 O O . THR A 1 331 ? 2.173 -18.889 -4.964 1.00 52.69 331 THR A O 1
ATOM 2667 N N . SER A 1 332 ? -0.014 -19.374 -5.143 1.00 52.81 332 SER A N 1
ATOM 2668 C CA . SER A 1 332 ? 0.160 -20.324 -6.246 1.00 52.81 332 SER A CA 1
ATOM 2669 C C . SER A 1 332 ? 0.564 -19.613 -7.537 1.00 52.81 332 SER A C 1
ATOM 2671 O O . SER A 1 332 ? 1.503 -20.058 -8.178 1.00 52.81 332 SER A O 1
ATOM 2673 N N . ARG A 1 333 ? -0.030 -18.456 -7.860 1.00 53.38 333 ARG A N 1
ATOM 2674 C CA . ARG A 1 333 ? 0.360 -17.627 -9.016 1.00 53.38 333 ARG A CA 1
ATOM 2675 C C . ARG A 1 333 ? 1.761 -17.039 -8.905 1.00 53.38 333 ARG A C 1
ATOM 2677 O O . ARG A 1 333 ? 2.394 -16.850 -9.927 1.00 53.38 333 ARG A O 1
ATOM 2684 N N . ILE A 1 334 ? 2.257 -16.747 -7.704 1.00 50.47 334 ILE A N 1
ATOM 2685 C CA . ILE A 1 334 ? 3.641 -16.296 -7.482 1.00 50.47 334 ILE A CA 1
ATOM 2686 C C . ILE A 1 334 ? 4.610 -17.469 -7.647 1.00 50.47 334 ILE A C 1
ATOM 2688 O O . ILE A 1 334 ? 5.658 -17.330 -8.272 1.00 50.47 334 ILE A O 1
ATOM 2692 N N . ARG A 1 335 ? 4.231 -18.652 -7.151 1.00 44.19 335 ARG A N 1
ATOM 2693 C CA . ARG A 1 335 ? 4.955 -19.902 -7.419 1.00 44.19 335 ARG A CA 1
ATOM 2694 C C . ARG A 1 335 ? 4.958 -20.253 -8.916 1.00 44.19 335 ARG A C 1
ATOM 2696 O O . ARG A 1 335 ? 5.921 -20.836 -9.398 1.00 44.19 335 ARG A O 1
ATOM 2703 N N . GLU A 1 336 ? 3.910 -19.853 -9.629 1.00 42.03 336 GLU A N 1
ATOM 2704 C CA . GLU A 1 336 ? 3.691 -20.002 -11.072 1.00 42.03 336 GLU A CA 1
ATOM 2705 C C . GLU A 1 336 ? 3.994 -18.714 -11.865 1.00 42.03 336 GLU A C 1
ATOM 2707 O O . GLU A 1 336 ? 3.646 -18.622 -13.038 1.0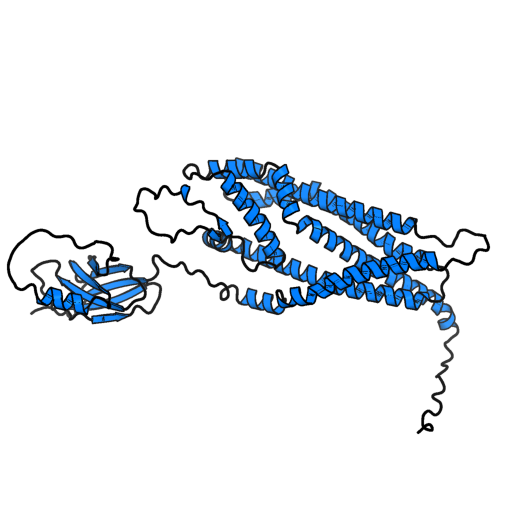0 42.03 336 GLU A O 1
ATOM 2712 N N . TYR A 1 337 ? 4.656 -17.700 -11.290 1.00 39.50 337 TYR A N 1
ATOM 2713 C CA . TYR A 1 337 ? 4.922 -16.431 -12.000 1.00 39.50 337 TYR A CA 1
ATOM 2714 C C . TYR A 1 337 ? 5.958 -16.613 -13.124 1.00 39.50 337 TYR A C 1
ATOM 2716 O O . TYR A 1 337 ? 6.158 -15.727 -13.948 1.00 39.50 337 TYR A O 1
ATOM 2724 N N . GLY A 1 338 ? 6.583 -17.795 -13.189 1.00 39.50 338 GLY A N 1
ATOM 2725 C CA . GLY A 1 338 ? 7.340 -18.275 -14.346 1.00 39.50 338 GLY A CA 1
ATOM 2726 C C . GLY A 1 338 ? 6.511 -19.021 -15.404 1.00 39.50 338 GLY A C 1
ATOM 2727 O O . GLY A 1 338 ? 7.075 -19.413 -16.417 1.00 39.50 338 GLY A O 1
ATOM 2728 N N . SER A 1 339 ? 5.210 -19.250 -15.193 1.00 34.81 339 SER A N 1
ATOM 2729 C CA . SER A 1 339 ? 4.354 -20.075 -16.065 1.00 34.81 339 SER A CA 1
ATOM 2730 C C . SER A 1 339 ? 2.985 -19.477 -16.416 1.00 34.81 339 SER A C 1
ATOM 2732 O O . SER A 1 339 ? 2.294 -20.053 -17.250 1.00 34.81 339 SER A O 1
ATOM 2734 N N . ALA A 1 340 ? 2.560 -18.371 -15.791 1.00 32.72 340 ALA A N 1
ATOM 2735 C CA . ALA A 1 340 ? 1.191 -17.847 -15.919 1.00 32.72 340 ALA A CA 1
ATOM 2736 C C . ALA A 1 340 ? 1.085 -16.388 -16.397 1.00 32.72 340 ALA A C 1
ATOM 2738 O O . ALA A 1 340 ? 0.026 -15.770 -16.276 1.00 32.72 340 ALA A O 1
ATOM 2739 N N . ALA A 1 341 ? 2.141 -15.835 -16.988 1.00 30.06 341 ALA A N 1
ATOM 2740 C CA . ALA A 1 341 ? 1.903 -14.918 -18.091 1.00 30.06 341 ALA A CA 1
ATOM 2741 C C . ALA A 1 341 ? 1.699 -15.804 -19.331 1.00 30.06 341 ALA A C 1
ATOM 2743 O O . ALA A 1 341 ? 2.495 -16.730 -19.520 1.00 30.06 341 ALA A O 1
ATOM 2744 N N . PRO A 1 342 ? 0.751 -15.521 -20.246 1.00 32.66 342 PRO A N 1
ATOM 2745 C CA . PRO A 1 342 ? 1.173 -15.566 -21.629 1.00 32.66 342 PRO A CA 1
ATOM 2746 C C . PRO A 1 342 ? 2.347 -14.594 -21.657 1.00 32.66 342 PRO A C 1
ATOM 2748 O O . PRO A 1 342 ? 2.185 -13.374 -21.685 1.00 32.66 342 PRO A O 1
ATOM 2751 N N . VAL A 1 343 ? 3.552 -15.142 -21.497 1.00 33.88 343 VAL A N 1
ATOM 2752 C CA . VAL A 1 343 ? 4.720 -14.523 -22.072 1.00 33.88 343 VAL A CA 1
ATOM 2753 C C . VAL A 1 343 ? 4.207 -14.277 -23.478 1.00 33.88 343 VAL A C 1
ATOM 2755 O O . VAL A 1 343 ? 3.901 -15.224 -24.206 1.00 33.88 343 VAL A O 1
ATOM 2758 N N . ILE A 1 344 ? 4.039 -13.012 -23.841 1.00 32.84 344 ILE A N 1
ATOM 2759 C CA . ILE A 1 344 ? 4.361 -12.655 -25.204 1.00 32.84 344 ILE A CA 1
ATOM 2760 C C . ILE A 1 344 ? 5.850 -13.007 -25.250 1.00 32.84 344 ILE A C 1
ATOM 2762 O O . ILE A 1 344 ? 6.721 -12.193 -24.945 1.00 32.84 344 ILE A O 1
ATOM 2766 N N . LEU A 1 345 ? 6.121 -14.314 -25.435 1.00 32.56 345 LEU A N 1
ATOM 2767 C CA . LEU A 1 345 ? 7.297 -14.808 -26.109 1.00 32.56 345 LEU A CA 1
ATOM 2768 C C . LEU A 1 345 ? 7.341 -13.870 -27.284 1.00 32.56 345 LEU A C 1
ATOM 2770 O O . LEU A 1 345 ? 6.295 -13.675 -27.899 1.00 32.56 345 LEU A O 1
ATOM 2774 N N . ALA A 1 346 ? 8.460 -13.187 -27.457 1.00 31.73 346 ALA A N 1
ATOM 2775 C CA . ALA A 1 346 ? 8.661 -12.357 -28.618 1.00 31.73 346 ALA A CA 1
ATOM 2776 C C . ALA A 1 346 ? 8.270 -13.178 -29.861 1.00 31.73 346 ALA A C 1
ATOM 2778 O O . ALA A 1 346 ? 9.074 -13.962 -30.347 1.00 31.73 346 ALA A O 1
ATOM 2779 N N . GLU A 1 347 ? 7.013 -13.057 -30.289 1.00 35.66 347 GLU A N 1
ATOM 2780 C CA . GLU A 1 347 ? 6.634 -13.048 -31.679 1.00 35.66 347 GLU A CA 1
ATOM 2781 C C . GLU A 1 347 ? 7.369 -11.829 -32.215 1.00 35.66 347 GLU A C 1
ATOM 2783 O O . GLU A 1 347 ? 7.208 -10.718 -31.713 1.00 35.66 347 GLU A O 1
ATOM 2788 N N . ASP A 1 348 ? 8.245 -11.941 -33.178 1.00 41.66 348 ASP A N 1
ATOM 2789 C CA . ASP A 1 348 ? 8.940 -13.091 -33.721 1.00 41.66 348 ASP A CA 1
ATOM 2790 C C . ASP A 1 348 ? 10.050 -12.389 -34.478 1.00 41.66 348 ASP A C 1
ATOM 2792 O O . ASP A 1 348 ? 9.765 -11.562 -35.334 1.00 41.66 348 ASP A O 1
ATOM 2796 N N . GLU A 1 349 ? 11.297 -12.627 -34.099 1.00 37.22 349 GLU A N 1
ATOM 2797 C CA . GLU A 1 349 ? 12.463 -12.397 -34.947 1.00 37.22 349 GLU A CA 1
ATOM 2798 C C . GLU A 1 349 ? 13.644 -13.044 -34.202 1.00 37.22 349 GLU A C 1
ATOM 2800 O O . GLU A 1 349 ? 14.138 -12.508 -33.209 1.00 37.22 349 GLU A O 1
ATOM 2805 N N . ASN A 1 350 ? 14.089 -14.218 -34.682 1.00 45.53 350 ASN A N 1
ATOM 2806 C CA . ASN A 1 350 ? 15.386 -14.882 -34.398 1.00 45.53 350 ASN A CA 1
ATOM 2807 C C . ASN A 1 350 ? 15.452 -16.145 -33.497 1.00 45.53 350 ASN A C 1
ATOM 2809 O O . ASN A 1 350 ? 16.505 -16.380 -32.904 1.00 45.53 350 ASN A O 1
ATOM 2813 N N . ILE A 1 351 ? 14.432 -17.013 -33.394 1.00 49.75 351 ILE A N 1
ATOM 2814 C CA . ILE A 1 351 ? 14.515 -18.178 -32.467 1.00 49.75 351 ILE A CA 1
ATOM 2815 C C . ILE A 1 351 ? 14.987 -19.506 -33.109 1.00 49.75 351 ILE A C 1
ATOM 2817 O O . ILE A 1 351 ? 15.488 -20.374 -32.384 1.00 49.75 351 ILE A O 1
ATOM 2821 N N . TYR A 1 352 ? 14.928 -19.683 -34.436 1.00 61.81 352 TYR A N 1
ATOM 2822 C CA . TYR A 1 352 ? 15.444 -20.907 -35.073 1.00 61.81 352 TYR A CA 1
ATOM 2823 C C . TYR A 1 352 ? 16.634 -20.619 -35.982 1.00 61.81 352 TYR A C 1
ATOM 2825 O O . TYR A 1 352 ? 16.496 -20.235 -37.145 1.00 61.81 352 TYR A O 1
ATOM 2833 N N . SER A 1 353 ? 17.830 -20.851 -35.441 1.00 76.81 353 SER A N 1
ATOM 2834 C CA . SER A 1 353 ? 19.029 -20.968 -36.261 1.00 76.81 353 SER A CA 1
ATOM 2835 C C . SER A 1 353 ? 19.186 -22.415 -36.740 1.00 76.81 353 SER A C 1
ATOM 2837 O O . SER A 1 353 ? 19.089 -23.371 -35.959 1.00 76.81 353 SER A O 1
ATOM 2839 N N . LEU A 1 354 ? 19.402 -22.580 -38.043 1.00 81.25 354 LEU A N 1
ATOM 2840 C CA . LEU A 1 354 ? 19.754 -23.847 -38.670 1.00 81.25 354 LEU A CA 1
ATOM 2841 C C . LEU A 1 354 ? 21.175 -23.745 -39.223 1.00 81.25 354 LEU A C 1
ATOM 2843 O O . LEU A 1 354 ? 21.463 -22.901 -40.069 1.00 81.25 354 LEU A O 1
ATOM 2847 N N . GLN A 1 355 ? 22.045 -24.639 -38.768 1.00 87.25 355 GLN A N 1
ATOM 2848 C CA . GLN A 1 355 ? 23.383 -24.833 -39.309 1.00 87.25 355 GLN A CA 1
ATOM 2849 C C . GLN A 1 355 ? 23.387 -26.095 -40.163 1.00 87.25 355 GLN A C 1
ATOM 2851 O O . GLN A 1 355 ? 23.249 -27.208 -39.654 1.00 87.25 355 GLN A O 1
ATOM 2856 N N . VAL A 1 356 ? 23.551 -25.936 -41.468 1.00 86.00 356 VAL A N 1
ATOM 2857 C CA . VAL A 1 356 ? 23.741 -27.059 -42.383 1.00 86.00 356 VAL A CA 1
ATOM 2858 C C . VAL A 1 356 ? 25.235 -27.259 -42.562 1.00 86.00 356 VAL A C 1
ATOM 2860 O O . VAL A 1 356 ? 25.908 -26.421 -43.154 1.00 86.00 356 VAL A O 1
ATOM 2863 N N . ARG A 1 357 ? 25.762 -28.361 -42.036 1.00 87.38 357 ARG A N 1
ATOM 2864 C CA . ARG A 1 357 ? 27.161 -28.745 -42.197 1.00 87.38 357 ARG A CA 1
ATOM 2865 C C . ARG A 1 357 ? 27.283 -29.752 -43.332 1.00 87.38 357 ARG A C 1
ATOM 2867 O O . ARG A 1 357 ? 26.752 -30.850 -43.225 1.00 87.38 357 ARG A O 1
ATOM 2874 N N . VAL A 1 358 ? 27.999 -29.401 -44.388 1.00 85.50 358 VAL A N 1
ATOM 2875 C CA . VAL A 1 358 ? 28.263 -30.276 -45.530 1.00 85.50 358 VAL A CA 1
ATOM 2876 C C . VAL A 1 358 ? 29.666 -30.859 -45.402 1.00 85.50 358 VAL A C 1
ATOM 2878 O O . VAL A 1 358 ? 30.648 -30.117 -45.329 1.00 85.50 358 VAL A O 1
ATOM 2881 N N . ILE A 1 359 ? 29.755 -32.187 -45.359 1.00 87.44 359 ILE A N 1
ATOM 2882 C CA . ILE A 1 359 ? 31.017 -32.921 -45.232 1.00 87.44 359 ILE A CA 1
ATOM 2883 C C . ILE A 1 359 ? 31.126 -34.028 -46.276 1.00 87.44 359 ILE A C 1
ATOM 2885 O O . ILE A 1 359 ? 30.129 -34.617 -46.691 1.00 87.44 359 ILE A O 1
ATOM 2889 N N . ASP A 1 360 ? 32.356 -34.311 -46.682 1.00 83.50 360 ASP A N 1
ATOM 2890 C CA . ASP A 1 360 ? 32.684 -35.438 -47.546 1.00 83.50 360 ASP A CA 1
ATOM 2891 C C . ASP A 1 360 ? 32.561 -36.749 -46.753 1.00 83.50 360 ASP A C 1
ATOM 2893 O O . ASP A 1 360 ? 33.123 -36.885 -45.666 1.00 83.50 360 ASP A O 1
ATOM 2897 N N . GLU A 1 361 ? 31.807 -37.710 -47.282 1.00 80.81 361 GLU A N 1
ATOM 2898 C CA . GLU A 1 361 ? 31.546 -38.997 -46.630 1.00 80.81 361 GLU A CA 1
ATOM 2899 C C . GLU A 1 361 ? 32.811 -39.857 -46.492 1.00 80.81 361 GLU A C 1
ATOM 2901 O O . GLU A 1 361 ? 32.980 -40.556 -45.493 1.00 80.81 361 GLU A O 1
ATOM 2906 N N . ASN A 1 362 ? 33.724 -39.773 -47.463 1.00 80.50 362 ASN A N 1
ATOM 2907 C CA . ASN A 1 362 ? 34.924 -40.602 -47.517 1.00 80.50 362 ASN A CA 1
ATOM 2908 C C . ASN A 1 362 ? 36.058 -40.021 -46.664 1.00 80.50 362 ASN A C 1
ATOM 2910 O O . ASN A 1 362 ? 36.804 -40.769 -46.032 1.00 80.50 362 ASN A O 1
ATOM 2914 N N . SER A 1 363 ? 36.216 -38.693 -46.662 1.00 81.38 363 SER A N 1
ATOM 2915 C CA . SER A 1 363 ? 37.324 -38.019 -45.963 1.00 81.38 363 SER A CA 1
ATOM 2916 C C . SER A 1 363 ? 36.929 -37.361 -44.638 1.00 81.38 363 SER A C 1
ATOM 2918 O O . SER A 1 363 ? 37.804 -37.011 -43.843 1.00 81.38 363 SER A O 1
ATOM 2920 N N . GLY A 1 364 ? 35.631 -37.166 -44.387 1.00 78.94 364 GLY A N 1
ATOM 2921 C CA . GLY A 1 364 ? 35.114 -36.431 -43.230 1.00 78.94 364 GLY A CA 1
ATOM 2922 C C . GLY A 1 364 ? 35.444 -34.934 -43.241 1.00 78.94 364 GLY A C 1
ATOM 2923 O O . GLY A 1 364 ? 35.186 -34.251 -42.247 1.00 78.94 364 GLY A O 1
ATOM 2924 N N . GLN A 1 365 ? 36.036 -34.413 -44.323 1.00 85.06 365 GLN A N 1
ATOM 2925 C CA . GLN A 1 365 ? 36.435 -33.012 -44.418 1.00 85.06 365 GLN A CA 1
ATOM 2926 C C . GLN A 1 365 ? 35.256 -32.104 -44.804 1.00 85.06 365 GLN A C 1
ATOM 2928 O O . GLN A 1 365 ? 34.367 -32.525 -45.550 1.00 85.06 365 GLN A O 1
ATOM 2933 N N . PRO A 1 366 ? 35.228 -30.855 -44.303 1.00 87.81 366 PRO A N 1
ATOM 2934 C CA . PRO A 1 366 ? 34.200 -29.888 -44.662 1.00 87.81 366 PRO A CA 1
ATOM 2935 C C . PRO A 1 366 ? 34.298 -29.460 -46.126 1.00 87.81 366 PRO A C 1
ATOM 2937 O O . PRO A 1 366 ? 35.386 -29.172 -46.623 1.00 87.81 366 PRO A O 1
ATOM 2940 N N . ILE A 1 367 ? 33.149 -29.362 -46.799 1.00 85.31 367 ILE A N 1
ATOM 2941 C CA . ILE A 1 367 ? 33.079 -28.927 -48.197 1.00 85.31 367 ILE A CA 1
ATOM 2942 C C . ILE A 1 367 ? 32.676 -27.451 -48.253 1.00 85.31 367 ILE A C 1
ATOM 2944 O O . ILE A 1 367 ? 31.528 -27.088 -47.979 1.00 85.31 367 ILE A O 1
ATOM 2948 N N . GLN A 1 368 ? 33.626 -26.592 -48.622 1.00 87.12 368 GLN A N 1
ATOM 2949 C CA . GLN A 1 368 ? 33.411 -25.156 -48.805 1.00 87.12 368 GLN A CA 1
ATOM 2950 C C . GLN A 1 368 ? 32.792 -24.846 -50.175 1.00 87.12 368 GLN A C 1
ATOM 2952 O O . GLN A 1 368 ? 33.113 -25.485 -51.174 1.00 87.12 368 GLN A O 1
ATOM 2957 N N . GLY A 1 369 ? 31.953 -23.808 -50.239 1.00 82.88 369 GLY A N 1
ATOM 2958 C CA . GLY A 1 369 ? 31.415 -23.298 -51.498 1.00 82.88 369 GLY A CA 1
ATOM 2959 C C . GLY A 1 369 ? 30.212 -24.074 -52.035 1.00 82.88 369 GLY A C 1
ATOM 2960 O O . GLY A 1 369 ? 29.872 -23.932 -53.202 1.00 82.88 369 GLY A O 1
ATOM 2961 N N . MET A 1 370 ? 29.531 -24.885 -51.235 1.00 83.94 370 MET A N 1
ATOM 2962 C CA . MET A 1 370 ? 28.276 -25.525 -51.636 1.00 83.94 370 MET A CA 1
ATOM 2963 C C . MET A 1 370 ? 27.106 -24.570 -51.421 1.00 83.94 370 MET A C 1
ATOM 2965 O O . MET A 1 370 ? 26.963 -23.998 -50.341 1.00 83.94 370 MET A O 1
ATOM 2969 N N . LYS A 1 371 ? 26.247 -24.407 -52.430 1.00 88.19 371 LYS A N 1
ATOM 2970 C CA . LYS A 1 371 ? 25.014 -23.631 -52.297 1.00 88.19 371 LYS A CA 1
ATOM 2971 C C . LYS A 1 371 ? 23.948 -24.515 -51.657 1.00 88.19 371 LYS A C 1
ATOM 2973 O O . LYS A 1 371 ? 23.545 -25.530 -52.220 1.00 88.19 371 LYS A O 1
ATOM 2978 N N . VAL A 1 372 ? 23.484 -24.124 -50.481 1.00 86.38 372 VAL A N 1
ATOM 2979 C CA . VAL A 1 372 ? 22.388 -24.770 -49.763 1.00 86.38 372 VAL A CA 1
ATOM 2980 C C . VAL A 1 372 ? 21.139 -23.910 -49.939 1.00 86.38 372 VAL A C 1
ATOM 2982 O O . VAL A 1 372 ? 21.172 -22.698 -49.733 1.00 86.38 372 VAL A O 1
ATOM 2985 N N . ILE A 1 373 ? 20.045 -24.538 -50.357 1.00 88.19 373 ILE A N 1
ATOM 2986 C CA . ILE A 1 373 ? 18.759 -23.907 -50.651 1.00 88.19 373 ILE A CA 1
ATOM 2987 C C . ILE A 1 373 ? 17.706 -24.553 -49.752 1.00 88.19 373 ILE A C 1
ATOM 2989 O O . ILE A 1 373 ? 17.573 -25.778 -49.725 1.00 88.19 373 ILE A O 1
ATOM 2993 N N . LEU A 1 374 ? 16.958 -23.728 -49.028 1.00 88.25 374 LEU A N 1
ATOM 2994 C CA . LEU A 1 374 ? 15.796 -24.121 -48.244 1.00 88.25 374 LEU A CA 1
ATOM 2995 C C . LEU A 1 374 ? 14.537 -23.693 -48.983 1.00 88.25 374 LEU A C 1
ATOM 2997 O O . LEU A 1 374 ? 14.349 -22.507 -49.252 1.00 88.25 374 LEU A O 1
ATOM 3001 N N . ILE A 1 375 ? 13.688 -24.662 -49.301 1.00 86.19 375 ILE A N 1
ATOM 3002 C CA . ILE A 1 375 ? 12.436 -24.454 -50.029 1.00 86.19 375 ILE A CA 1
ATOM 3003 C C . ILE A 1 375 ? 11.294 -24.725 -49.060 1.00 86.19 375 ILE A C 1
ATOM 3005 O O . ILE A 1 375 ? 11.235 -25.803 -48.464 1.00 86.19 375 ILE A O 1
ATOM 3009 N N . HIS A 1 376 ? 10.399 -23.759 -48.883 1.00 85.00 376 HIS A N 1
ATOM 3010 C CA . HIS A 1 376 ? 9.232 -23.947 -48.032 1.00 85.00 376 HIS A CA 1
ATOM 3011 C C . HIS A 1 376 ? 8.303 -25.039 -48.598 1.00 85.00 376 HIS A C 1
ATOM 3013 O O . HIS A 1 376 ? 8.079 -25.112 -49.808 1.00 85.00 376 HIS A O 1
ATOM 3019 N N . ASN A 1 377 ? 7.751 -25.898 -47.732 1.00 82.00 377 ASN A N 1
ATOM 3020 C CA . ASN A 1 377 ? 6.948 -27.054 -48.151 1.00 82.00 377 ASN A CA 1
ATOM 3021 C C . ASN A 1 377 ? 5.748 -26.672 -49.037 1.00 82.00 377 ASN A C 1
ATOM 3023 O O . ASN A 1 377 ? 5.403 -27.427 -49.940 1.00 82.00 377 ASN A O 1
ATOM 3027 N N . SER A 1 378 ? 5.146 -25.495 -48.827 1.00 79.50 378 SER A N 1
ATOM 3028 C CA . SER A 1 378 ? 3.973 -25.057 -49.600 1.00 79.50 378 SER A CA 1
ATOM 3029 C C . SER A 1 378 ? 4.243 -24.792 -51.083 1.00 79.50 378 SER A C 1
ATOM 3031 O O . SER A 1 378 ? 3.284 -24.699 -51.834 1.00 79.50 378 SER A O 1
ATOM 3033 N N . ILE A 1 379 ? 5.505 -24.639 -51.495 1.00 81.19 379 ILE A N 1
ATOM 3034 C CA . ILE A 1 379 ? 5.892 -24.350 -52.890 1.00 81.19 379 ILE A CA 1
ATOM 3035 C C . ILE A 1 379 ? 6.811 -25.421 -53.481 1.00 81.19 379 ILE A C 1
ATOM 3037 O O . ILE A 1 379 ? 7.364 -25.239 -54.562 1.00 81.19 379 ILE A O 1
ATOM 3041 N N . TYR A 1 380 ? 7.042 -26.523 -52.764 1.00 75.69 380 TYR A N 1
ATOM 3042 C CA . TYR A 1 380 ? 8.010 -27.526 -53.195 1.00 75.69 380 TYR A CA 1
ATOM 3043 C C . TYR A 1 380 ? 7.584 -28.238 -54.487 1.00 75.69 380 TYR A C 1
ATOM 3045 O O . TYR A 1 380 ? 8.422 -28.427 -55.369 1.00 75.69 380 TYR A O 1
ATOM 3053 N N . GLU A 1 381 ? 6.299 -28.585 -54.619 1.00 73.50 381 GLU A N 1
ATOM 3054 C CA . GLU A 1 381 ? 5.769 -29.223 -55.834 1.00 73.50 381 GLU A CA 1
ATOM 3055 C C . GLU A 1 381 ? 5.856 -28.272 -57.039 1.00 73.50 381 GLU A C 1
ATOM 3057 O O . GLU A 1 381 ? 6.452 -28.630 -58.055 1.00 73.50 381 GLU A O 1
ATOM 3062 N N . ASP A 1 382 ? 5.435 -27.013 -56.872 1.00 70.19 382 ASP A N 1
ATOM 3063 C CA . ASP A 1 382 ? 5.543 -25.975 -57.908 1.00 70.19 382 ASP A CA 1
ATOM 3064 C C . ASP A 1 382 ? 7.006 -25.711 -58.329 1.00 70.19 382 ASP A C 1
ATOM 3066 O O . ASP A 1 382 ? 7.312 -25.476 -59.502 1.00 70.19 382 ASP A O 1
ATOM 3070 N N . TYR A 1 383 ? 7.946 -25.773 -57.379 1.00 69.12 383 TYR A N 1
ATOM 3071 C CA . TYR A 1 383 ? 9.372 -25.554 -57.634 1.00 69.12 383 TYR A CA 1
ATOM 3072 C C . TYR A 1 383 ? 10.036 -26.706 -58.406 1.00 69.12 383 TYR A C 1
ATOM 3074 O O . TYR A 1 383 ? 10.958 -26.471 -59.201 1.00 69.12 383 TYR A O 1
ATOM 3082 N N . ILE A 1 384 ? 9.613 -27.954 -58.176 1.00 67.69 384 ILE A N 1
ATOM 3083 C CA . ILE A 1 384 ? 10.109 -29.110 -58.935 1.00 67.69 384 ILE A CA 1
ATOM 3084 C C . ILE A 1 384 ? 9.604 -29.063 -60.376 1.00 67.69 384 ILE A C 1
ATOM 3086 O O . ILE A 1 384 ? 10.400 -29.273 -61.296 1.00 67.69 384 ILE A O 1
ATOM 3090 N N . ASP A 1 385 ? 8.333 -28.724 -60.581 1.00 59.75 385 ASP A N 1
ATOM 3091 C CA . ASP A 1 385 ? 7.741 -28.656 -61.917 1.00 59.75 385 ASP A CA 1
ATOM 3092 C C . ASP A 1 385 ? 8.372 -27.547 -62.772 1.00 59.75 385 ASP A C 1
ATOM 3094 O O . ASP A 1 385 ? 8.652 -27.754 -63.957 1.00 59.75 385 ASP A O 1
ATOM 3098 N N . TYR A 1 386 ? 8.720 -26.408 -62.162 1.00 57.12 386 TYR A N 1
ATOM 3099 C CA . TYR A 1 386 ? 9.422 -25.320 -62.848 1.00 57.12 386 TYR A CA 1
ATOM 3100 C C . TYR A 1 386 ? 10.857 -25.696 -63.266 1.00 57.12 386 TYR A C 1
ATOM 3102 O O . TYR A 1 386 ? 11.275 -25.422 -64.392 1.00 57.12 386 TYR A O 1
ATOM 3110 N N . ASN A 1 387 ? 11.622 -26.363 -62.393 1.00 54.31 387 ASN A N 1
ATOM 3111 C CA . ASN A 1 387 ? 13.010 -26.752 -62.689 1.00 54.31 387 ASN A CA 1
ATOM 3112 C C . ASN A 1 387 ? 13.136 -27.960 -63.624 1.00 54.31 387 ASN A C 1
ATOM 3114 O O . ASN A 1 387 ? 14.170 -28.121 -64.268 1.00 54.31 387 ASN A O 1
ATOM 3118 N N . ASN A 1 388 ? 12.108 -28.801 -63.728 1.00 48.84 388 ASN A N 1
ATOM 3119 C CA . ASN A 1 388 ? 12.087 -29.874 -64.721 1.00 48.84 388 ASN A CA 1
ATOM 3120 C C . ASN A 1 388 ? 11.812 -29.352 -66.146 1.00 48.84 388 ASN A C 1
ATOM 3122 O O . ASN A 1 388 ? 12.094 -30.059 -67.114 1.00 48.84 388 ASN A O 1
ATOM 3126 N N . CYS A 1 389 ? 11.325 -28.112 -66.295 1.00 37.81 389 CYS A N 1
ATOM 3127 C CA . CYS A 1 389 ? 11.039 -27.499 -67.596 1.00 37.81 389 CYS A CA 1
ATOM 3128 C C . CYS A 1 389 ? 12.216 -26.709 -68.207 1.00 37.81 389 CYS A C 1
ATOM 3130 O O . CYS A 1 389 ? 12.169 -26.363 -69.387 1.00 37.81 389 CYS A O 1
ATOM 3132 N N . THR A 1 390 ? 13.310 -26.463 -67.481 1.00 37.97 390 THR A N 1
ATOM 3133 C CA . THR A 1 390 ? 14.474 -25.696 -67.975 1.00 37.97 390 THR A CA 1
ATOM 3134 C C . THR A 1 390 ? 15.577 -26.570 -68.580 1.00 37.97 390 THR A C 1
ATOM 3136 O O . THR A 1 390 ? 16.759 -26.400 -68.306 1.00 37.97 390 THR A O 1
ATOM 3139 N N . ASN A 1 391 ? 15.179 -27.452 -69.501 1.00 37.00 391 ASN A N 1
ATOM 3140 C CA . ASN A 1 391 ? 16.051 -28.004 -70.551 1.00 37.00 391 ASN A CA 1
ATOM 3141 C C . ASN A 1 391 ? 15.576 -27.602 -71.964 1.00 37.00 391 ASN A C 1
ATOM 3143 O O . ASN A 1 391 ? 15.830 -28.307 -72.940 1.00 37.00 391 ASN A O 1
ATOM 3147 N N . ALA A 1 392 ? 14.902 -26.457 -72.092 1.00 30.84 392 ALA A N 1
ATOM 3148 C CA . ALA A 1 392 ? 14.531 -25.875 -73.377 1.00 30.84 392 ALA A CA 1
ATOM 3149 C C . ALA A 1 392 ? 15.017 -24.418 -73.478 1.00 30.84 392 ALA A C 1
ATOM 3151 O O . ALA A 1 392 ? 14.599 -23.532 -72.743 1.00 30.84 392 ALA A O 1
ATOM 3152 N N . SER A 1 393 ? 15.968 -24.247 -74.390 1.00 29.50 393 SER A N 1
ATOM 3153 C CA . SER A 1 393 ? 16.450 -23.042 -75.069 1.00 29.50 393 SER A CA 1
ATOM 3154 C C . SER A 1 393 ? 15.669 -21.717 -74.943 1.00 29.50 393 SER A C 1
ATOM 3156 O O . SER A 1 393 ? 14.482 -21.653 -75.238 1.00 29.50 393 SER A O 1
ATOM 3158 N N . SER A 1 394 ? 16.474 -20.661 -74.743 1.00 31.86 394 SER A N 1
ATOM 3159 C CA . SER A 1 394 ? 16.421 -19.304 -75.331 1.00 31.86 394 SER A CA 1
ATOM 3160 C C . SER A 1 394 ? 15.273 -18.335 -75.000 1.00 31.86 394 SER A C 1
ATOM 3162 O O . SER A 1 394 ? 14.148 -18.547 -75.423 1.00 31.86 394 SER A O 1
ATOM 3164 N N . VAL A 1 395 ? 15.680 -17.199 -74.404 1.00 31.28 395 VAL A N 1
ATOM 3165 C CA . VAL A 1 395 ? 15.345 -15.798 -74.767 1.00 31.28 395 VAL A CA 1
ATOM 3166 C C . VAL A 1 395 ? 13.850 -15.470 -74.934 1.00 31.28 395 VAL A C 1
ATOM 3168 O O . VAL A 1 395 ? 13.259 -15.830 -75.940 1.00 31.28 395 VAL A O 1
ATOM 3171 N N . ASP A 1 396 ? 13.249 -14.687 -74.032 1.00 29.94 396 ASP A N 1
ATOM 3172 C CA . ASP A 1 396 ? 13.233 -13.219 -74.137 1.00 29.94 396 ASP A CA 1
ATOM 3173 C C . ASP A 1 396 ? 12.568 -12.538 -72.922 1.00 29.94 396 ASP A C 1
ATOM 3175 O O . ASP A 1 396 ? 11.924 -13.161 -72.082 1.00 29.94 396 ASP A O 1
ATOM 3179 N N . SER A 1 397 ? 12.829 -11.242 -72.865 1.00 37.09 397 SER A N 1
ATOM 3180 C CA . SER A 1 397 ? 12.467 -10.190 -71.917 1.00 37.09 397 SER A CA 1
ATOM 3181 C C . SER A 1 397 ? 10.965 -9.949 -71.643 1.00 37.09 397 SER A C 1
ATOM 3183 O O . SER A 1 397 ? 10.096 -10.253 -72.453 1.00 37.09 397 SER A O 1
ATOM 3185 N N . ASP A 1 398 ? 10.723 -9.311 -70.489 1.00 28.41 398 ASP A N 1
ATOM 3186 C CA . ASP A 1 398 ? 9.502 -8.625 -70.037 1.00 28.41 398 ASP A CA 1
ATOM 3187 C C . ASP A 1 398 ? 8.228 -9.456 -69.788 1.00 28.41 398 ASP A C 1
ATOM 3189 O O . ASP A 1 398 ? 7.454 -9.762 -70.692 1.00 28.41 398 ASP A O 1
ATOM 3193 N N . ASN A 1 399 ? 7.899 -9.671 -68.507 1.00 27.50 399 ASN A N 1
ATOM 3194 C CA . ASN A 1 399 ? 6.719 -9.030 -67.912 1.00 27.50 399 ASN A CA 1
ATOM 3195 C C . ASN A 1 399 ? 6.557 -9.310 -66.412 1.00 27.50 399 ASN A C 1
ATOM 3197 O O . ASN A 1 399 ? 6.832 -10.389 -65.897 1.00 27.50 399 ASN A O 1
ATOM 3201 N N . SER A 1 400 ? 6.055 -8.270 -65.752 1.00 38.22 400 SER A N 1
ATOM 3202 C CA . SER A 1 400 ? 5.544 -8.173 -64.389 1.00 38.22 400 SER A CA 1
ATOM 3203 C C . SER A 1 400 ? 4.991 -9.464 -63.771 1.00 38.22 400 SER A C 1
ATOM 3205 O O . SER A 1 400 ? 3.951 -9.972 -64.197 1.00 38.22 400 SER A O 1
ATOM 3207 N N . VAL A 1 401 ? 5.587 -9.879 -62.654 1.00 31.94 401 VAL A N 1
ATOM 3208 C CA . VAL A 1 401 ? 4.891 -10.633 -61.606 1.00 31.94 401 VAL A CA 1
ATOM 3209 C C . VAL A 1 401 ? 5.180 -9.942 -60.276 1.00 31.94 401 VAL A C 1
ATOM 3211 O O . VAL A 1 401 ? 6.328 -9.663 -59.939 1.00 31.94 401 VAL A O 1
ATOM 3214 N N . ASN A 1 402 ? 4.100 -9.592 -59.583 1.00 29.17 402 ASN A N 1
ATOM 3215 C CA . ASN A 1 402 ? 4.051 -8.878 -58.312 1.00 29.17 402 ASN A CA 1
ATOM 3216 C C . ASN A 1 402 ? 5.004 -9.470 -57.260 1.00 29.17 402 ASN A C 1
ATOM 3218 O O . ASN A 1 402 ? 4.844 -10.615 -56.840 1.00 29.17 402 ASN A O 1
ATOM 3222 N N . ASN A 1 403 ? 5.944 -8.652 -56.789 1.00 32.75 403 ASN A N 1
ATOM 3223 C CA . ASN A 1 403 ? 6.851 -8.962 -55.685 1.00 32.75 403 ASN A CA 1
ATOM 3224 C C . ASN A 1 403 ? 6.223 -8.592 -54.329 1.00 32.75 403 ASN A C 1
ATOM 3226 O O . ASN A 1 403 ? 6.710 -7.687 -53.664 1.00 32.75 403 ASN A O 1
ATOM 3230 N N . ASP A 1 404 ? 5.169 -9.309 -53.925 1.00 34.94 404 ASP A N 1
ATOM 3231 C CA . ASP A 1 404 ? 4.565 -9.195 -52.579 1.00 34.94 404 ASP A CA 1
ATOM 3232 C C . ASP A 1 404 ? 4.499 -10.539 -51.820 1.00 34.94 404 ASP A C 1
ATOM 3234 O O . ASP A 1 404 ? 3.847 -10.644 -50.783 1.00 34.94 404 ASP A O 1
ATOM 3238 N N . ASN A 1 405 ? 5.197 -11.584 -52.283 1.00 39.00 405 ASN A N 1
ATOM 3239 C CA . ASN A 1 405 ? 5.312 -12.827 -51.515 1.00 39.00 405 ASN A CA 1
ATOM 3240 C C . ASN A 1 405 ? 6.538 -12.773 -50.585 1.00 39.00 405 ASN A C 1
ATOM 3242 O O . ASN A 1 405 ? 7.640 -12.487 -51.068 1.00 39.00 405 ASN A O 1
ATOM 3246 N N . PRO A 1 406 ? 6.402 -13.087 -49.279 1.00 43.41 406 PRO A N 1
ATOM 3247 C CA . PRO A 1 406 ? 7.558 -13.260 -48.408 1.00 43.41 406 PRO A CA 1
ATOM 3248 C C . PRO A 1 406 ? 8.430 -14.358 -49.015 1.00 43.41 406 PRO A C 1
ATOM 3250 O O . PRO A 1 406 ? 7.931 -15.417 -49.392 1.00 43.41 406 PRO A O 1
ATOM 3253 N N . VAL A 1 407 ? 9.716 -14.068 -49.194 1.00 54.16 407 VAL A N 1
ATOM 3254 C CA . VAL A 1 407 ? 10.667 -14.898 -49.940 1.00 54.16 407 VAL A CA 1
ATOM 3255 C C . VAL A 1 407 ? 10.677 -16.336 -49.383 1.00 54.16 407 VAL A C 1
ATOM 3257 O O . VAL A 1 407 ? 11.342 -16.629 -48.393 1.00 54.16 407 VAL A O 1
ATOM 3260 N N . MET A 1 408 ? 9.922 -17.238 -50.026 1.00 67.44 408 MET A N 1
ATOM 3261 C CA . MET A 1 408 ? 9.706 -18.638 -49.612 1.00 67.44 408 MET A CA 1
ATOM 3262 C C . MET A 1 408 ? 10.897 -19.570 -49.921 1.00 67.44 408 MET A C 1
ATOM 3264 O O . MET A 1 408 ? 10.834 -20.777 -49.671 1.00 67.44 408 MET A O 1
ATOM 3268 N N . ILE A 1 409 ? 11.991 -19.021 -50.459 1.00 78.12 409 ILE A N 1
ATOM 3269 C CA . ILE A 1 409 ? 13.229 -19.737 -50.782 1.00 78.12 409 ILE A CA 1
ATOM 3270 C C . ILE A 1 409 ? 14.404 -19.005 -50.130 1.00 78.12 409 ILE A C 1
ATOM 3272 O O . ILE A 1 409 ? 14.687 -17.860 -50.472 1.00 78.12 409 ILE A O 1
ATOM 3276 N N . LYS A 1 410 ? 15.115 -19.661 -49.211 1.00 83.00 410 LYS A N 1
ATOM 3277 C CA . LYS A 1 410 ? 16.306 -19.100 -48.548 1.00 83.00 410 LYS A CA 1
ATOM 3278 C C . LYS A 1 410 ? 17.562 -19.799 -49.057 1.00 83.00 410 LYS A C 1
ATOM 3280 O O . LYS A 1 410 ? 17.593 -21.021 -49.147 1.00 83.00 410 LYS A O 1
ATOM 3285 N N . GLU A 1 411 ? 18.611 -19.043 -49.363 1.00 88.00 411 GLU A N 1
ATOM 3286 C CA . GLU A 1 411 ? 19.854 -19.574 -49.937 1.00 88.00 411 GLU A CA 1
ATOM 3287 C C . GLU A 1 411 ? 21.074 -19.120 -49.129 1.00 88.00 411 GLU A C 1
ATOM 3289 O O . GLU A 1 411 ? 21.136 -17.982 -48.670 1.00 88.00 411 GLU A O 1
ATOM 3294 N N . SER A 1 412 ? 22.051 -20.009 -48.955 1.00 86.62 412 SER A N 1
ATOM 3295 C CA . SER A 1 412 ? 23.314 -19.718 -48.270 1.00 86.62 412 SER A CA 1
ATOM 3296 C C . SER A 1 412 ? 24.435 -20.576 -48.854 1.00 86.62 412 SER A C 1
ATOM 3298 O O . SER A 1 412 ? 24.181 -21.660 -49.379 1.00 86.62 412 SER A O 1
ATOM 3300 N N . ILE A 1 413 ? 25.676 -20.095 -48.802 1.00 87.31 413 ILE A N 1
ATOM 3301 C CA . ILE A 1 413 ? 26.851 -20.806 -49.325 1.00 87.31 413 ILE A CA 1
ATOM 3302 C C . ILE A 1 413 ? 27.682 -21.297 -48.141 1.00 87.31 413 ILE A C 1
ATOM 3304 O O . ILE A 1 413 ? 27.887 -20.545 -47.188 1.00 87.31 413 ILE A O 1
ATOM 3308 N N . THR A 1 414 ? 28.163 -22.542 -48.191 1.00 86.69 414 THR A N 1
ATOM 3309 C CA . THR A 1 414 ? 28.996 -23.092 -47.118 1.00 86.69 414 THR A CA 1
ATOM 3310 C C . THR A 1 414 ? 30.334 -22.360 -47.003 1.00 86.69 414 THR A C 1
ATOM 3312 O O . THR A 1 414 ? 31.024 -22.112 -47.997 1.00 86.69 414 THR A O 1
ATOM 3315 N N . ASP A 1 415 ? 30.705 -22.024 -45.769 1.00 86.88 415 ASP A N 1
ATOM 3316 C CA . ASP A 1 415 ? 31.973 -21.381 -45.426 1.00 86.88 415 ASP A CA 1
ATOM 3317 C C . ASP A 1 415 ? 33.168 -22.360 -45.454 1.00 86.88 415 ASP A C 1
ATOM 3319 O O . ASP A 1 415 ? 33.046 -23.523 -45.842 1.00 86.88 415 ASP A O 1
ATOM 3323 N N . SER A 1 416 ? 34.353 -21.903 -45.032 1.00 84.38 416 SER A N 1
ATOM 3324 C CA . SER A 1 416 ? 35.571 -22.729 -44.951 1.00 84.38 416 SER A CA 1
ATOM 3325 C C . SER A 1 416 ? 35.469 -23.913 -43.982 1.00 84.38 416 SER A C 1
ATOM 3327 O O . SER A 1 416 ? 36.302 -24.812 -44.030 1.00 84.38 416 SER A O 1
ATOM 3329 N N . ASN A 1 417 ? 34.466 -23.920 -43.101 1.00 85.12 417 ASN A N 1
ATOM 3330 C CA . ASN A 1 417 ? 34.166 -25.020 -42.188 1.00 85.12 417 ASN A CA 1
ATOM 3331 C C . ASN A 1 417 ? 33.036 -25.915 -42.724 1.00 85.12 417 ASN A C 1
ATOM 3333 O O . ASN A 1 417 ? 32.570 -26.804 -42.007 1.00 85.12 417 ASN A O 1
ATOM 3337 N N . GLY A 1 418 ? 32.589 -25.695 -43.966 1.00 85.38 418 GLY A N 1
ATOM 3338 C CA . GLY A 1 418 ? 31.507 -26.440 -44.596 1.00 85.38 418 GLY A CA 1
ATOM 3339 C C . GLY A 1 418 ? 30.134 -26.098 -44.021 1.00 85.38 418 GLY A C 1
ATOM 3340 O O . GLY A 1 418 ? 29.220 -26.908 -44.136 1.00 85.38 418 GLY A O 1
ATOM 3341 N N . ILE A 1 419 ? 29.971 -24.941 -43.370 1.00 87.06 419 ILE A N 1
ATOM 3342 C CA . ILE A 1 419 ? 28.742 -24.566 -42.662 1.00 87.06 419 ILE A CA 1
ATOM 3343 C C . ILE A 1 419 ? 27.975 -23.507 -43.455 1.00 87.06 419 ILE A C 1
ATOM 3345 O O . ILE A 1 419 ? 28.520 -22.465 -43.810 1.00 87.06 419 ILE A O 1
ATOM 3349 N N . ALA A 1 420 ? 26.690 -23.762 -43.693 1.00 85.94 420 ALA A N 1
ATOM 3350 C CA . ALA A 1 420 ? 25.719 -22.792 -44.181 1.00 85.94 420 ALA A CA 1
ATOM 3351 C C . ALA A 1 420 ? 24.719 -22.466 -43.062 1.00 85.94 420 ALA A C 1
ATOM 3353 O O . ALA A 1 420 ? 24.072 -23.362 -42.515 1.00 85.94 420 ALA A O 1
ATOM 3354 N N . ASN A 1 421 ? 24.603 -21.184 -42.715 1.00 85.38 421 ASN A N 1
ATOM 3355 C CA . ASN A 1 421 ? 23.729 -20.714 -41.639 1.00 85.38 421 ASN A CA 1
ATOM 3356 C C . ASN A 1 421 ? 22.432 -20.136 -42.205 1.00 85.38 421 ASN A C 1
ATOM 3358 O O . ASN A 1 421 ? 22.465 -19.348 -43.153 1.00 85.38 421 ASN A O 1
ATOM 3362 N N . PHE A 1 422 ? 21.313 -20.489 -41.578 1.00 83.25 422 PHE A N 1
ATOM 3363 C CA . PHE A 1 422 ? 19.986 -19.997 -41.914 1.00 83.25 422 PHE A CA 1
ATOM 3364 C C . PHE A 1 422 ? 19.229 -19.567 -40.662 1.00 83.25 422 PHE A C 1
ATOM 3366 O O . PHE A 1 422 ? 19.337 -20.196 -39.609 1.00 83.25 422 PHE A O 1
ATOM 3373 N N . PHE A 1 423 ? 18.412 -18.531 -40.818 1.00 80.56 423 PHE A N 1
ATOM 3374 C CA . PHE A 1 423 ? 17.399 -18.134 -39.847 1.00 80.56 423 PHE A CA 1
ATOM 3375 C C . PHE A 1 423 ? 16.039 -18.437 -40.469 1.00 80.56 423 PHE A C 1
ATOM 3377 O O . PHE A 1 423 ? 15.696 -17.869 -41.512 1.00 80.56 423 PHE A O 1
ATOM 3384 N N . ILE A 1 424 ? 15.313 -19.397 -39.899 1.00 78.88 424 ILE A N 1
ATOM 3385 C CA . ILE A 1 424 ? 14.049 -19.910 -40.447 1.00 78.88 424 ILE A CA 1
ATOM 3386 C C . ILE A 1 424 ? 12.951 -19.928 -39.391 1.00 78.88 424 ILE A C 1
ATOM 3388 O O . ILE A 1 424 ? 13.229 -19.777 -38.207 1.00 78.88 424 ILE A O 1
ATOM 3392 N N . ASP A 1 425 ? 11.713 -20.095 -39.837 1.00 76.19 425 ASP A N 1
ATOM 3393 C CA . ASP A 1 425 ? 10.546 -20.193 -38.967 1.00 76.19 425 ASP A CA 1
ATOM 3394 C C . ASP A 1 425 ? 10.292 -21.660 -38.583 1.00 76.19 425 ASP A C 1
ATOM 3396 O O . ASP A 1 425 ? 10.939 -22.580 -39.098 1.00 76.19 425 ASP A O 1
ATOM 3400 N N . ASN A 1 426 ? 9.385 -21.898 -37.634 1.00 74.62 426 ASN A N 1
ATOM 3401 C CA . ASN A 1 426 ? 9.072 -23.240 -37.136 1.00 74.62 426 ASN A CA 1
ATOM 3402 C C . ASN A 1 426 ? 8.182 -24.030 -38.108 1.00 74.62 426 ASN A C 1
ATOM 3404 O O . ASN A 1 426 ? 7.017 -24.304 -37.818 1.00 74.62 426 ASN A O 1
ATOM 3408 N N . GLU A 1 427 ? 8.720 -24.362 -39.275 1.00 80.75 427 GLU A N 1
ATOM 3409 C CA . GLU A 1 427 ? 7.958 -24.953 -40.373 1.00 80.75 427 GLU A CA 1
ATOM 3410 C C . GLU A 1 427 ? 8.691 -26.138 -41.022 1.00 80.75 427 GLU A C 1
ATOM 3412 O O . GLU A 1 427 ? 9.806 -26.524 -40.647 1.00 80.75 427 GLU A O 1
ATOM 3417 N N . PHE A 1 428 ? 8.022 -26.754 -41.997 1.00 79.94 428 PHE A N 1
ATOM 3418 C CA . PHE A 1 428 ? 8.583 -27.817 -42.822 1.00 79.94 428 PHE A CA 1
ATOM 3419 C C . PHE A 1 428 ? 9.287 -27.226 -44.045 1.00 79.94 428 PHE A C 1
ATOM 3421 O O . PHE A 1 428 ? 8.684 -26.503 -44.840 1.00 79.94 428 PHE A O 1
ATOM 3428 N N . PHE A 1 429 ? 10.546 -27.611 -44.236 1.00 86.50 429 PHE A N 1
ATOM 3429 C CA . PHE A 1 429 ? 11.366 -27.180 -45.364 1.00 86.50 429 PHE A CA 1
ATOM 3430 C C . PHE A 1 429 ? 11.968 -28.380 -46.086 1.00 86.50 429 PHE A C 1
ATOM 3432 O O . PHE A 1 429 ? 12.242 -29.417 -45.481 1.00 86.50 429 PHE A O 1
ATOM 3439 N N . TYR A 1 430 ? 12.239 -28.210 -47.375 1.00 84.00 430 TYR A N 1
ATOM 3440 C CA . TYR A 1 430 ? 13.098 -29.102 -48.140 1.00 84.00 430 TYR A CA 1
ATOM 3441 C C . TYR A 1 430 ? 14.482 -28.494 -48.268 1.00 84.00 430 TYR A C 1
ATOM 3443 O O . TYR A 1 430 ? 14.637 -27.346 -48.688 1.00 84.00 430 TYR A O 1
ATOM 3451 N N . LEU A 1 431 ? 15.492 -29.287 -47.930 1.00 86.62 431 LEU A N 1
ATOM 3452 C CA . LEU A 1 431 ? 16.886 -28.918 -48.108 1.00 86.62 431 LEU A CA 1
ATOM 3453 C C . LEU A 1 431 ? 17.370 -29.443 -49.457 1.00 86.62 431 LEU A C 1
ATOM 3455 O O . LEU A 1 431 ? 17.322 -30.645 -49.718 1.00 86.62 431 LEU A O 1
ATOM 3459 N N . LYS A 1 432 ? 17.859 -28.547 -50.312 1.00 86.44 432 LYS A N 1
ATOM 3460 C CA . LYS A 1 432 ? 18.506 -28.870 -51.586 1.00 86.44 432 LYS A CA 1
ATOM 3461 C C . LYS A 1 432 ? 19.929 -28.333 -51.575 1.00 86.44 432 LYS A C 1
ATOM 3463 O O . LYS A 1 432 ? 20.179 -27.224 -51.116 1.00 86.44 432 LYS A O 1
ATOM 3468 N N . THR A 1 433 ? 20.863 -29.116 -52.098 1.00 84.75 433 THR A N 1
ATOM 3469 C CA . THR A 1 433 ? 22.249 -28.677 -52.281 1.00 84.75 433 THR A CA 1
ATOM 3470 C C . THR A 1 433 ? 22.558 -28.595 -53.766 1.00 84.75 433 THR A C 1
ATOM 3472 O O . THR A 1 433 ? 22.110 -29.428 -54.553 1.00 84.75 433 THR A O 1
ATOM 3475 N N . VAL A 1 434 ? 23.265 -27.542 -54.160 1.00 83.56 434 VAL A N 1
ATOM 3476 C CA . VAL A 1 434 ? 23.658 -27.263 -55.539 1.00 83.56 434 VAL A CA 1
ATOM 3477 C C . VAL A 1 434 ? 25.122 -26.825 -55.514 1.00 83.56 434 VAL A C 1
ATOM 3479 O O . VAL A 1 434 ? 25.521 -26.074 -54.620 1.00 83.56 434 VAL A O 1
ATOM 3482 N N . PRO A 1 435 ? 25.953 -27.262 -56.465 1.00 78.38 435 PRO A N 1
ATOM 3483 C CA . PRO A 1 435 ? 27.297 -26.729 -56.580 1.00 78.38 435 PRO A CA 1
ATOM 3484 C C . PRO A 1 435 ? 27.255 -25.238 -56.902 1.00 78.38 435 PRO A C 1
ATOM 3486 O O . PRO A 1 435 ? 26.489 -24.812 -57.764 1.00 78.38 435 PRO A O 1
ATOM 3489 N N . SER A 1 436 ? 28.100 -24.438 -56.249 1.00 67.00 436 SER A N 1
ATOM 3490 C CA . SER A 1 436 ? 28.277 -23.040 -56.665 1.00 67.00 436 SER A CA 1
ATOM 3491 C C . SER A 1 436 ? 29.089 -22.911 -57.959 1.00 67.00 436 SER A C 1
ATOM 3493 O O . SER A 1 436 ? 28.907 -21.937 -58.683 1.00 67.00 436 SER A O 1
ATOM 3495 N N . ASN A 1 437 ? 29.933 -23.905 -58.274 1.00 65.56 437 ASN A N 1
ATOM 3496 C CA . ASN A 1 437 ? 30.838 -23.921 -59.425 1.00 65.56 437 ASN A CA 1
ATOM 3497 C C . ASN A 1 437 ? 30.664 -25.198 -60.266 1.00 65.56 437 ASN A C 1
ATOM 3499 O O . ASN A 1 437 ? 30.427 -26.278 -59.734 1.00 65.56 437 ASN A O 1
ATOM 3503 N N . SER A 1 438 ? 30.849 -25.095 -61.584 1.00 57.41 438 SER A N 1
ATOM 3504 C CA . SER A 1 438 ? 30.609 -26.166 -62.571 1.00 57.41 438 SER A CA 1
ATOM 3505 C C . SER A 1 438 ? 31.497 -27.417 -62.450 1.00 57.41 438 SER A C 1
ATOM 3507 O O . SER A 1 438 ? 31.221 -28.410 -63.116 1.00 57.41 438 SER A O 1
ATOM 3509 N N . ASN A 1 439 ? 32.522 -27.405 -61.595 1.00 57.94 439 ASN A N 1
ATOM 3510 C CA . ASN A 1 439 ? 33.421 -28.539 -61.355 1.00 57.94 439 ASN A CA 1
ATOM 3511 C C . ASN A 1 439 ? 33.158 -29.153 -59.975 1.00 57.94 439 ASN A C 1
ATOM 3513 O O . ASN A 1 439 ? 33.982 -29.018 -59.071 1.00 57.94 439 ASN A O 1
ATOM 3517 N N . ASN A 1 440 ? 32.004 -29.797 -59.799 1.00 62.88 440 ASN A N 1
ATOM 3518 C CA . ASN A 1 440 ? 31.695 -30.491 -58.551 1.00 62.88 440 ASN A CA 1
ATOM 3519 C C . ASN A 1 440 ? 32.122 -31.958 -58.635 1.00 62.88 440 ASN A C 1
ATOM 3521 O O . ASN A 1 440 ? 31.613 -32.697 -59.473 1.00 62.88 440 ASN A O 1
ATOM 3525 N N . SER A 1 441 ? 33.035 -32.383 -57.763 1.00 70.62 441 SER A N 1
ATOM 3526 C CA . SER A 1 441 ? 33.517 -33.767 -57.687 1.00 70.62 441 SER A CA 1
ATOM 3527 C C . SER A 1 441 ? 32.701 -34.629 -56.718 1.00 70.62 441 SER A C 1
ATOM 3529 O O . SER A 1 441 ? 33.167 -35.684 -56.301 1.00 70.62 441 SER A O 1
ATOM 3531 N N . HIS A 1 442 ? 31.490 -34.201 -56.346 1.00 78.75 442 HIS A N 1
ATOM 3532 C CA . HIS A 1 442 ? 30.648 -34.857 -55.342 1.00 78.75 442 HIS A CA 1
ATOM 3533 C C . HIS A 1 442 ? 29.249 -35.152 -55.884 1.00 78.75 442 HIS A C 1
ATOM 3535 O O . HIS A 1 442 ? 28.651 -34.329 -56.583 1.00 78.75 442 HIS A O 1
ATOM 3541 N N . TYR A 1 443 ? 28.711 -36.317 -55.522 1.00 76.31 443 TYR A N 1
ATOM 3542 C CA . TYR A 1 443 ? 27.315 -36.661 -55.760 1.00 76.31 443 TYR A CA 1
ATOM 3543 C C . TYR A 1 443 ? 26.414 -35.792 -54.881 1.00 76.31 443 TYR A C 1
ATOM 3545 O O . TYR A 1 443 ? 26.581 -35.726 -53.662 1.00 76.31 443 TYR A O 1
ATOM 3553 N N . LEU A 1 444 ? 25.441 -35.129 -55.509 1.00 80.56 444 LEU A N 1
ATOM 3554 C CA . LEU A 1 444 ? 24.470 -34.312 -54.792 1.00 80.56 444 LEU A CA 1
ATOM 3555 C C . LEU A 1 444 ? 23.387 -35.208 -54.177 1.00 80.56 444 LEU A C 1
ATOM 3557 O O . LEU A 1 444 ? 22.784 -36.008 -54.899 1.00 80.56 444 LEU A O 1
ATOM 3561 N N . PRO A 1 445 ? 23.096 -35.071 -52.875 1.00 76.12 445 PRO A N 1
ATOM 3562 C CA . PRO A 1 445 ? 21.985 -35.768 -52.258 1.00 76.12 445 PRO A CA 1
ATOM 3563 C C . PRO A 1 445 ? 20.657 -35.276 -52.838 1.00 76.12 445 PRO A C 1
ATOM 3565 O O . PRO A 1 445 ? 20.481 -34.092 -53.147 1.00 76.12 445 PRO A O 1
ATOM 3568 N N . VAL A 1 446 ? 19.701 -36.198 -52.941 1.00 75.44 446 VAL A N 1
ATOM 3569 C CA . VAL A 1 446 ? 18.310 -35.868 -53.269 1.00 75.44 446 VAL A CA 1
ATOM 3570 C C . VAL A 1 446 ? 17.770 -34.913 -52.207 1.00 75.44 446 VAL A C 1
ATOM 3572 O O . VAL A 1 446 ? 18.080 -35.056 -51.023 1.00 75.44 446 VAL A O 1
ATOM 3575 N N . SER A 1 447 ? 16.971 -33.930 -52.624 1.00 80.44 447 SER A N 1
ATOM 3576 C CA . SER A 1 447 ? 16.324 -33.016 -51.685 1.00 80.44 447 SER A CA 1
ATOM 3577 C C . SER A 1 447 ? 15.474 -33.791 -50.685 1.00 80.44 447 SER A C 1
ATOM 3579 O O . SER A 1 447 ? 14.698 -34.660 -51.078 1.00 80.44 447 SER A O 1
ATOM 3581 N N . PHE A 1 448 ? 15.602 -33.470 -49.402 1.00 76.56 448 PHE A N 1
ATOM 3582 C CA . PHE A 1 448 ? 14.878 -34.171 -48.346 1.00 76.56 448 PHE A CA 1
ATOM 3583 C C . PHE A 1 448 ? 14.137 -33.185 -47.439 1.00 76.56 448 PHE A C 1
ATOM 3585 O O . PHE A 1 448 ? 14.634 -32.077 -47.198 1.00 76.56 448 PHE A O 1
ATOM 3592 N N . PRO A 1 449 ? 12.948 -33.568 -46.941 1.00 82.25 449 PRO A N 1
ATOM 3593 C CA . PRO A 1 449 ? 12.197 -32.745 -46.015 1.00 82.25 449 PRO A CA 1
ATOM 3594 C C . PRO A 1 449 ? 12.811 -32.824 -44.621 1.00 82.25 449 PRO A C 1
ATOM 3596 O O . PRO A 1 449 ? 13.252 -33.883 -44.166 1.00 82.25 449 PRO A O 1
ATOM 3599 N N . PHE A 1 450 ? 12.764 -31.718 -43.898 1.00 77.81 450 PHE A N 1
ATOM 3600 C CA . PHE A 1 450 ? 13.016 -31.694 -42.468 1.00 77.81 450 PHE A CA 1
ATOM 3601 C C . PHE A 1 450 ? 12.011 -30.774 -41.777 1.00 77.81 450 PHE A C 1
ATOM 3603 O O . PHE A 1 450 ? 11.459 -29.849 -42.371 1.00 77.81 450 PHE A O 1
ATOM 3610 N N . ASN A 1 451 ? 11.757 -31.073 -40.506 1.00 78.38 451 ASN A N 1
ATOM 3611 C CA . ASN A 1 451 ? 10.877 -30.288 -39.655 1.00 78.38 451 ASN A CA 1
ATOM 3612 C C . ASN A 1 451 ? 11.698 -29.692 -38.519 1.00 78.38 451 A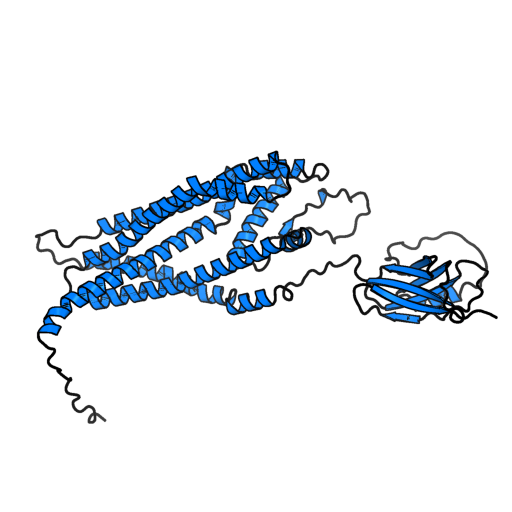SN A C 1
ATOM 3614 O O . ASN A 1 451 ? 12.371 -30.438 -37.797 1.00 78.38 451 ASN A O 1
ATOM 3618 N N . MET A 1 452 ? 11.617 -28.380 -38.340 1.00 74.69 452 MET A N 1
ATOM 3619 C CA . MET A 1 452 ? 12.179 -27.729 -37.165 1.00 74.69 452 MET A CA 1
ATOM 3620 C C . MET A 1 452 ? 11.309 -28.079 -35.955 1.00 74.69 452 MET A C 1
ATOM 3622 O O . MET A 1 452 ? 10.099 -27.910 -35.972 1.00 74.69 452 MET A O 1
ATOM 3626 N N . LYS A 1 453 ? 11.904 -28.669 -34.913 1.00 59.44 453 LYS A N 1
ATOM 3627 C CA . LYS A 1 453 ? 11.158 -29.099 -33.710 1.00 59.44 453 LYS A CA 1
ATOM 3628 C C . LYS A 1 453 ? 11.641 -28.453 -32.419 1.00 59.44 453 LYS A C 1
ATOM 3630 O O . LYS A 1 453 ? 10.932 -28.507 -31.419 1.00 59.44 453 LYS A O 1
ATOM 3635 N N . THR A 1 454 ? 12.841 -27.876 -32.414 1.00 56.00 454 THR A N 1
ATOM 3636 C CA . THR A 1 454 ? 13.484 -27.347 -31.207 1.00 56.00 454 THR A CA 1
ATOM 3637 C C . THR A 1 454 ? 13.953 -25.916 -31.416 1.00 56.00 454 THR A C 1
ATOM 3639 O O . THR A 1 454 ? 14.623 -25.614 -32.404 1.00 56.00 454 THR A O 1
ATOM 3642 N N . THR A 1 455 ? 13.605 -25.045 -30.469 1.00 54.31 455 THR A N 1
ATOM 3643 C CA . THR A 1 455 ? 14.127 -23.678 -30.362 1.00 54.31 455 THR A CA 1
ATOM 3644 C C . THR A 1 455 ? 15.626 -23.712 -30.020 1.00 54.31 455 THR A C 1
ATOM 3646 O O . THR A 1 455 ? 16.100 -24.701 -29.457 1.00 54.31 455 THR A O 1
ATOM 3649 N N . VAL A 1 456 ? 16.372 -22.642 -30.338 1.00 62.66 456 VAL A N 1
ATOM 3650 C CA . VAL A 1 456 ? 17.832 -22.454 -30.136 1.00 62.66 456 VAL A CA 1
ATOM 3651 C C . VAL A 1 456 ? 18.691 -22.730 -31.388 1.00 62.66 456 VAL A C 1
ATOM 3653 O O . VAL A 1 456 ? 18.731 -21.879 -32.275 1.00 62.66 456 VAL A O 1
ATOM 3656 N N . ASN A 1 457 ? 19.396 -23.865 -31.489 1.00 64.50 457 ASN A N 1
ATOM 3657 C CA . ASN A 1 457 ? 20.336 -24.152 -32.585 1.00 64.50 457 ASN A CA 1
ATOM 3658 C C . ASN A 1 457 ? 20.136 -25.583 -33.087 1.00 64.50 457 ASN A C 1
ATOM 3660 O O . ASN A 1 457 ? 20.345 -26.535 -32.334 1.00 64.50 457 ASN A O 1
ATOM 3664 N N . ASN A 1 458 ? 19.778 -25.739 -34.360 1.00 73.56 458 ASN A N 1
ATOM 3665 C CA . ASN A 1 458 ? 19.646 -27.043 -35.003 1.00 73.56 458 ASN A CA 1
ATOM 3666 C C . ASN A 1 458 ? 20.811 -27.244 -35.968 1.00 73.56 458 ASN A C 1
ATOM 3668 O O . ASN A 1 458 ? 21.109 -26.354 -36.761 1.00 73.56 458 ASN A O 1
ATOM 3672 N N . THR A 1 459 ? 21.450 -28.411 -35.925 1.00 79.75 459 THR A N 1
ATOM 3673 C CA . THR A 1 459 ? 22.534 -28.750 -36.853 1.00 79.75 459 THR A CA 1
ATOM 3674 C C . THR A 1 459 ? 22.121 -29.944 -37.697 1.00 79.75 459 THR A C 1
ATOM 3676 O O . THR A 1 459 ? 21.860 -31.018 -37.156 1.00 79.75 459 THR A O 1
ATOM 3679 N N . ILE A 1 460 ? 22.082 -29.767 -39.016 1.00 80.81 460 ILE A N 1
ATOM 3680 C CA . ILE A 1 460 ? 21.899 -30.854 -39.981 1.00 80.81 460 ILE A CA 1
ATOM 3681 C C . ILE A 1 460 ? 23.246 -31.110 -40.638 1.00 80.81 460 ILE A C 1
ATOM 3683 O O . ILE A 1 460 ? 23.818 -30.211 -41.250 1.00 80.81 460 ILE A O 1
ATOM 3687 N N . THR A 1 461 ? 23.746 -32.336 -40.528 1.00 84.25 461 THR A N 1
ATOM 3688 C CA . THR A 1 461 ? 24.961 -32.750 -41.231 1.00 84.25 461 THR A CA 1
ATOM 3689 C C . THR A 1 461 ? 24.575 -33.491 -42.505 1.00 84.25 461 THR A C 1
ATOM 3691 O O . THR A 1 461 ? 23.910 -34.523 -42.442 1.00 84.25 461 THR A O 1
ATOM 3694 N N . VAL A 1 462 ? 24.988 -32.960 -43.651 1.00 82.31 462 VAL A N 1
ATOM 3695 C CA . VAL A 1 462 ? 24.793 -33.547 -44.976 1.00 82.31 462 VAL A CA 1
ATOM 3696 C C . VAL A 1 462 ? 26.103 -34.195 -45.405 1.00 82.31 462 VAL A C 1
ATOM 3698 O O . VAL A 1 462 ? 27.123 -33.517 -45.519 1.00 82.31 462 VAL A O 1
ATOM 3701 N N . TYR A 1 463 ? 26.062 -35.503 -45.638 1.00 81.44 463 TYR A N 1
ATOM 3702 C CA . TYR A 1 463 ? 27.191 -36.273 -46.150 1.00 81.44 463 TYR A CA 1
ATOM 3703 C C . TYR A 1 463 ? 27.106 -36.335 -47.676 1.00 81.44 463 TYR A C 1
ATOM 3705 O O . TYR A 1 463 ? 26.037 -36.621 -48.219 1.00 81.44 463 TYR A O 1
ATOM 3713 N N . MET A 1 464 ? 28.211 -36.045 -48.361 1.00 81.62 464 MET A N 1
ATOM 3714 C CA . MET A 1 464 ? 28.311 -36.127 -49.819 1.00 81.62 464 MET A CA 1
ATOM 3715 C C . MET A 1 464 ? 29.408 -37.106 -50.224 1.00 81.62 464 MET A C 1
ATOM 3717 O O . MET A 1 464 ? 30.551 -36.978 -49.783 1.00 81.62 464 MET A O 1
ATOM 3721 N N . SER A 1 465 ? 29.079 -38.057 -51.092 1.00 77.94 465 SER A N 1
ATOM 3722 C CA . SER A 1 465 ? 30.041 -39.034 -51.603 1.00 77.94 465 SER A CA 1
ATOM 3723 C C . SER A 1 465 ? 30.827 -38.450 -52.782 1.00 77.94 465 SER A C 1
ATOM 3725 O O . SER A 1 465 ? 30.263 -37.777 -53.648 1.00 77.94 465 SER A O 1
ATOM 3727 N N . HIS A 1 466 ? 32.129 -38.721 -52.845 1.00 73.88 466 HIS A N 1
ATOM 3728 C CA . HIS A 1 466 ? 32.981 -38.294 -53.957 1.00 73.88 466 HIS A CA 1
ATOM 3729 C C . HIS A 1 466 ? 32.645 -39.077 -55.243 1.00 73.88 466 HIS A C 1
ATOM 3731 O O . HIS A 1 466 ? 32.425 -40.288 -55.196 1.00 73.88 466 HIS A O 1
ATOM 3737 N N . ILE A 1 467 ? 32.622 -38.396 -56.391 1.00 69.25 467 ILE A N 1
ATOM 3738 C CA . ILE A 1 467 ? 32.546 -39.015 -57.720 1.00 69.25 467 ILE A CA 1
ATOM 3739 C C . ILE A 1 467 ? 33.946 -39.570 -58.032 1.00 69.25 467 ILE A C 1
ATOM 3741 O O . ILE A 1 467 ? 34.898 -38.791 -57.974 1.00 69.25 467 ILE A O 1
ATOM 3745 N N . PRO A 1 468 ? 34.103 -40.882 -58.266 1.00 55.91 468 PRO A N 1
ATOM 3746 C CA . PRO A 1 468 ? 35.412 -41.510 -58.449 1.00 55.91 468 PRO A CA 1
ATOM 3747 C C . PRO A 1 468 ? 36.198 -40.984 -59.654 1.00 55.91 468 PRO A C 1
ATOM 3749 O O . PRO A 1 468 ? 35.565 -40.584 -60.660 1.00 55.91 468 PRO A O 1
#